Protein AF-G4Z9P3-F1 (afdb_monomer)

Mean predicted aligned error: 5.59 Å

Organism: Phytophthora sojae (strain P6497) (NCBI:txid1094619)

pLDDT: mean 92.79, std 7.64, range [42.41, 98.44]

Radius of gyration: 25.39 Å; Cα contacts (8 Å, |Δi|>4): 780; chains: 1; bounding box: 68×48×70 Å

Sequence (406 aa):
MGRLKKDNLIIDAATIGDGEAFWSKEVQIQADAITNEAVFDAFITPFFSTILHSCGLVFVNSERYQWLSQSTLVAKNTDLKPDGFATHRGMFRGKPVPNDGVLRPSGFRFGVAEEELFDCLILFESKLTITDAAFGQVARYLETLSPEASASAILFDRRSFWLITSHKAVIVKVQIGMWANNGSKSLFQNFITDNVSPWAARLTLACSCLGVDVVEGDAFLGRGAHGRVFKVTRQDGEVVALKIVEKCSVGRLHQEEKALTSAQHTGLTTRPVENLIETPESAALLLSPVGKPLSRPSTRQEVRSLFGLLWQLHANGLVHGDPRVPNVILHGENLLWIDLVEVMEASSTLKRFDAEILTRSILSVSRTGVLDQTLVQLIDEYSERATGENLDRVAEAVCQKLGAST

Foldseek 3Di:
DVVCVVVVQEAEDDFDPQFDFLDAPVLLVVLLPDDDFVLSCLSCQVSVQVLLVVLQKGKAAQQPPFAQDPDPPDDSPPGDTFRIKIFHLQFWAFDDDDPPPHDHDPPHTYTYGDLQCLLGIETEHEDQDDDPVSVVSVLSSQCRSCQAAKYWYWYDHSFKIWTWIDGNSHTRHIYIYTRNGGNNNVVVSVSSNVSHRPVSVQVVVQCVVQQKAFPGNQFWQDDDPFWTKTWIAHPVRAIWIKTKGWPVCVVLVVLQQVQQCVCVVLVQAWHFPDDWDDDPTIIMTITDDDFHQADQDQALVVLLLLLVSQLSCVVVQKHQQQSASRQWGDDPNHIHGHDSSVMDGDALVRQLVRLVNHLCRNLVNDPPGDDDPVLNVLSNVCSVPVDSVSSSVSSVVSCVSSVHDD

Nearest PDB structures (foldseek):
  1zar-assembly1_A  TM=5.712E-01  e=3.867E-08  Archaeoglobus fulgidus
  7lvi-assembly2_B  TM=6.132E-01  e=6.717E-07  Mus musculus
  1nd4-assembly1_B  TM=5.799E-01  e=2.104E-06  Klebsiella pneumoniae
  4feu-assembly6_F  TM=6.123E-01  e=1.466E-05  Acinetobacter baumannii AYE
  4h05-assembly1_A  TM=5.863E-01  e=3.261E-05  Streptomyces rimosus

InterPro domains:
  IPR000719 Protein kinase domain [PS50011] (215-406)
  IPR011009 Protein kinase-like domain superfamily [SSF56112] (220-340)
  IPR017441 Protein kinase, ATP binding site [PS00107] (221-243)

Secondary structure (DSSP, 8-state):
-HHHHHTT-EEEPPP-TTPPPSS-HHHHHHHHH---HHHHHHHHHHHHHHHHHHTT-EEEE-TT---B-S-SSS-GGG-B--SEEEE-TTSEEE-PPP-S-----TT--BEEE-GGGGGG-EEEEE-SS--HHHHHHHHHHHHHH-TTSEEEEEEE-SSEEEEEEEETTEEEEEEEEETTSTTHHHHHHHHHHHT--HHHHHHHHHHHHHT-EE-TTS-EEEE-SSEEEEEEE-TTS-EEEEEEEEGGGHHHHHHHHHHHHHHGGGSSB-EESS--EE-SSEEEEEEE---EEPPPP-BHHHHHHHHHHHHHHHHTTEE-SS--GGGEEEETTEEEE--GGG-EE--HHHHHHHHHHHHHHHHT--TTSPPPHHHHHHHHHHHHS--HHHHHHHHHHHHHHHT-B-

Solvent-accessible surface area (backbone atoms only — not comparable to full-atom values): 21746 Å² total; per-residue (Å²): 110,72,66,41,61,77,70,66,29,60,41,77,62,75,73,34,95,88,36,54,38,59,41,52,69,71,56,43,56,57,42,66,71,55,89,47,58,72,57,42,49,52,63,50,47,65,63,55,40,58,54,32,48,78,70,65,27,37,60,32,43,14,69,90,40,70,58,49,62,78,52,99,85,56,75,79,88,66,32,37,61,57,35,24,32,37,27,32,60,40,58,34,39,55,47,75,82,80,94,74,88,70,83,65,73,91,86,75,42,31,28,43,69,44,81,96,47,45,81,41,43,33,40,33,39,77,35,78,64,83,45,74,66,58,51,53,50,53,48,53,49,42,35,59,58,29,48,85,38,63,39,40,36,36,44,30,32,56,59,36,38,33,46,35,35,30,46,50,43,37,78,67,38,35,40,38,39,38,40,62,36,30,30,30,33,58,54,53,47,48,54,51,59,78,59,58,30,69,65,47,56,50,50,54,50,48,28,65,75,69,60,36,42,60,39,66,31,65,3,61,72,49,73,60,101,58,34,40,32,30,33,27,29,40,86,87,66,51,66,30,27,37,39,37,27,41,52,94,36,38,70,54,51,55,45,23,53,54,37,25,57,70,44,41,87,72,69,48,42,40,28,65,75,56,81,71,46,78,53,97,68,26,27,34,38,40,32,36,73,62,54,44,75,46,71,83,66,60,37,42,66,52,40,40,50,55,45,50,54,51,48,54,41,47,72,72,45,31,32,48,67,67,45,32,57,83,35,28,28,37,43,90,94,43,71,28,43,51,83,38,57,55,48,44,79,51,43,47,71,52,48,31,52,30,54,50,44,30,52,27,48,71,69,71,46,56,94,87,50,88,72,58,68,68,59,54,50,37,40,49,54,18,24,79,45,83,43,69,69,39,44,49,54,40,30,51,55,50,28,65,74,69,66,37,48,128

Structure (mmCIF, N/CA/C/O backbone):
data_AF-G4Z9P3-F1
#
_entry.id   AF-G4Z9P3-F1
#
loop_
_atom_site.group_PDB
_atom_site.id
_atom_site.type_symbol
_atom_site.label_atom_id
_atom_site.label_alt_id
_atom_site.label_comp_id
_atom_site.label_asym_id
_atom_site.label_entity_id
_atom_site.label_seq_id
_atom_site.pdbx_PDB_ins_code
_atom_site.Cartn_x
_atom_site.Cartn_y
_atom_site.Cartn_z
_atom_site.occupancy
_atom_site.B_iso_or_equiv
_atom_site.auth_seq_id
_atom_site.auth_comp_id
_atom_site.auth_asym_id
_atom_site.auth_atom_id
_atom_site.pdbx_PDB_model_num
ATOM 1 N N . MET A 1 1 ? 16.933 18.912 -17.914 1.00 78.31 1 MET A N 1
ATOM 2 C CA . MET A 1 1 ? 18.140 18.558 -18.701 1.00 78.31 1 MET A CA 1
ATOM 3 C C . MET A 1 1 ? 19.328 19.496 -18.466 1.00 78.31 1 MET A C 1
ATOM 5 O O . MET A 1 1 ? 20.357 19.012 -18.018 1.00 78.31 1 MET A O 1
ATOM 9 N N . GLY A 1 2 ? 19.219 20.814 -18.700 1.00 81.25 2 GLY A N 1
ATOM 10 C CA . GLY A 1 2 ? 20.369 21.741 -18.610 1.00 81.25 2 GLY A CA 1
ATOM 11 C C . GLY A 1 2 ? 21.164 21.697 -17.294 1.00 81.25 2 GLY A C 1
ATOM 12 O O . GLY A 1 2 ? 22.387 21.605 -17.332 1.00 81.25 2 GLY A O 1
ATOM 13 N N . ARG A 1 3 ? 20.480 21.669 -16.139 1.00 91.06 3 ARG A N 1
ATOM 14 C CA . ARG A 1 3 ? 21.127 21.525 -14.820 1.00 91.06 3 ARG A CA 1
ATOM 15 C C . ARG A 1 3 ? 21.932 20.224 -14.697 1.00 91.06 3 ARG A C 1
ATOM 17 O O . ARG A 1 3 ? 23.090 20.265 -14.322 1.00 91.06 3 ARG A O 1
ATOM 24 N N . LEU A 1 4 ? 21.339 19.087 -15.066 1.00 87.81 4 LEU A N 1
ATOM 25 C CA . LEU A 1 4 ? 21.991 17.775 -14.968 1.00 87.81 4 LEU A CA 1
ATOM 26 C C . LEU A 1 4 ? 23.272 17.704 -15.808 1.00 87.81 4 LEU A C 1
ATOM 28 O O . LEU A 1 4 ? 24.259 17.136 -15.360 1.00 87.81 4 LEU A O 1
ATOM 32 N N . LYS A 1 5 ? 23.260 18.313 -17.003 1.00 86.56 5 LYS A N 1
ATOM 33 C CA . LYS A 1 5 ? 24.449 18.425 -17.860 1.00 86.56 5 LYS A CA 1
ATOM 34 C C . LYS A 1 5 ? 25.527 19.293 -17.213 1.00 86.56 5 LYS A C 1
ATOM 36 O O . LYS A 1 5 ? 26.680 18.893 -17.179 1.00 86.56 5 LYS A O 1
ATOM 41 N N . LYS A 1 6 ? 25.147 20.462 -16.683 1.00 88.44 6 LYS A N 1
ATOM 42 C CA . LYS A 1 6 ? 26.071 21.381 -16.001 1.00 88.44 6 LYS A CA 1
ATOM 43 C C . LYS A 1 6 ? 26.750 20.725 -14.793 1.00 88.44 6 LYS A C 1
ATOM 45 O O . LYS A 1 6 ? 27.934 20.948 -14.571 1.00 88.44 6 LYS A O 1
ATOM 50 N N . ASP A 1 7 ? 25.998 19.920 -14.052 1.00 90.25 7 ASP A N 1
ATOM 51 C CA . ASP A 1 7 ? 26.445 19.295 -12.807 1.00 90.25 7 ASP A CA 1
ATOM 52 C C . ASP A 1 7 ? 27.071 17.898 -13.029 1.00 90.25 7 ASP A C 1
ATOM 54 O O . ASP A 1 7 ? 27.380 17.210 -12.060 1.00 90.25 7 ASP A O 1
ATOM 58 N N . ASN A 1 8 ? 27.256 17.457 -14.284 1.00 89.06 8 ASN A N 1
ATOM 59 C CA . ASN A 1 8 ? 27.765 16.123 -14.652 1.00 89.06 8 ASN A CA 1
ATOM 60 C C . ASN A 1 8 ? 26.984 14.952 -14.016 1.00 89.06 8 ASN A C 1
ATOM 62 O O . ASN A 1 8 ? 27.555 13.935 -13.628 1.00 89.06 8 ASN A O 1
ATOM 66 N N . LEU A 1 9 ? 25.659 15.089 -13.921 1.00 92.38 9 LEU A N 1
ATOM 67 C CA . LEU A 1 9 ? 24.752 14.090 -13.334 1.00 92.38 9 LEU A CA 1
ATOM 68 C C . LEU A 1 9 ? 24.139 13.138 -14.376 1.00 92.38 9 LEU A C 1
ATOM 70 O O . LEU A 1 9 ? 23.302 12.304 -14.027 1.00 92.38 9 LEU A O 1
ATOM 74 N N . ILE A 1 10 ? 24.529 13.282 -15.646 1.00 93.19 10 ILE A N 1
ATOM 75 C CA . ILE A 1 10 ? 24.214 12.347 -16.731 1.00 93.19 10 ILE A CA 1
ATOM 76 C C . ILE A 1 10 ? 25.479 11.553 -17.019 1.00 93.19 10 ILE A C 1
ATOM 78 O O . ILE A 1 10 ? 26.505 12.135 -17.365 1.00 93.19 10 ILE A O 1
ATOM 82 N N . ILE A 1 11 ? 25.396 10.239 -16.844 1.00 93.31 11 ILE A N 1
ATOM 83 C CA . ILE A 1 11 ? 26.532 9.329 -16.937 1.00 93.31 11 ILE A CA 1
ATOM 84 C C . ILE A 1 11 ? 26.232 8.306 -18.025 1.00 93.31 11 ILE A C 1
ATOM 86 O O . ILE A 1 11 ? 25.321 7.492 -17.875 1.00 93.31 11 ILE A O 1
ATOM 90 N N . ASP A 1 12 ? 27.018 8.319 -19.095 1.00 92.94 12 ASP A N 1
ATOM 91 C CA . ASP A 1 12 ? 26.993 7.252 -20.090 1.00 92.94 12 ASP A CA 1
ATOM 92 C C . ASP A 1 12 ? 27.719 6.025 -19.532 1.00 92.94 12 ASP A C 1
ATOM 94 O O . ASP A 1 12 ? 28.863 6.100 -19.073 1.00 92.94 12 ASP A O 1
ATOM 98 N N . ALA A 1 13 ? 27.044 4.880 -19.532 1.00 89.06 13 ALA A N 1
ATOM 99 C CA . ALA A 1 13 ? 27.624 3.637 -19.061 1.00 89.06 13 ALA A CA 1
ATOM 100 C C . ALA A 1 13 ? 28.708 3.152 -20.029 1.00 89.06 13 ALA A C 1
ATOM 102 O O . ALA A 1 13 ? 28.463 2.949 -21.221 1.00 89.06 13 ALA A O 1
ATOM 103 N N . ALA A 1 14 ? 29.906 2.924 -19.497 1.00 84.38 14 ALA A N 1
ATOM 104 C CA . ALA A 1 14 ? 30.991 2.325 -20.254 1.00 84.38 14 ALA A CA 1
ATOM 105 C C . ALA A 1 14 ? 30.694 0.850 -20.562 1.00 84.38 14 ALA A C 1
ATOM 107 O O . ALA A 1 14 ? 30.179 0.115 -19.719 1.00 84.38 14 ALA A O 1
ATOM 108 N N . THR A 1 15 ? 31.067 0.409 -21.762 1.00 85.19 15 THR A N 1
ATOM 109 C CA . THR A 1 15 ? 31.033 -1.008 -22.132 1.00 85.19 15 THR A CA 1
ATOM 110 C C . THR A 1 15 ? 32.075 -1.777 -21.322 1.00 85.19 15 THR A C 1
ATOM 112 O O . THR A 1 15 ? 33.244 -1.391 -21.286 1.00 85.19 15 THR A O 1
ATOM 115 N N . ILE A 1 16 ? 31.668 -2.886 -20.709 1.00 84.25 16 ILE A N 1
ATOM 116 C CA . ILE A 1 16 ? 32.551 -3.764 -19.932 1.00 84.25 16 ILE A CA 1
ATOM 117 C C . ILE A 1 16 ? 32.911 -4.956 -20.821 1.00 84.25 16 ILE A C 1
ATOM 119 O O . ILE A 1 16 ? 32.018 -5.689 -21.224 1.00 84.25 16 ILE A O 1
ATOM 123 N N . GLY A 1 17 ? 34.186 -5.131 -21.184 1.00 76.69 17 GLY A N 1
ATOM 124 C CA . GLY A 1 17 ? 34.609 -6.049 -22.258 1.00 76.69 17 GLY A CA 1
ATOM 125 C C . GLY A 1 17 ? 34.119 -7.498 -22.120 1.00 76.69 17 GLY A C 1
ATOM 126 O O . GLY A 1 17 ? 33.746 -8.109 -23.120 1.00 76.69 17 GLY A O 1
ATOM 127 N N . ASP A 1 18 ? 34.053 -8.009 -20.894 1.00 84.94 18 ASP A N 1
ATOM 128 C CA . ASP A 1 18 ? 33.596 -9.351 -20.512 1.00 84.94 18 ASP A CA 1
ATOM 129 C C . ASP A 1 18 ? 32.174 -9.383 -19.912 1.00 84.94 18 ASP A C 1
ATOM 131 O O . ASP A 1 18 ? 31.686 -10.444 -19.528 1.00 84.94 18 ASP A O 1
ATOM 135 N N . GLY A 1 19 ? 31.485 -8.240 -19.839 1.00 87.25 19 GLY A N 1
ATOM 136 C CA . GLY A 1 19 ? 30.147 -8.142 -19.260 1.00 87.25 19 GLY A CA 1
ATOM 137 C C . GLY A 1 19 ? 29.043 -8.706 -20.162 1.00 87.25 19 GLY A C 1
ATOM 138 O O . GLY A 1 19 ? 29.103 -8.625 -21.386 1.00 87.25 19 GLY A O 1
ATOM 139 N N . GLU A 1 20 ? 27.963 -9.210 -19.565 1.00 94.12 20 GLU A N 1
ATOM 140 C CA . GLU A 1 20 ? 26.795 -9.680 -20.320 1.00 94.12 20 GLU A CA 1
ATOM 141 C C . GLU A 1 20 ? 25.947 -8.494 -20.816 1.00 94.12 20 GLU A C 1
ATOM 143 O O . GLU A 1 20 ? 25.669 -7.549 -20.067 1.00 94.12 20 GLU A O 1
ATOM 148 N N . ALA A 1 21 ? 25.542 -8.523 -22.087 1.00 95.31 21 ALA A N 1
ATOM 149 C CA . ALA A 1 21 ? 24.551 -7.590 -22.617 1.00 95.31 21 ALA A CA 1
ATOM 150 C C . ALA A 1 21 ? 23.139 -7.962 -22.134 1.00 95.31 21 ALA A C 1
ATOM 152 O O . ALA A 1 21 ? 22.858 -9.127 -21.860 1.00 95.31 21 ALA A O 1
ATOM 153 N N . PHE A 1 22 ? 22.240 -6.983 -22.035 1.00 94.75 22 PHE A N 1
ATOM 154 C CA . PHE A 1 22 ? 20.853 -7.211 -21.628 1.00 94.75 22 PHE A CA 1
ATOM 155 C C . PHE A 1 22 ? 20.123 -8.120 -22.623 1.00 94.75 22 PHE A C 1
ATOM 157 O O . PHE A 1 22 ? 19.398 -9.030 -22.222 1.00 94.75 22 PHE A O 1
ATOM 164 N N . TRP A 1 23 ? 20.374 -7.914 -23.918 1.00 95.12 23 TRP A N 1
ATOM 165 C CA . TRP A 1 23 ? 20.009 -8.860 -24.967 1.00 95.12 23 TRP A CA 1
ATOM 166 C C . TRP A 1 23 ? 21.036 -8.892 -26.102 1.00 95.12 23 TRP A C 1
ATOM 168 O O . TRP A 1 23 ? 21.919 -8.037 -26.195 1.00 95.12 23 TRP A O 1
ATOM 178 N N . SER A 1 24 ? 20.927 -9.892 -26.978 1.00 94.88 24 SER A N 1
ATOM 179 C CA . SER A 1 24 ? 21.864 -10.091 -28.085 1.00 94.88 24 SER A CA 1
ATOM 180 C C . SER A 1 24 ? 21.645 -9.111 -29.247 1.00 94.88 24 SER A C 1
ATOM 182 O O . SER A 1 24 ? 20.638 -8.404 -29.326 1.00 94.88 24 SER A O 1
ATOM 184 N N . LYS A 1 25 ? 22.580 -9.098 -30.206 1.00 94.06 25 LYS A N 1
ATOM 185 C CA . LYS A 1 25 ? 22.451 -8.295 -31.435 1.00 94.06 25 LYS A CA 1
ATOM 186 C C . LYS A 1 25 ? 21.285 -8.759 -32.310 1.00 94.06 25 LYS A C 1
ATOM 188 O O . LYS A 1 25 ? 20.647 -7.940 -32.962 1.00 94.06 25 LYS A O 1
ATOM 193 N N . GLU A 1 26 ? 20.976 -10.049 -32.305 1.00 96.19 26 GLU A N 1
ATOM 194 C CA . GLU A 1 26 ? 19.845 -10.624 -33.039 1.00 96.19 26 GLU A CA 1
ATOM 195 C C . GLU A 1 26 ? 18.515 -10.144 -32.449 1.00 96.19 26 GLU A C 1
ATOM 197 O O . GLU A 1 26 ? 17.610 -9.770 -33.195 1.00 96.19 26 GLU A O 1
ATOM 202 N N . VAL A 1 27 ? 18.415 -10.085 -31.116 1.00 96.62 27 VAL A N 1
ATOM 203 C CA . VAL A 1 27 ? 17.258 -9.497 -30.422 1.00 96.62 27 VAL A CA 1
ATOM 204 C C . VAL A 1 27 ? 17.160 -7.999 -30.720 1.00 96.62 27 VAL A C 1
ATOM 206 O O . VAL A 1 27 ? 16.067 -7.502 -30.983 1.00 96.62 27 VAL A O 1
ATOM 209 N N . GLN A 1 28 ? 18.290 -7.286 -30.779 1.00 97.31 28 GLN A N 1
ATOM 210 C CA . GLN A 1 28 ? 18.312 -5.868 -31.149 1.00 97.31 28 GLN A CA 1
ATOM 211 C C . GLN A 1 28 ? 17.749 -5.612 -32.558 1.00 97.31 28 GLN A C 1
ATOM 213 O O . GLN A 1 28 ? 17.022 -4.640 -32.753 1.00 97.31 28 GLN A O 1
ATOM 218 N N . ILE A 1 29 ? 18.035 -6.481 -33.537 1.00 96.50 29 ILE A N 1
ATOM 219 C CA . ILE A 1 29 ? 17.465 -6.378 -34.895 1.00 96.50 29 ILE A CA 1
ATOM 220 C C . ILE A 1 29 ? 15.936 -6.523 -34.856 1.00 96.50 29 ILE A C 1
ATOM 222 O O . ILE A 1 29 ? 15.232 -5.793 -35.553 1.00 96.50 29 ILE A O 1
ATOM 226 N N . GLN A 1 30 ? 15.416 -7.433 -34.026 1.00 96.88 30 GLN A N 1
ATOM 227 C CA . GLN A 1 30 ? 13.971 -7.600 -33.845 1.00 96.88 30 GLN A CA 1
ATOM 228 C C . GLN A 1 30 ? 13.348 -6.364 -33.190 1.00 96.88 30 GLN A C 1
ATOM 230 O O . GLN A 1 30 ? 12.336 -5.869 -33.681 1.00 96.88 30 GLN A O 1
ATOM 235 N N . ALA A 1 31 ? 13.977 -5.827 -32.139 1.00 96.31 31 ALA A N 1
ATOM 236 C CA . ALA A 1 31 ? 13.525 -4.616 -31.459 1.00 96.31 31 ALA A CA 1
ATOM 237 C C . ALA A 1 31 ? 13.457 -3.414 -32.416 1.00 96.31 31 ALA A C 1
ATOM 239 O O . ALA A 1 31 ? 12.449 -2.709 -32.458 1.00 96.31 31 ALA A O 1
ATOM 240 N N . ASP A 1 32 ? 14.496 -3.214 -33.234 1.00 96.25 32 ASP A N 1
ATOM 241 C CA . ASP A 1 32 ? 14.579 -2.125 -34.215 1.00 96.25 32 ASP A CA 1
ATOM 242 C C . ASP A 1 32 ? 13.452 -2.186 -35.268 1.00 96.25 32 ASP A C 1
ATOM 244 O O . ASP A 1 32 ? 13.025 -1.141 -35.766 1.00 96.25 32 ASP A O 1
ATOM 248 N N . ALA A 1 33 ? 12.931 -3.378 -35.577 1.00 96.69 33 ALA A N 1
ATOM 249 C CA . ALA A 1 33 ? 11.840 -3.567 -36.536 1.00 96.69 33 ALA A CA 1
ATOM 250 C C . ALA A 1 33 ? 10.447 -3.216 -35.977 1.00 96.69 33 ALA A C 1
ATOM 252 O O . ALA A 1 33 ? 9.497 -3.077 -36.749 1.00 96.69 33 ALA A O 1
ATOM 253 N N . ILE A 1 34 ? 10.300 -3.060 -34.657 1.00 96.69 34 ILE A N 1
ATOM 254 C CA . ILE A 1 34 ? 9.008 -2.767 -34.029 1.00 96.69 34 ILE A CA 1
ATOM 255 C C . ILE A 1 34 ? 8.665 -1.281 -34.194 1.00 96.69 34 ILE A C 1
ATOM 257 O O . ILE A 1 34 ? 9.465 -0.396 -33.886 1.00 96.69 34 ILE A O 1
ATOM 261 N N . THR A 1 35 ? 7.445 -1.004 -34.662 1.00 95.50 35 THR A N 1
ATOM 262 C CA . THR A 1 35 ? 6.939 0.355 -34.939 1.00 95.50 35 THR A CA 1
ATOM 263 C C . THR A 1 35 ? 5.726 0.744 -34.093 1.00 95.50 35 THR A C 1
ATOM 265 O O . THR A 1 35 ? 5.135 1.797 -34.319 1.00 95.50 35 THR A O 1
ATOM 268 N N . ASN A 1 36 ? 5.318 -0.100 -33.145 1.00 93.12 36 ASN A N 1
ATOM 269 C CA . ASN A 1 36 ? 4.195 0.141 -32.242 1.00 93.12 36 ASN A CA 1
ATOM 270 C C . ASN A 1 36 ? 4.673 0.001 -30.791 1.00 93.12 36 ASN A C 1
ATOM 272 O O . ASN A 1 36 ? 5.297 -1.000 -30.454 1.00 93.12 36 ASN A O 1
ATOM 276 N N . GLU A 1 37 ? 4.384 1.000 -29.956 1.00 91.69 37 GLU A N 1
ATOM 277 C CA . GLU A 1 37 ? 4.847 1.070 -28.561 1.00 91.69 37 GLU A CA 1
ATOM 278 C C . GLU A 1 37 ? 4.313 -0.093 -27.713 1.00 91.69 37 GLU A C 1
ATOM 280 O O . GLU A 1 37 ? 5.098 -0.801 -27.100 1.00 91.69 37 GLU A O 1
ATOM 285 N N . ALA A 1 38 ? 3.017 -0.405 -27.796 1.00 90.44 38 ALA A N 1
ATOM 286 C CA . ALA A 1 38 ? 2.422 -1.510 -27.040 1.00 90.44 38 ALA A CA 1
ATOM 287 C C . ALA A 1 38 ? 2.972 -2.889 -27.466 1.00 90.44 38 ALA A C 1
ATOM 289 O O . ALA A 1 38 ? 3.136 -3.795 -26.647 1.00 90.44 38 ALA A O 1
ATOM 290 N N . VAL A 1 39 ? 3.296 -3.059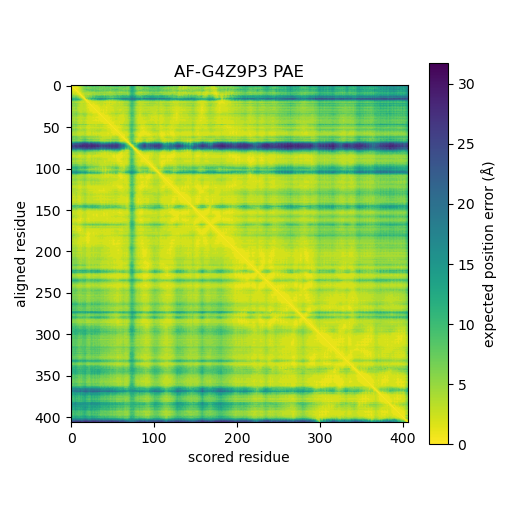 -28.756 1.00 93.12 39 VAL A N 1
ATOM 291 C CA . VAL A 1 39 ? 3.993 -4.261 -29.251 1.00 93.12 39 VAL A CA 1
ATOM 292 C C . VAL A 1 39 ? 5.429 -4.309 -28.730 1.00 93.12 39 VAL A C 1
ATOM 294 O O . VAL A 1 39 ? 5.909 -5.385 -28.374 1.00 93.12 39 VAL A O 1
ATOM 297 N N . PHE A 1 40 ? 6.112 -3.165 -28.666 1.00 94.69 40 PHE A N 1
ATOM 298 C CA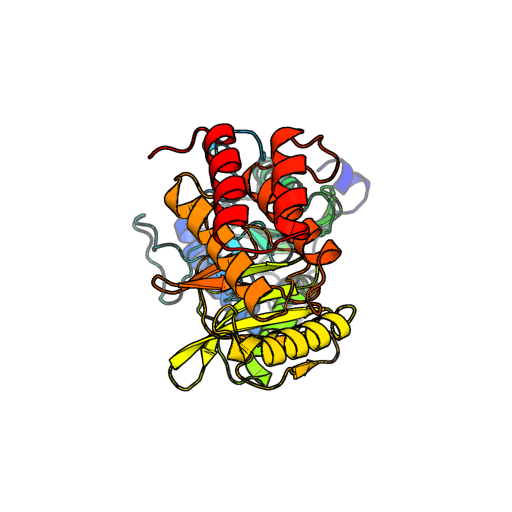 . PHE A 1 40 ? 7.462 -3.079 -28.116 1.00 94.69 40 PHE A CA 1
ATOM 299 C C . PHE A 1 40 ? 7.474 -3.418 -26.622 1.00 94.69 40 PHE A C 1
ATOM 301 O O . PHE A 1 40 ? 8.294 -4.230 -26.201 1.00 94.69 40 PHE A O 1
ATOM 308 N N . ASP A 1 41 ? 6.506 -2.922 -25.855 1.00 92.62 41 ASP A N 1
ATOM 309 C CA . ASP A 1 41 ? 6.328 -3.242 -24.436 1.00 92.62 41 ASP A CA 1
ATOM 310 C C . ASP A 1 41 ? 6.108 -4.728 -24.208 1.00 92.62 41 ASP A C 1
ATOM 312 O O . ASP A 1 41 ? 6.777 -5.345 -23.372 1.00 92.62 41 ASP A O 1
ATOM 316 N N . ALA A 1 42 ? 5.214 -5.334 -24.991 1.00 92.62 42 ALA A N 1
ATOM 317 C CA . ALA A 1 42 ? 4.992 -6.773 -24.957 1.00 92.62 42 ALA A CA 1
ATOM 318 C C . ALA A 1 42 ? 6.264 -7.566 -25.302 1.00 92.62 42 ALA A C 1
ATOM 320 O O . ALA A 1 42 ? 6.518 -8.612 -24.704 1.00 92.62 42 ALA A O 1
ATOM 321 N N . PHE A 1 43 ? 7.080 -7.064 -26.229 1.00 94.44 43 PHE A N 1
ATOM 322 C CA . PHE A 1 43 ? 8.338 -7.690 -26.627 1.00 94.44 43 PHE A CA 1
ATOM 323 C C . PHE A 1 43 ? 9.418 -7.608 -25.539 1.00 94.44 43 PHE A C 1
ATOM 325 O O . PHE A 1 43 ? 10.067 -8.615 -25.257 1.00 94.44 43 PHE A O 1
ATOM 332 N N . ILE A 1 44 ? 9.619 -6.444 -24.910 1.00 94.44 44 ILE A N 1
ATOM 333 C CA . ILE A 1 44 ? 10.690 -6.257 -23.917 1.00 94.44 44 ILE A CA 1
ATOM 334 C C . ILE A 1 44 ? 10.340 -6.843 -22.544 1.00 94.44 44 ILE A C 1
ATOM 336 O O . ILE A 1 44 ? 11.233 -7.253 -21.800 1.00 94.44 44 ILE A O 1
ATOM 340 N N . THR A 1 45 ? 9.051 -6.928 -22.204 1.00 93.75 45 THR A N 1
ATOM 341 C CA . THR A 1 45 ? 8.600 -7.313 -20.858 1.00 93.75 45 THR A CA 1
ATOM 342 C C . THR A 1 45 ? 9.187 -8.625 -20.327 1.00 93.75 45 THR A C 1
ATOM 344 O O . THR A 1 45 ? 9.626 -8.652 -19.170 1.00 93.75 45 THR A O 1
ATOM 347 N N . PRO A 1 46 ? 9.271 -9.713 -21.113 1.00 93.06 46 PRO A N 1
ATOM 348 C CA . PRO A 1 46 ? 9.898 -10.954 -20.659 1.00 93.06 46 PRO A CA 1
ATOM 349 C C . PRO A 1 46 ? 11.367 -10.798 -20.225 1.00 93.06 46 PRO A C 1
ATOM 351 O O . PRO A 1 46 ? 11.805 -11.479 -19.292 1.00 93.06 46 PRO A O 1
ATOM 354 N N . PHE A 1 47 ? 12.120 -9.883 -20.848 1.00 92.69 47 PHE A N 1
ATOM 355 C CA . PHE A 1 47 ? 13.544 -9.689 -20.562 1.00 92.69 47 PHE A CA 1
ATOM 356 C C . PHE A 1 47 ? 13.766 -9.102 -19.168 1.00 92.69 47 PHE A C 1
ATOM 358 O O . PHE A 1 47 ? 14.466 -9.705 -18.352 1.00 92.69 47 PHE A O 1
ATOM 365 N N . PHE A 1 48 ? 13.121 -7.977 -18.838 1.00 92.25 48 PHE A N 1
ATOM 366 C CA . PHE A 1 48 ? 13.245 -7.436 -17.482 1.00 92.25 48 PHE A CA 1
ATOM 367 C C . PHE A 1 48 ? 12.489 -8.281 -16.450 1.00 92.25 48 PHE A C 1
ATOM 369 O O . PHE A 1 48 ? 12.927 -8.334 -15.306 1.00 92.25 48 PHE A O 1
ATOM 376 N N . SER A 1 49 ? 11.416 -9.000 -16.816 1.00 92.25 49 SER A N 1
ATOM 377 C CA . SER A 1 49 ? 10.662 -9.839 -15.862 1.00 92.25 49 SER A CA 1
ATOM 378 C C . SER A 1 49 ? 11.541 -10.907 -15.212 1.00 92.25 49 SER A C 1
ATOM 380 O O . SER A 1 49 ? 11.399 -11.180 -14.023 1.00 92.25 49 SER A O 1
ATOM 382 N N . THR A 1 50 ? 12.493 -11.458 -15.968 1.00 91.19 50 THR A N 1
ATOM 383 C CA . THR A 1 50 ? 13.475 -12.422 -15.451 1.00 91.19 50 THR A CA 1
ATOM 384 C C . THR A 1 50 ? 14.368 -11.794 -14.377 1.00 91.19 50 THR A C 1
ATOM 386 O O . THR A 1 50 ? 14.594 -12.392 -13.325 1.00 91.19 50 THR A O 1
ATOM 389 N N . ILE A 1 51 ? 14.836 -10.563 -14.607 1.00 94.31 51 ILE A N 1
ATOM 390 C CA . ILE A 1 51 ? 15.674 -9.826 -13.652 1.00 94.31 51 ILE A CA 1
ATOM 391 C C . ILE A 1 51 ? 14.857 -9.439 -12.417 1.00 94.31 51 ILE A C 1
ATOM 393 O O . ILE A 1 51 ? 15.284 -9.702 -11.295 1.00 94.31 51 ILE A O 1
ATOM 397 N N . LEU A 1 52 ? 13.659 -8.882 -12.610 1.00 96.44 52 LEU A N 1
ATOM 398 C CA . LEU A 1 52 ? 12.766 -8.493 -11.518 1.00 96.44 52 LEU A CA 1
ATOM 399 C C . LEU A 1 52 ? 12.441 -9.679 -10.607 1.00 96.44 52 LEU A C 1
ATOM 401 O O . LEU A 1 52 ? 12.508 -9.536 -9.388 1.00 96.44 52 LEU A O 1
ATOM 405 N N . HIS A 1 53 ? 12.181 -10.857 -11.185 1.00 94.19 53 HIS A N 1
ATOM 406 C CA . HIS A 1 53 ? 11.904 -12.069 -10.419 1.00 94.19 53 HIS A CA 1
ATOM 407 C C . HIS A 1 53 ? 13.062 -12.441 -9.483 1.00 94.19 53 HIS A C 1
ATOM 409 O O . HIS A 1 53 ? 12.825 -12.773 -8.323 1.00 94.19 53 HIS A O 1
ATOM 415 N N . SER A 1 54 ? 14.313 -12.308 -9.942 1.00 92.25 54 SER A N 1
ATOM 416 C CA . SER A 1 54 ? 15.498 -12.553 -9.103 1.00 92.25 54 SER A CA 1
ATOM 417 C C . SER A 1 54 ? 15.635 -11.571 -7.929 1.00 92.25 54 SER A C 1
ATOM 419 O O . SER A 1 54 ? 16.253 -11.901 -6.921 1.00 92.25 54 SER A O 1
ATOM 421 N N . CYS A 1 55 ? 15.006 -10.397 -8.032 1.00 93.38 55 CYS A N 1
ATOM 422 C CA . CYS A 1 55 ? 14.939 -9.379 -6.983 1.00 93.38 55 CYS A CA 1
ATOM 423 C C . CYS A 1 55 ? 13.647 -9.466 -6.142 1.00 93.38 55 CYS A C 1
ATOM 425 O O . CYS A 1 55 ? 13.381 -8.571 -5.341 1.00 93.38 55 CYS A O 1
ATOM 427 N N . GLY A 1 56 ? 12.815 -10.500 -6.328 1.00 93.88 56 GLY A N 1
ATOM 428 C CA . GLY A 1 56 ? 11.527 -10.636 -5.634 1.00 93.88 56 GLY A CA 1
ATOM 429 C C . GLY A 1 56 ? 10.455 -9.639 -6.094 1.00 93.88 56 GLY A C 1
ATOM 430 O O . GLY A 1 56 ? 9.481 -9.398 -5.378 1.00 93.88 56 GLY A O 1
ATOM 431 N N . LEU A 1 57 ? 10.628 -9.048 -7.277 1.00 97.50 57 LEU A N 1
ATOM 432 C CA . LEU A 1 57 ? 9.705 -8.091 -7.877 1.00 97.50 57 LEU A CA 1
ATOM 433 C C . LEU A 1 57 ? 9.000 -8.685 -9.099 1.00 97.50 57 LEU A C 1
ATOM 435 O O . LEU A 1 57 ? 9.418 -9.676 -9.699 1.00 97.50 57 LEU A O 1
ATOM 439 N N . VAL A 1 58 ? 7.920 -8.028 -9.494 1.00 97.12 58 VAL A N 1
ATOM 440 C CA . VAL A 1 58 ? 7.175 -8.279 -10.722 1.00 97.12 58 VAL A CA 1
ATOM 441 C C . VAL A 1 58 ? 6.978 -6.967 -11.463 1.00 97.12 58 VAL A C 1
ATOM 443 O O . VAL A 1 58 ? 6.870 -5.908 -10.847 1.00 97.12 58 VAL A O 1
ATOM 446 N N . PHE A 1 59 ? 6.912 -7.039 -12.789 1.00 97.19 59 PHE A N 1
ATOM 447 C CA . PHE A 1 59 ? 6.459 -5.916 -13.597 1.00 97.19 59 PHE A CA 1
ATOM 448 C C . PHE A 1 59 ? 4.938 -5.910 -13.687 1.00 97.19 59 PHE A C 1
ATOM 450 O O . PHE A 1 59 ? 4.327 -6.955 -13.924 1.00 97.19 59 PHE A O 1
ATOM 457 N N . VAL A 1 60 ? 4.348 -4.729 -13.543 1.00 96.81 60 VAL A N 1
ATOM 458 C CA . VAL A 1 60 ? 2.915 -4.484 -13.681 1.00 96.81 60 VAL A CA 1
ATOM 459 C C . VAL A 1 60 ? 2.711 -3.469 -14.800 1.00 96.81 60 VAL A C 1
ATOM 461 O O . VAL A 1 60 ? 3.056 -2.293 -14.662 1.00 96.81 60 VAL A O 1
ATOM 464 N N . ASN A 1 61 ? 2.138 -3.924 -15.913 1.00 95.25 61 ASN A N 1
ATOM 465 C CA . ASN A 1 61 ? 1.773 -3.048 -17.017 1.00 95.25 61 ASN A CA 1
ATOM 466 C C . ASN A 1 61 ? 0.552 -2.209 -16.610 1.00 95.25 61 ASN A C 1
ATOM 468 O O . ASN A 1 61 ? -0.480 -2.732 -16.176 1.00 95.25 61 ASN A O 1
ATOM 472 N N . SER A 1 62 ? 0.697 -0.897 -16.750 1.00 94.38 62 SER A N 1
ATOM 473 C CA . SER A 1 62 ? -0.320 0.098 -16.416 1.00 94.38 62 SER A CA 1
ATOM 474 C C . SER A 1 62 ? -0.620 1.032 -17.588 1.00 94.38 62 SER A C 1
ATOM 476 O O . SER A 1 62 ? -1.353 2.005 -17.421 1.00 94.38 62 SER A O 1
ATOM 478 N N . GLU A 1 63 ? -0.145 0.703 -18.794 1.00 89.19 63 GLU A N 1
ATOM 479 C CA . GLU A 1 63 ? -0.168 1.543 -19.999 1.00 89.19 63 GLU A CA 1
ATOM 480 C C . GLU A 1 63 ? -1.580 1.962 -20.417 1.00 89.19 63 GLU A C 1
ATOM 482 O O . GLU A 1 63 ? -1.742 2.795 -21.301 1.00 89.19 63 GLU A O 1
ATOM 487 N N . ARG A 1 64 ? -2.636 1.352 -19.865 1.00 89.31 64 ARG A N 1
ATOM 488 C CA . ARG A 1 64 ? -4.051 1.648 -20.155 1.00 89.31 64 ARG A CA 1
ATOM 489 C C . ARG A 1 64 ? -4.817 2.207 -18.960 1.00 89.31 64 ARG A C 1
ATOM 491 O O . ARG A 1 64 ? -5.997 2.514 -19.106 1.00 89.31 64 ARG A O 1
ATOM 498 N N . TYR A 1 65 ? -4.162 2.390 -17.821 1.00 89.69 65 TYR A N 1
ATOM 499 C CA . TYR A 1 65 ? -4.799 2.780 -16.572 1.00 89.69 65 TYR A CA 1
ATOM 500 C C . TYR A 1 65 ? -4.200 4.085 -16.057 1.00 89.69 65 TYR A C 1
ATOM 502 O O . TYR A 1 65 ? -2.996 4.203 -15.884 1.00 89.69 65 TYR A O 1
ATOM 510 N N . GLN A 1 66 ? -5.050 5.076 -15.812 1.00 88.56 66 GLN A N 1
ATOM 511 C CA . GLN A 1 66 ? -4.657 6.272 -15.075 1.00 88.56 66 GLN A CA 1
ATOM 512 C C . GLN A 1 66 ? -4.646 5.942 -13.582 1.00 88.56 66 GLN A C 1
ATOM 514 O O . GLN A 1 66 ? -5.615 5.368 -13.078 1.00 88.56 66 GLN A O 1
ATOM 519 N N . TRP A 1 67 ? -3.543 6.247 -12.900 1.00 90.69 67 TRP A N 1
ATOM 520 C CA . TRP A 1 67 ? -3.389 5.891 -11.484 1.00 90.69 67 TRP A CA 1
ATOM 521 C C . TRP A 1 67 ? -2.494 6.830 -10.676 1.00 90.69 67 TRP A C 1
ATOM 523 O O . TRP A 1 67 ? -2.554 6.804 -9.450 1.00 90.69 67 TRP A O 1
ATOM 533 N N . LEU A 1 68 ? -1.679 7.664 -11.326 1.00 89.31 68 LEU A N 1
ATOM 534 C CA . LEU A 1 68 ? -0.790 8.588 -10.631 1.00 89.31 68 LEU A CA 1
ATOM 535 C C . LEU A 1 68 ? -1.442 9.976 -10.553 1.00 89.31 68 LEU A C 1
ATOM 537 O O . LEU A 1 68 ? -1.362 10.763 -11.497 1.00 89.31 68 LEU A O 1
ATOM 541 N N . SER A 1 69 ? -2.121 10.264 -9.444 1.00 81.94 69 SER A N 1
ATOM 542 C CA . SER A 1 69 ? -2.883 11.509 -9.279 1.00 81.94 69 SER A CA 1
ATOM 543 C C . SER A 1 69 ? -1.992 12.751 -9.225 1.00 81.94 69 SER A C 1
ATOM 545 O O . SER A 1 69 ? -1.047 12.805 -8.448 1.00 81.94 69 SER A O 1
ATOM 547 N N . GLN A 1 70 ? -2.321 13.779 -10.016 1.00 68.75 70 GLN A N 1
ATOM 548 C CA . GLN A 1 70 ? -1.609 15.070 -10.019 1.00 68.75 70 GLN A CA 1
ATOM 549 C C . GLN A 1 70 ? -2.068 16.039 -8.919 1.00 68.75 70 GLN A C 1
ATOM 551 O O . GLN A 1 70 ? -1.431 17.069 -8.700 1.00 68.75 70 GLN A O 1
ATOM 556 N N . SER A 1 71 ? -3.206 15.776 -8.273 1.00 58.38 71 SER A N 1
ATOM 557 C CA . SER A 1 71 ? -3.764 16.649 -7.241 1.00 58.38 71 SER A CA 1
ATOM 558 C C . SER A 1 71 ? -4.764 15.893 -6.377 1.00 58.38 71 SER A C 1
ATOM 560 O O . SER A 1 71 ? -5.641 15.200 -6.883 1.00 58.38 71 SER A O 1
ATOM 562 N N . THR A 1 72 ? -4.710 16.114 -5.066 1.00 53.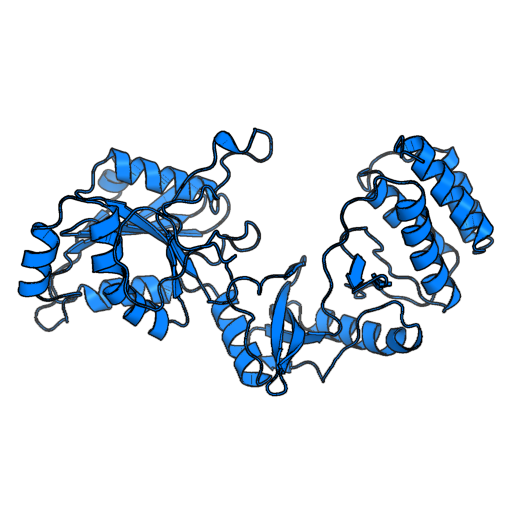31 72 THR A N 1
ATOM 563 C CA . THR A 1 72 ? -5.713 15.613 -4.116 1.00 53.31 72 THR A CA 1
ATOM 564 C C . THR A 1 72 ? -7.063 16.341 -4.212 1.00 53.31 72 THR A C 1
ATOM 566 O O . THR A 1 72 ? -8.037 15.886 -3.616 1.00 53.31 72 THR A O 1
ATOM 569 N N . LEU A 1 73 ? -7.150 17.461 -4.950 1.00 46.03 73 LEU A N 1
ATOM 570 C CA . LEU A 1 73 ? -8.301 18.380 -4.942 1.00 46.03 73 LEU A CA 1
ATOM 571 C C . LEU A 1 73 ? -9.024 18.532 -6.294 1.00 46.03 73 LEU A C 1
ATOM 573 O O . LEU A 1 73 ? -10.043 19.219 -6.355 1.00 46.03 73 LEU A O 1
ATOM 577 N N . VAL A 1 74 ? -8.538 17.916 -7.377 1.00 42.41 74 VAL A N 1
ATOM 578 C CA . VAL A 1 74 ? -9.109 18.064 -8.732 1.00 42.41 74 VAL A CA 1
ATOM 579 C C . VAL A 1 74 ? -9.598 16.712 -9.258 1.00 42.41 74 VAL A C 1
ATOM 581 O O . VAL A 1 74 ? -9.083 15.664 -8.887 1.00 42.41 74 VAL A O 1
ATOM 584 N N . ALA A 1 75 ? -10.639 16.732 -10.097 1.00 46.72 75 ALA A N 1
ATOM 585 C CA . ALA A 1 75 ? -11.230 15.547 -10.715 1.00 46.72 75 ALA A CA 1
ATOM 586 C C . ALA A 1 75 ? -10.168 14.610 -11.331 1.00 46.72 75 ALA A C 1
ATOM 588 O O . ALA A 1 75 ? -9.299 15.073 -12.066 1.00 46.72 75 ALA A O 1
ATOM 589 N N . LYS A 1 76 ? -10.319 13.291 -11.114 1.00 54.31 76 LYS A N 1
ATOM 590 C CA . LYS A 1 76 ? -9.427 12.184 -11.548 1.00 54.31 76 LYS A CA 1
ATOM 591 C C . LYS A 1 76 ? -9.086 12.126 -13.051 1.00 54.31 76 LYS A C 1
ATOM 593 O O . LYS A 1 76 ? -8.329 11.274 -13.494 1.00 54.31 76 LYS A O 1
ATOM 598 N N . ASN A 1 77 ? -9.631 13.028 -13.864 1.00 53.38 77 ASN A N 1
ATOM 599 C CA . ASN A 1 77 ? -9.399 13.084 -15.307 1.00 53.38 77 ASN A CA 1
ATOM 600 C C . ASN A 1 77 ? -8.017 13.671 -15.669 1.00 53.38 77 ASN A C 1
ATOM 602 O O . ASN A 1 77 ? -7.651 13.676 -16.843 1.00 53.38 77 ASN A O 1
ATOM 606 N N . THR A 1 78 ? -7.263 14.182 -14.688 1.00 63.88 78 THR A N 1
ATOM 607 C CA . THR A 1 78 ? -5.890 14.699 -14.852 1.00 63.88 78 THR A CA 1
ATOM 608 C C . THR A 1 78 ? -4.807 13.705 -14.431 1.00 63.88 78 THR A C 1
ATOM 610 O O . THR A 1 78 ? -3.623 14.042 -14.470 1.00 63.88 78 THR A O 1
ATOM 613 N N . ASP A 1 79 ? -5.195 12.503 -14.007 1.00 78.81 79 ASP A N 1
ATOM 614 C CA . ASP A 1 79 ? -4.267 11.495 -13.511 1.00 78.81 79 ASP A CA 1
ATOM 615 C C . ASP A 1 79 ? -3.264 11.091 -14.600 1.00 78.81 79 ASP A C 1
ATOM 617 O O . ASP A 1 79 ? -3.596 10.878 -15.775 1.00 78.81 79 ASP A O 1
ATOM 621 N N . LEU A 1 80 ? -2.003 11.007 -14.186 1.00 85.62 80 LEU A N 1
ATOM 622 C CA . LEU A 1 80 ? -0.898 10.560 -15.012 1.00 85.62 80 LEU A CA 1
ATOM 623 C C . LEU A 1 80 ? -0.964 9.053 -15.230 1.00 85.62 80 LEU A C 1
ATOM 625 O O . LEU A 1 80 ? -1.543 8.284 -14.455 1.00 85.62 80 LEU A O 1
ATOM 629 N N . LYS A 1 81 ? -0.340 8.653 -16.333 1.00 90.31 81 LYS A N 1
ATOM 630 C CA . LYS A 1 81 ? -0.430 7.312 -16.888 1.00 90.31 81 LYS A CA 1
ATOM 631 C C . LYS A 1 81 ? 0.967 6.796 -17.251 1.00 90.31 81 LYS A C 1
ATOM 633 O O . LYS A 1 81 ? 1.285 6.759 -18.436 1.00 90.31 81 LYS A O 1
ATOM 638 N N . PRO A 1 82 ? 1.817 6.483 -16.256 1.00 93.25 82 PRO A N 1
ATOM 639 C CA . PRO A 1 82 ? 3.055 5.754 -16.514 1.00 93.25 82 PRO A CA 1
ATOM 640 C C . PRO A 1 82 ? 2.761 4.398 -17.168 1.00 93.25 82 PRO A C 1
ATOM 642 O O . PRO A 1 82 ? 1.777 3.745 -16.795 1.00 93.25 82 PRO A O 1
ATOM 645 N N . ASP A 1 83 ? 3.619 3.961 -18.090 1.00 94.31 83 ASP A N 1
ATOM 646 C CA . ASP A 1 83 ? 3.411 2.709 -18.839 1.00 94.31 83 ASP A CA 1
ATOM 647 C C . ASP A 1 83 ? 3.450 1.463 -17.942 1.00 94.31 83 ASP A C 1
ATOM 649 O O . ASP A 1 83 ? 2.714 0.492 -18.146 1.00 94.31 83 ASP A O 1
ATOM 653 N N . GLY A 1 84 ? 4.257 1.491 -16.885 1.00 95.94 84 GLY A N 1
ATOM 654 C CA . GLY A 1 84 ? 4.268 0.432 -15.889 1.00 95.94 84 GLY A CA 1
ATOM 655 C C . GLY A 1 84 ? 5.137 0.741 -14.685 1.00 95.94 84 GLY A C 1
ATOM 656 O O . GLY A 1 84 ? 5.692 1.830 -14.525 1.00 95.94 84 GLY A O 1
ATOM 657 N N . PHE A 1 85 ? 5.248 -0.248 -13.810 1.00 97.50 85 PHE A N 1
ATOM 658 C CA . PHE A 1 85 ? 6.119 -0.182 -12.648 1.00 97.50 85 PHE A CA 1
ATOM 659 C C . PHE A 1 85 ? 6.554 -1.580 -12.209 1.00 97.50 85 PHE A C 1
ATOM 661 O O . PHE A 1 85 ? 5.866 -2.573 -12.455 1.00 97.50 85 PHE A O 1
ATOM 668 N N . ALA A 1 86 ? 7.698 -1.655 -11.535 1.00 98.06 86 ALA A N 1
ATOM 669 C CA . ALA A 1 86 ? 8.130 -2.840 -10.814 1.00 98.06 86 ALA A CA 1
ATOM 670 C C . ALA A 1 86 ? 7.811 -2.703 -9.322 1.00 98.06 86 ALA A C 1
ATOM 672 O O . ALA A 1 86 ? 8.066 -1.657 -8.723 1.00 98.06 86 ALA A O 1
ATOM 673 N N . THR A 1 87 ? 7.260 -3.761 -8.728 1.00 98.06 87 THR A N 1
ATOM 674 C CA . THR A 1 87 ? 6.952 -3.834 -7.291 1.00 98.06 87 THR A CA 1
ATOM 675 C C . THR A 1 87 ? 6.840 -5.289 -6.819 1.00 98.06 87 THR A C 1
ATOM 677 O O . THR A 1 87 ? 6.976 -6.213 -7.618 1.00 98.06 87 THR A O 1
ATOM 680 N N . HIS A 1 88 ? 6.604 -5.529 -5.529 1.00 97.75 88 HIS A N 1
ATOM 681 C CA . HIS A 1 88 ? 6.327 -6.873 -5.016 1.00 97.75 88 HIS A CA 1
ATOM 682 C C . HIS A 1 88 ? 4.945 -7.365 -5.486 1.00 97.75 88 HIS A C 1
ATOM 684 O O . HIS A 1 88 ? 3.991 -6.591 -5.550 1.00 97.75 88 HIS A O 1
ATOM 690 N N . ARG A 1 89 ? 4.770 -8.671 -5.733 1.00 96.44 89 ARG A N 1
ATOM 691 C CA . ARG A 1 89 ? 3.492 -9.228 -6.238 1.00 96.44 89 ARG A CA 1
ATOM 692 C C . ARG A 1 89 ? 2.268 -9.000 -5.330 1.00 96.44 89 ARG A C 1
ATOM 694 O O . ARG A 1 89 ? 1.130 -9.110 -5.768 1.00 96.44 89 ARG A O 1
ATOM 701 N N . GLY A 1 90 ? 2.503 -8.657 -4.066 1.00 97.31 90 GLY A N 1
ATOM 702 C CA . GLY A 1 90 ? 1.472 -8.276 -3.094 1.00 97.31 90 GLY A CA 1
ATOM 703 C C . GLY A 1 90 ? 1.204 -6.766 -2.977 1.00 97.31 90 GLY A C 1
ATOM 704 O O . GLY A 1 90 ? 0.481 -6.357 -2.075 1.00 97.31 90 GLY A O 1
ATOM 705 N N . MET A 1 91 ? 1.816 -5.928 -3.818 1.00 97.75 91 MET A N 1
ATOM 706 C CA . MET A 1 91 ? 1.841 -4.461 -3.664 1.00 97.75 91 MET A CA 1
ATOM 707 C C . MET A 1 91 ? 1.202 -3.699 -4.833 1.00 97.75 91 MET A C 1
ATOM 709 O O . MET A 1 91 ? 1.505 -2.533 -5.067 1.00 97.75 91 MET A O 1
ATOM 713 N N . PHE A 1 92 ? 0.297 -4.340 -5.570 1.00 97.38 92 PHE A N 1
ATOM 714 C CA . PHE A 1 92 ? -0.464 -3.700 -6.640 1.00 97.38 92 PHE A CA 1
ATOM 715 C C . PHE A 1 92 ? -1.912 -4.191 -6.651 1.00 97.38 92 PHE A C 1
ATOM 717 O O . PHE A 1 92 ? -2.223 -5.255 -6.106 1.00 97.38 92 PHE A O 1
ATOM 724 N N . ARG A 1 93 ? -2.787 -3.432 -7.316 1.00 97.06 93 ARG A N 1
ATOM 725 C CA . ARG A 1 93 ? -4.159 -3.857 -7.611 1.00 97.06 93 ARG A CA 1
ATOM 726 C C . ARG A 1 93 ? -4.260 -4.383 -9.025 1.00 97.06 93 ARG A C 1
ATOM 728 O O . ARG A 1 93 ? -3.972 -3.657 -9.975 1.00 97.06 93 ARG A O 1
ATOM 735 N N . GLY A 1 94 ? -4.709 -5.624 -9.155 1.00 96.69 94 GLY A N 1
ATOM 736 C CA . GLY A 1 94 ? -4.930 -6.284 -10.429 1.00 96.69 94 GLY A CA 1
ATOM 737 C C . GLY A 1 94 ? -6.002 -5.580 -11.257 1.00 96.69 94 GLY A C 1
ATOM 738 O O . GLY A 1 94 ? -7.018 -5.102 -10.745 1.00 96.69 94 GLY A O 1
ATOM 739 N N . LYS A 1 95 ? -5.771 -5.526 -12.565 1.00 95.94 95 LYS A N 1
ATOM 740 C CA . LYS A 1 95 ? -6.714 -5.045 -13.573 1.00 95.94 95 LYS A CA 1
ATOM 741 C C . LYS A 1 95 ? -6.866 -6.098 -14.672 1.00 95.94 95 LYS A C 1
ATOM 743 O O . LYS A 1 95 ? -5.970 -6.924 -14.851 1.00 95.94 95 LYS A O 1
ATOM 748 N N . PRO A 1 96 ? -7.994 -6.105 -15.402 1.00 92.69 96 PRO A N 1
ATOM 749 C CA . PRO A 1 96 ? -8.156 -7.005 -16.535 1.00 92.69 96 PRO A CA 1
ATOM 750 C C . PRO A 1 96 ? -7.102 -6.731 -17.616 1.00 92.69 96 PRO A C 1
ATOM 752 O O . PRO A 1 96 ? -6.532 -5.642 -17.703 1.00 92.69 96 PRO A O 1
ATOM 755 N N . VAL A 1 97 ? -6.859 -7.721 -18.469 1.00 91.19 97 VAL A N 1
ATOM 756 C CA . VAL A 1 97 ? -6.043 -7.523 -19.671 1.00 91.19 97 VAL A CA 1
ATOM 757 C C . VAL A 1 97 ? -6.755 -6.512 -20.581 1.00 91.19 97 VAL A C 1
ATOM 759 O O . VAL A 1 97 ? -7.953 -6.678 -20.834 1.00 91.19 97 VAL A O 1
ATOM 762 N N . PRO A 1 98 ? -6.072 -5.469 -21.080 1.00 89.25 98 PRO A N 1
ATOM 763 C CA . PRO A 1 98 ? -6.680 -4.537 -22.013 1.00 89.25 98 PRO A CA 1
ATOM 764 C C . PRO A 1 98 ? -7.074 -5.200 -23.334 1.00 89.25 98 PRO A C 1
ATOM 766 O O . PRO A 1 98 ? -6.336 -6.015 -23.884 1.00 89.25 98 PRO A O 1
ATOM 769 N N . ASN A 1 99 ? -8.221 -4.800 -23.881 1.00 88.38 99 ASN A N 1
ATOM 770 C CA . ASN A 1 99 ? -8.658 -5.225 -25.207 1.00 88.38 99 ASN A CA 1
ATOM 771 C C . ASN A 1 99 ? -8.081 -4.294 -26.287 1.00 88.38 99 ASN A C 1
ATOM 773 O O . ASN A 1 99 ? -8.775 -3.406 -26.781 1.00 88.38 99 ASN A O 1
ATOM 777 N N . ASP A 1 100 ? -6.797 -4.455 -26.604 1.00 86.62 100 ASP A N 1
ATOM 778 C CA . ASP A 1 100 ? -6.076 -3.607 -27.566 1.00 86.62 100 ASP A CA 1
ATOM 779 C C . ASP A 1 100 ? -5.437 -4.371 -28.736 1.00 86.62 100 ASP A C 1
ATOM 781 O O . ASP A 1 100 ? -4.681 -3.797 -29.518 1.00 86.62 100 ASP A O 1
ATOM 785 N N . GLY A 1 101 ? -5.759 -5.659 -28.880 1.00 85.31 101 GLY A N 1
ATOM 786 C CA . GLY A 1 101 ? -5.305 -6.488 -29.999 1.00 85.31 101 GLY A CA 1
ATOM 787 C C . GLY A 1 101 ? -3.821 -6.868 -29.965 1.00 85.31 101 GLY A C 1
ATOM 788 O O . GLY A 1 101 ? -3.340 -7.478 -30.920 1.00 85.31 101 GLY A O 1
ATOM 789 N N . VAL A 1 102 ? -3.089 -6.549 -28.892 1.00 87.81 102 VAL A N 1
ATOM 790 C CA . VAL A 1 102 ? -1.674 -6.918 -28.748 1.00 87.81 102 VAL A CA 1
ATOM 791 C C . VAL A 1 102 ? -1.556 -8.315 -28.140 1.00 87.81 102 VAL A C 1
ATOM 793 O O . VAL A 1 102 ? -2.024 -8.571 -27.027 1.00 87.81 102 VAL A O 1
ATOM 796 N N . LEU A 1 103 ? -0.901 -9.221 -28.872 1.00 86.19 103 LEU A N 1
ATOM 797 C CA . LEU A 1 103 ? -0.585 -10.564 -28.391 1.00 86.19 103 LEU A CA 1
ATOM 798 C C . LEU A 1 103 ? 0.462 -10.477 -27.278 1.00 86.19 103 LEU A C 1
ATOM 800 O O . LEU A 1 103 ? 1.533 -9.904 -27.468 1.00 86.19 103 LEU A O 1
ATOM 804 N N . ARG A 1 104 ? 0.162 -11.079 -26.128 1.00 85.56 104 ARG A N 1
ATOM 805 C CA . ARG A 1 104 ? 1.057 -11.092 -24.970 1.00 85.56 104 ARG A CA 1
ATOM 806 C C . ARG A 1 104 ? 1.225 -12.525 -24.458 1.00 85.56 104 ARG A C 1
ATOM 808 O O . ARG A 1 104 ? 0.225 -13.240 -24.364 1.00 85.56 104 ARG A O 1
ATOM 815 N N . PRO A 1 105 ? 2.458 -12.961 -24.145 1.00 78.00 105 PRO A N 1
ATOM 816 C CA . PRO A 1 105 ? 2.701 -14.239 -23.483 1.00 78.00 105 PRO A CA 1
ATOM 817 C C . PRO A 1 105 ? 1.909 -14.403 -22.176 1.00 78.00 105 PRO A C 1
ATOM 819 O O . PRO A 1 105 ? 1.518 -13.428 -21.531 1.00 78.00 105 PRO A O 1
ATOM 822 N N . SER A 1 106 ? 1.713 -15.650 -21.746 1.00 76.19 106 SER A N 1
ATOM 823 C CA . SER A 1 106 ? 1.132 -15.952 -20.433 1.00 76.19 106 SER A CA 1
ATOM 824 C C . SER A 1 106 ? 1.976 -15.358 -19.300 1.00 76.19 106 SER A C 1
ATOM 826 O O . SER A 1 106 ? 3.203 -15.409 -19.356 1.00 76.19 106 SER A O 1
ATOM 828 N N . GLY A 1 107 ? 1.327 -14.853 -18.246 1.00 81.38 107 GLY A N 1
ATOM 829 C CA . GLY A 1 107 ? 2.007 -14.322 -17.054 1.00 81.38 107 GLY A CA 1
ATOM 830 C C . GLY A 1 107 ? 2.217 -12.804 -17.042 1.00 81.38 107 GLY A C 1
ATOM 831 O O . GLY A 1 107 ? 2.803 -12.283 -16.093 1.00 81.38 107 GLY A O 1
ATOM 832 N N . PHE A 1 108 ? 1.717 -12.086 -18.052 1.00 90.75 108 PHE A N 1
ATOM 833 C CA . PHE A 1 108 ? 1.629 -10.627 -18.009 1.00 90.75 108 PHE A CA 1
ATOM 834 C C . PHE A 1 108 ? 0.678 -10.173 -16.904 1.00 90.75 108 PHE A C 1
ATOM 836 O O . PHE A 1 108 ? -0.412 -10.721 -16.735 1.00 90.75 108 PHE A O 1
ATOM 843 N N . ARG A 1 109 ? 1.097 -9.139 -16.175 1.00 94.50 109 ARG A N 1
ATOM 844 C CA . ARG A 1 109 ? 0.316 -8.530 -15.101 1.00 94.50 109 ARG A CA 1
ATOM 845 C C . ARG A 1 109 ? -0.149 -7.163 -15.535 1.00 94.50 109 ARG A C 1
ATOM 847 O O . ARG A 1 109 ? 0.632 -6.384 -16.078 1.00 94.50 109 ARG A O 1
ATOM 854 N N . PHE A 1 110 ? -1.400 -6.878 -15.223 1.00 95.38 110 PHE A N 1
ATOM 855 C CA . PHE A 1 110 ? -2.006 -5.579 -15.435 1.00 95.38 110 PHE A CA 1
ATOM 856 C C . PHE A 1 110 ? -2.503 -5.058 -14.111 1.00 95.38 110 PHE A C 1
ATOM 858 O O . PHE A 1 110 ? -3.061 -5.816 -13.312 1.00 95.38 110 PHE A O 1
ATOM 865 N N . GLY A 1 111 ? -2.302 -3.773 -13.874 1.00 95.94 111 GLY A N 1
ATOM 866 C CA . GLY A 1 111 ? -2.652 -3.224 -12.587 1.00 95.94 111 GLY A CA 1
ATOM 867 C C . GLY A 1 111 ? -2.510 -1.726 -12.483 1.00 95.94 111 GLY A C 1
ATOM 868 O O . GLY A 1 111 ? -2.277 -1.028 -13.463 1.00 95.94 111 GLY A O 1
ATOM 869 N N . VAL A 1 112 ? -2.699 -1.263 -11.257 1.00 96.38 112 VAL A N 1
ATOM 870 C CA . VAL A 1 112 ? -2.420 0.100 -10.811 1.00 96.38 112 VAL A CA 1
ATOM 871 C C . VAL A 1 112 ? -1.728 0.025 -9.457 1.00 96.38 112 VAL A C 1
ATOM 873 O O . VAL A 1 112 ? -1.924 -0.946 -8.712 1.00 96.38 112 VAL A O 1
ATOM 876 N N . ALA A 1 113 ? -0.905 1.019 -9.144 1.00 94.81 113 ALA A N 1
ATOM 877 C CA . ALA A 1 113 ? -0.300 1.106 -7.826 1.00 94.81 113 ALA A CA 1
ATOM 878 C C . ALA A 1 113 ? -1.289 1.681 -6.807 1.00 94.81 113 ALA A C 1
ATOM 880 O O . ALA A 1 113 ? -2.201 2.429 -7.159 1.00 94.81 113 ALA A O 1
ATOM 881 N N . GLU A 1 114 ? -1.078 1.334 -5.543 1.00 92.44 114 GLU A N 1
ATOM 882 C CA . GLU A 1 114 ? -1.787 1.933 -4.415 1.00 92.44 114 GLU A CA 1
ATOM 883 C C . GLU A 1 114 ? -0.999 3.138 -3.907 1.00 92.44 114 GLU A C 1
ATOM 885 O O . GLU A 1 114 ? 0.211 3.033 -3.704 1.00 92.44 114 GLU A O 1
ATOM 890 N N . GLU A 1 115 ? -1.672 4.265 -3.674 1.00 91.00 115 GLU A N 1
ATOM 891 C CA . GLU A 1 115 ? -1.040 5.526 -3.244 1.00 91.00 115 GLU A CA 1
ATOM 892 C C . GLU A 1 115 ? -0.205 5.351 -1.967 1.00 91.00 115 GLU A C 1
ATOM 894 O O . GLU A 1 115 ? 0.923 5.831 -1.860 1.00 91.00 115 GLU A O 1
ATOM 899 N N . GLU A 1 116 ? -0.704 4.549 -1.025 1.00 91.88 116 GLU A N 1
ATOM 900 C CA . GLU A 1 116 ? -0.013 4.242 0.230 1.00 91.88 116 GLU A CA 1
ATOM 901 C C . GLU A 1 116 ? 1.273 3.408 0.054 1.00 91.88 116 GLU A C 1
ATOM 903 O O . GLU A 1 116 ? 2.030 3.253 1.021 1.00 91.88 116 GLU A O 1
ATOM 908 N N . LEU A 1 117 ? 1.518 2.889 -1.156 1.00 94.25 117 LEU A N 1
ATOM 909 C CA . LEU A 1 117 ? 2.649 2.045 -1.551 1.00 94.25 117 LEU A CA 1
ATOM 910 C C . LEU A 1 117 ? 3.549 2.692 -2.620 1.00 94.25 117 LEU A C 1
ATOM 912 O O . LEU A 1 117 ? 4.390 2.005 -3.201 1.00 94.25 117 LEU A O 1
ATOM 916 N N . PHE A 1 118 ? 3.416 3.993 -2.896 1.00 93.56 118 PHE A N 1
ATOM 917 C CA . PHE A 1 118 ? 4.251 4.684 -3.893 1.00 93.56 118 PHE A CA 1
ATOM 918 C C . PHE A 1 118 ? 5.758 4.634 -3.592 1.00 93.56 118 PHE A C 1
ATOM 920 O O . PHE A 1 118 ? 6.575 4.662 -4.510 1.00 93.56 118 PHE A O 1
ATOM 927 N N . ASP A 1 119 ? 6.139 4.453 -2.328 1.00 92.81 119 ASP A N 1
ATOM 928 C CA . ASP A 1 119 ? 7.523 4.226 -1.891 1.00 92.81 119 ASP A CA 1
ATOM 929 C C . ASP A 1 119 ? 8.049 2.803 -2.185 1.00 92.81 119 ASP A C 1
ATOM 931 O O . ASP A 1 119 ? 9.143 2.432 -1.756 1.00 92.81 119 ASP A O 1
ATOM 935 N N . CYS A 1 120 ? 7.264 1.974 -2.878 1.00 95.31 120 CYS A N 1
ATOM 936 C CA . CYS A 1 120 ? 7.593 0.588 -3.227 1.00 95.31 120 CYS A CA 1
ATOM 937 C C . CYS A 1 120 ? 7.656 0.331 -4.727 1.00 95.31 120 CYS A C 1
ATOM 939 O O . CYS A 1 120 ? 7.545 -0.823 -5.155 1.00 95.31 120 CYS A O 1
ATOM 941 N N . LEU A 1 121 ? 7.794 1.395 -5.516 1.00 96.00 121 LEU A N 1
ATOM 942 C CA . LEU A 1 121 ? 7.734 1.330 -6.966 1.00 96.00 121 LEU A CA 1
ATOM 943 C C . LEU A 1 121 ? 9.051 1.771 -7.600 1.00 96.00 121 LEU A C 1
ATOM 945 O O . LEU A 1 121 ? 9.681 2.739 -7.174 1.00 96.00 121 LEU A O 1
ATOM 949 N N . ILE A 1 122 ? 9.389 1.109 -8.700 1.00 97.81 122 ILE A N 1
ATOM 950 C CA . ILE A 1 122 ? 10.309 1.627 -9.711 1.00 97.81 122 ILE A CA 1
ATOM 951 C C . ILE A 1 122 ? 9.470 1.855 -10.964 1.00 97.81 122 ILE A C 1
ATOM 953 O O . ILE A 1 122 ? 8.877 0.905 -11.473 1.00 97.81 122 ILE A O 1
ATOM 957 N N . LEU A 1 123 ? 9.376 3.093 -11.446 1.00 97.62 123 LEU A N 1
ATOM 958 C CA . LEU A 1 123 ? 8.579 3.410 -12.635 1.00 97.62 123 LEU A CA 1
ATOM 959 C C . LEU A 1 123 ? 9.257 2.907 -13.908 1.00 97.62 123 LEU A C 1
ATOM 961 O O . LEU A 1 123 ? 10.481 2.896 -14.009 1.00 97.62 123 LEU A O 1
ATOM 965 N N . PHE A 1 124 ? 8.452 2.537 -14.893 1.00 97.75 124 PHE A N 1
ATOM 966 C CA . PHE A 1 124 ? 8.892 2.161 -16.228 1.00 97.75 124 PHE A CA 1
ATOM 967 C C . PHE A 1 124 ? 8.101 2.986 -17.236 1.00 97.75 124 PHE A C 1
ATOM 969 O O . PHE A 1 124 ? 6.873 3.032 -17.173 1.00 97.75 124 PHE A O 1
ATOM 976 N N . GLU A 1 125 ? 8.815 3.620 -18.156 1.00 97.38 125 GLU A N 1
ATOM 977 C CA . GLU A 1 125 ? 8.235 4.372 -19.261 1.00 97.38 125 GLU A CA 1
ATOM 978 C C . GLU A 1 125 ? 8.922 3.949 -20.555 1.00 97.38 125 GLU A C 1
ATOM 980 O O . GLU A 1 125 ? 10.153 3.978 -20.660 1.00 97.38 125 GLU A O 1
ATOM 985 N N . SER A 1 126 ? 8.117 3.571 -21.535 1.00 96.12 126 SER A N 1
ATOM 986 C CA . SER A 1 126 ? 8.568 3.051 -22.813 1.00 96.12 126 SER A CA 1
ATOM 987 C C . SER A 1 126 ? 8.332 4.053 -23.917 1.00 96.12 126 SER A C 1
ATOM 989 O O . SER A 1 126 ? 7.309 4.725 -23.952 1.00 96.12 126 SER A O 1
ATOM 991 N N . LYS A 1 127 ? 9.258 4.157 -24.862 1.00 96.56 127 LYS A N 1
ATOM 992 C CA . LYS A 1 127 ? 9.059 4.914 -26.098 1.00 96.56 127 LYS A CA 1
ATOM 993 C C . LYS A 1 127 ? 9.681 4.161 -27.262 1.00 96.56 127 LYS A C 1
ATOM 995 O O . LYS A 1 127 ? 10.639 3.420 -27.108 1.00 96.56 127 LYS A O 1
ATOM 1000 N N . LEU A 1 128 ? 9.224 4.403 -28.487 1.00 96.88 128 LEU A N 1
ATOM 1001 C CA . LEU A 1 128 ? 9.954 3.892 -29.663 1.00 96.88 128 LEU A CA 1
ATOM 1002 C C . LEU A 1 128 ? 11.294 4.613 -29.883 1.00 96.88 128 LEU A C 1
ATOM 1004 O O . LEU A 1 128 ? 12.200 4.073 -30.530 1.00 96.88 128 LEU A O 1
ATOM 1008 N N . THR A 1 129 ? 11.406 5.849 -29.395 1.00 96.88 129 THR A N 1
ATOM 1009 C CA . THR A 1 129 ? 12.621 6.675 -29.382 1.00 96.88 129 THR A CA 1
ATOM 1010 C C . THR A 1 129 ? 12.514 7.683 -28.243 1.00 96.88 129 THR A C 1
ATOM 1012 O O . THR A 1 129 ? 11.514 8.400 -28.146 1.00 96.88 129 THR A O 1
ATOM 1015 N N . ILE A 1 130 ? 13.531 7.753 -27.386 1.00 96.75 130 ILE A N 1
ATOM 1016 C CA . ILE A 1 130 ? 13.560 8.704 -26.272 1.00 96.75 130 ILE A CA 1
ATOM 1017 C C . ILE A 1 130 ? 13.700 10.136 -26.803 1.00 96.75 130 ILE A C 1
ATOM 1019 O O . ILE A 1 130 ? 14.518 10.432 -27.673 1.00 96.75 130 ILE A O 1
ATOM 1023 N N . THR A 1 131 ? 12.906 11.045 -26.240 1.00 95.06 131 THR A N 1
ATOM 1024 C CA . THR A 1 131 ? 12.948 12.485 -26.526 1.00 95.06 131 THR A CA 1
ATOM 1025 C C . THR A 1 131 ? 13.053 13.285 -25.230 1.00 95.06 131 THR A C 1
ATOM 1027 O O . THR A 1 131 ? 12.710 12.791 -24.154 1.00 95.06 131 THR A O 1
ATOM 1030 N N . ASP A 1 132 ? 13.450 14.558 -25.325 1.00 92.88 132 ASP A N 1
ATOM 1031 C CA . ASP A 1 132 ? 13.441 15.473 -24.174 1.00 92.88 132 ASP A CA 1
ATOM 1032 C C . ASP A 1 132 ? 12.037 15.619 -23.556 1.00 92.88 132 ASP A C 1
ATOM 1034 O O . ASP A 1 132 ? 11.908 15.795 -22.344 1.00 92.88 132 ASP A O 1
ATOM 1038 N N . ALA A 1 133 ? 10.981 15.503 -24.371 1.00 93.75 133 ALA A N 1
ATOM 1039 C CA . ALA A 1 133 ? 9.599 15.525 -23.902 1.00 93.75 133 ALA A CA 1
ATOM 1040 C C . ALA A 1 133 ? 9.262 14.285 -23.058 1.00 93.75 133 ALA A C 1
ATOM 1042 O O . ALA A 1 133 ? 8.688 14.429 -21.979 1.00 93.75 133 ALA A O 1
ATOM 1043 N N . ALA A 1 134 ? 9.678 13.093 -23.499 1.00 94.94 134 ALA A N 1
ATOM 1044 C CA . ALA A 1 134 ? 9.511 11.858 -22.730 1.00 94.94 134 ALA A CA 1
ATOM 1045 C C . ALA A 1 134 ? 10.285 11.913 -21.402 1.00 94.94 134 ALA A C 1
ATOM 1047 O O . ALA A 1 134 ? 9.762 11.553 -20.350 1.00 94.94 134 ALA A O 1
ATOM 1048 N N . PHE A 1 135 ? 11.502 12.461 -21.413 1.00 95.69 135 PHE A N 1
ATOM 1049 C CA . PHE A 1 135 ? 12.251 12.691 -20.177 1.00 95.69 135 PHE A CA 1
ATOM 1050 C C . PHE A 1 135 ? 11.537 13.678 -19.237 1.00 95.69 135 PHE A C 1
ATOM 1052 O O . PHE A 1 135 ? 11.455 13.441 -18.031 1.00 95.69 135 PHE A O 1
ATOM 1059 N N . GLY A 1 136 ? 10.985 14.772 -19.774 1.00 94.06 136 GLY A N 1
ATOM 1060 C CA . GLY A 1 136 ? 10.184 15.728 -19.004 1.00 94.06 136 GLY A CA 1
ATOM 1061 C C . GLY A 1 136 ? 8.917 15.108 -18.405 1.00 94.06 136 GLY A C 1
ATOM 1062 O O . GLY A 1 136 ? 8.535 15.452 -17.289 1.00 94.06 136 GLY A O 1
ATOM 1063 N N . GLN A 1 137 ? 8.294 14.161 -19.105 1.00 93.88 137 GLN A N 1
ATOM 1064 C CA . GLN A 1 137 ? 7.152 13.395 -18.605 1.00 93.88 137 GLN A CA 1
ATOM 1065 C C . GLN A 1 137 ? 7.539 12.510 -17.412 1.00 93.88 137 GLN A C 1
ATOM 1067 O O . GLN A 1 137 ? 6.873 12.566 -16.380 1.00 93.88 137 GLN A O 1
ATOM 1072 N N . VAL A 1 138 ? 8.653 11.778 -17.499 1.00 95.06 138 VAL A N 1
ATOM 1073 C CA . VAL A 1 138 ? 9.153 10.960 -16.378 1.00 95.06 138 VAL A CA 1
ATOM 1074 C C . VAL A 1 138 ? 9.545 11.819 -15.176 1.00 95.06 138 VAL A C 1
ATOM 1076 O O . VAL A 1 138 ? 9.259 11.445 -14.040 1.00 95.06 138 VAL A O 1
ATOM 1079 N N . ALA A 1 139 ? 10.132 12.998 -15.404 1.00 93.25 139 ALA A N 1
ATOM 1080 C CA . ALA A 1 139 ? 10.404 13.950 -14.329 1.00 93.25 139 ALA A CA 1
ATOM 1081 C C . ALA A 1 139 ? 9.118 14.324 -13.572 1.00 93.25 139 ALA A C 1
ATOM 1083 O O . ALA A 1 139 ? 9.085 14.221 -12.348 1.00 93.25 139 ALA A O 1
ATOM 1084 N N . ARG A 1 140 ? 8.031 14.635 -14.293 1.00 92.00 140 ARG A N 1
ATOM 1085 C CA . ARG A 1 140 ? 6.719 14.919 -13.686 1.00 92.00 140 ARG A CA 1
ATOM 1086 C C . ARG A 1 140 ? 6.150 13.732 -12.912 1.00 92.00 140 ARG A C 1
ATOM 1088 O O . ARG A 1 140 ? 5.531 13.933 -11.868 1.00 92.00 140 ARG A O 1
ATOM 1095 N N . TYR A 1 141 ? 6.344 12.504 -13.399 1.00 94.06 141 TYR A N 1
ATOM 1096 C CA . TYR A 1 141 ? 5.927 11.314 -12.654 1.00 94.06 141 TYR A CA 1
ATOM 1097 C C . TYR A 1 141 ? 6.658 11.211 -11.320 1.00 94.06 141 TYR A C 1
ATOM 1099 O O . TYR A 1 141 ? 6.018 11.035 -10.290 1.00 94.06 141 TYR A O 1
ATOM 1107 N N . LEU A 1 142 ? 7.982 11.370 -11.326 1.00 92.88 142 LEU A N 1
ATOM 1108 C CA . LEU A 1 142 ? 8.806 11.288 -10.120 1.00 92.88 142 LEU A CA 1
ATOM 1109 C C . LEU A 1 142 ? 8.507 12.411 -9.118 1.00 92.88 142 LEU A C 1
ATOM 1111 O O . LEU A 1 142 ? 8.518 12.157 -7.916 1.00 92.88 142 LEU A O 1
ATOM 1115 N N . GLU A 1 143 ? 8.214 13.622 -9.599 1.00 89.00 143 GLU A N 1
ATOM 1116 C CA . GLU A 1 143 ? 7.757 14.748 -8.767 1.00 89.00 143 GLU A CA 1
ATOM 1117 C C . GLU A 1 143 ? 6.449 14.420 -8.035 1.00 89.00 143 GLU A C 1
ATOM 1119 O O . GLU A 1 143 ? 6.275 14.786 -6.875 1.00 89.00 143 GLU A O 1
ATOM 1124 N N . THR A 1 144 ? 5.548 13.702 -8.708 1.00 87.50 144 THR A N 1
ATOM 1125 C CA . THR A 1 144 ? 4.227 13.345 -8.179 1.00 87.50 144 THR A CA 1
ATOM 1126 C C . THR A 1 144 ? 4.282 12.118 -7.266 1.00 87.50 144 THR A C 1
ATOM 1128 O O . THR A 1 144 ? 3.596 12.070 -6.251 1.00 87.50 144 THR A O 1
ATOM 1131 N N . LEU A 1 145 ? 5.101 11.121 -7.615 1.00 88.19 145 LEU A N 1
ATOM 1132 C CA . LEU A 1 145 ? 5.135 9.824 -6.940 1.00 88.19 145 LEU A CA 1
ATOM 1133 C C . LEU A 1 145 ? 5.640 9.924 -5.497 1.00 88.19 145 LEU A C 1
ATOM 1135 O O . LEU A 1 145 ? 5.101 9.277 -4.604 1.00 88.19 145 LEU A O 1
ATOM 1139 N N . SER A 1 146 ? 6.702 10.697 -5.272 1.00 81.88 146 SER A N 1
ATOM 1140 C CA . SER A 1 146 ? 7.340 10.790 -3.959 1.00 81.88 146 SER A CA 1
ATOM 1141 C C . SER A 1 146 ? 7.990 12.165 -3.775 1.00 81.88 146 SER A C 1
ATOM 1143 O O . SER A 1 146 ? 9.211 12.307 -3.905 1.00 81.88 146 SER A O 1
ATOM 1145 N N . PRO A 1 147 ? 7.191 13.214 -3.498 1.00 79.75 147 PRO A N 1
ATOM 1146 C CA . PRO A 1 147 ? 7.695 14.586 -3.436 1.00 79.75 147 PRO A CA 1
ATOM 1147 C C . PRO A 1 147 ? 8.688 14.814 -2.289 1.00 79.75 147 PRO A C 1
ATOM 1149 O O . PRO A 1 147 ? 9.554 15.676 -2.393 1.00 79.75 147 PRO A O 1
ATOM 1152 N N . GLU A 1 148 ? 8.609 14.014 -1.222 1.00 85.38 148 GLU A N 1
ATOM 1153 C CA . GLU A 1 148 ? 9.398 14.196 0.005 1.00 85.38 148 GLU A CA 1
ATOM 1154 C C . GLU A 1 148 ? 10.515 13.157 0.196 1.00 85.38 148 GLU A C 1
ATOM 1156 O O . GLU A 1 148 ? 11.304 13.256 1.141 1.00 85.38 148 GLU A O 1
ATOM 1161 N N . ALA A 1 149 ? 10.618 12.164 -0.689 1.00 88.75 149 ALA A N 1
ATOM 1162 C CA . ALA A 1 149 ? 11.599 11.089 -0.576 1.00 88.75 149 ALA A CA 1
ATOM 1163 C C . ALA A 1 149 ? 12.266 10.779 -1.923 1.00 88.75 149 ALA A C 1
ATOM 1165 O O . ALA A 1 149 ? 12.176 11.545 -2.885 1.00 88.75 149 ALA A O 1
ATOM 1166 N N . SER A 1 150 ? 13.048 9.703 -1.956 1.00 92.00 150 SER A N 1
ATOM 1167 C CA . SER A 1 150 ? 13.671 9.232 -3.187 1.00 92.00 150 SER A CA 1
ATOM 1168 C C . SER A 1 150 ? 12.681 8.412 -4.010 1.00 92.00 150 SER A C 1
ATOM 1170 O O . SER A 1 150 ? 11.841 7.706 -3.454 1.00 92.00 150 SER A O 1
ATOM 1172 N N . ALA A 1 151 ? 12.803 8.496 -5.331 1.00 95.00 151 ALA A N 1
ATOM 1173 C CA . ALA A 1 151 ? 12.065 7.667 -6.272 1.00 95.00 151 ALA A CA 1
ATOM 1174 C C . ALA A 1 151 ? 12.943 7.333 -7.479 1.00 95.00 151 ALA A C 1
ATOM 1176 O O . ALA A 1 151 ? 13.921 8.026 -7.772 1.00 95.00 151 ALA A O 1
ATOM 1177 N N . SER A 1 152 ? 12.578 6.265 -8.181 1.00 97.06 152 SER A N 1
ATOM 1178 C CA . SER A 1 152 ? 13.371 5.738 -9.285 1.00 97.06 152 SER A CA 1
ATOM 1179 C C . SER A 1 152 ? 12.498 5.386 -10.477 1.00 97.06 152 SER A C 1
ATOM 1181 O O . SER A 1 152 ? 11.370 4.913 -10.329 1.00 97.06 152 SER A O 1
ATOM 1183 N N . ALA A 1 153 ? 13.024 5.642 -11.671 1.00 98.06 153 ALA A N 1
ATOM 1184 C CA . ALA A 1 153 ? 12.362 5.360 -12.933 1.00 98.06 153 ALA A CA 1
ATOM 1185 C C . ALA A 1 153 ? 13.348 4.813 -13.963 1.00 98.06 153 ALA A C 1
ATOM 1187 O O . ALA A 1 153 ? 14.540 5.120 -13.936 1.00 98.06 153 ALA A O 1
ATOM 1188 N N . ILE A 1 154 ? 12.820 4.047 -14.908 1.00 98.44 154 ILE A N 1
ATOM 1189 C CA . ILE A 1 154 ? 13.520 3.563 -16.086 1.00 98.44 154 ILE A CA 1
ATOM 1190 C C . ILE A 1 154 ? 12.768 4.088 -17.302 1.00 98.44 154 ILE A C 1
ATOM 1192 O O . ILE A 1 154 ? 11.643 3.672 -17.567 1.00 98.44 154 ILE A O 1
ATOM 1196 N N . LEU A 1 155 ? 13.391 5.014 -18.026 1.00 98.44 155 LEU A N 1
ATOM 1197 C CA . LEU A 1 155 ? 12.911 5.466 -19.330 1.00 98.44 155 LEU A CA 1
ATOM 1198 C C . LEU A 1 155 ? 13.672 4.701 -20.401 1.00 98.44 155 LEU A C 1
ATOM 1200 O O . LEU A 1 155 ? 14.900 4.726 -20.398 1.00 98.44 155 LEU A O 1
ATOM 1204 N N . PHE A 1 156 ? 12.985 4.035 -21.316 1.00 98.12 156 PHE A N 1
ATOM 1205 C CA . PHE A 1 156 ? 13.662 3.216 -22.310 1.00 98.12 156 PHE A CA 1
ATOM 1206 C C . PHE A 1 156 ? 13.048 3.313 -23.699 1.00 98.12 156 PHE A C 1
ATOM 1208 O O . PHE A 1 156 ? 11.885 3.664 -23.872 1.00 98.12 156 PHE A O 1
ATOM 1215 N N . ASP A 1 157 ? 13.864 2.989 -24.697 1.00 97.56 157 ASP A N 1
ATOM 1216 C CA . ASP A 1 157 ? 13.422 2.763 -26.063 1.00 97.56 157 ASP A CA 1
ATOM 1217 C C . ASP A 1 157 ? 14.030 1.504 -26.666 1.00 97.56 157 ASP A C 1
ATOM 1219 O O . ASP A 1 157 ? 14.614 0.677 -25.971 1.00 97.56 157 ASP A O 1
ATOM 1223 N N . ARG A 1 158 ? 13.892 1.339 -27.982 1.00 97.38 158 ARG A N 1
ATOM 1224 C CA . ARG A 1 158 ? 14.401 0.178 -28.716 1.00 97.38 158 ARG A CA 1
ATOM 1225 C C . ARG A 1 158 ? 15.903 -0.038 -28.559 1.00 97.38 158 ARG A C 1
ATOM 1227 O O . ARG A 1 158 ? 16.351 -1.161 -28.752 1.00 97.38 158 ARG A O 1
ATOM 1234 N N . ARG A 1 159 ? 16.695 0.990 -28.236 1.00 96.44 159 ARG A N 1
ATOM 1235 C CA . ARG A 1 159 ? 18.170 0.921 -28.259 1.00 96.44 159 ARG A CA 1
ATOM 1236 C C . ARG A 1 159 ? 18.815 1.177 -26.908 1.00 96.44 159 ARG A C 1
ATOM 1238 O O . ARG A 1 159 ? 19.897 0.646 -26.648 1.00 96.44 159 ARG A O 1
ATOM 1245 N N . SER A 1 160 ? 18.174 1.980 -26.071 1.00 97.25 160 SER A N 1
ATOM 1246 C CA . SER A 1 160 ? 18.752 2.491 -24.838 1.00 97.25 160 SER A CA 1
ATOM 1247 C C . SER A 1 160 ? 17.777 2.450 -23.670 1.00 97.25 160 SER A C 1
ATOM 1249 O O . SER A 1 160 ? 16.561 2.394 -23.842 1.00 97.25 160 SER A O 1
ATOM 1251 N N . PHE A 1 161 ? 18.337 2.519 -22.468 1.00 98.06 161 PHE A N 1
ATOM 1252 C CA . PHE A 1 161 ? 17.604 2.705 -21.225 1.00 98.06 161 PHE A CA 1
ATOM 1253 C C . PHE A 1 161 ? 18.309 3.734 -20.353 1.00 98.06 161 PHE A C 1
ATOM 1255 O O . PHE A 1 161 ? 19.536 3.843 -20.334 1.00 98.06 161 PHE A O 1
ATOM 1262 N N . TRP A 1 162 ? 17.513 4.530 -19.660 1.00 98.31 162 TRP A N 1
ATOM 1263 C CA . TRP A 1 162 ? 17.938 5.619 -18.804 1.00 98.31 162 TRP A CA 1
ATOM 1264 C C . TRP A 1 162 ? 17.453 5.297 -17.398 1.00 98.31 162 TRP A C 1
ATOM 1266 O O . TRP A 1 162 ? 16.253 5.293 -17.124 1.00 98.31 162 TRP A O 1
ATOM 1276 N N . LEU A 1 163 ? 18.400 5.019 -16.514 1.00 98.44 163 LEU A N 1
ATOM 1277 C CA . LEU A 1 163 ? 18.174 4.749 -15.103 1.00 98.44 163 LEU A CA 1
ATOM 1278 C C . LEU A 1 163 ? 18.167 6.082 -14.359 1.00 98.44 163 LEU A C 1
ATOM 1280 O O . LEU A 1 163 ? 19.194 6.762 -14.282 1.00 98.44 163 LEU A O 1
ATOM 1284 N N . ILE A 1 164 ? 17.005 6.486 -13.864 1.00 98.25 164 ILE A N 1
ATOM 1285 C CA . ILE A 1 164 ? 16.759 7.820 -13.321 1.00 98.25 164 ILE A CA 1
ATOM 1286 C C . ILE A 1 164 ? 16.487 7.692 -11.827 1.00 98.25 164 ILE A C 1
ATOM 1288 O O . ILE A 1 164 ? 15.579 6.974 -11.418 1.00 98.25 164 ILE A O 1
ATOM 1292 N N . THR A 1 165 ? 17.235 8.440 -11.022 1.00 96.69 165 THR A N 1
ATOM 1293 C CA . THR A 1 165 ? 16.999 8.569 -9.580 1.00 96.69 165 THR A CA 1
ATOM 1294 C C . THR A 1 165 ? 16.630 10.009 -9.266 1.00 96.69 165 THR A C 1
ATOM 1296 O O . THR A 1 165 ? 17.325 10.943 -9.687 1.00 96.69 165 THR A O 1
ATOM 1299 N N . SER A 1 166 ? 15.563 10.199 -8.499 1.00 95.25 166 SER A N 1
ATOM 1300 C CA . SER A 1 166 ? 15.184 11.477 -7.909 1.00 95.25 166 SER A CA 1
ATOM 1301 C C . SER A 1 166 ? 15.274 11.434 -6.388 1.00 95.25 166 SER A C 1
ATOM 1303 O O . SER A 1 166 ? 15.201 10.379 -5.761 1.00 95.25 166 SER A O 1
ATOM 1305 N N . HIS A 1 167 ? 15.446 12.610 -5.799 1.00 93.31 167 HIS A N 1
ATOM 1306 C CA . HIS A 1 167 ? 15.322 12.843 -4.372 1.00 93.31 167 HIS A CA 1
ATOM 1307 C C . HIS A 1 167 ? 14.565 14.149 -4.161 1.00 93.31 167 HIS A C 1
ATOM 1309 O O . HIS A 1 167 ? 14.954 15.174 -4.726 1.00 93.31 167 HIS A O 1
ATOM 1315 N N . LYS A 1 168 ? 13.494 14.105 -3.363 1.00 89.06 168 LYS A N 1
ATOM 1316 C CA . LYS A 1 168 ? 12.632 15.259 -3.069 1.00 89.06 168 LYS A CA 1
ATOM 1317 C C . LYS A 1 168 ? 12.184 15.985 -4.336 1.00 89.06 168 LYS A C 1
ATOM 1319 O O . LYS A 1 168 ? 12.500 17.157 -4.537 1.00 89.06 168 LYS A O 1
ATOM 1324 N N . ALA A 1 169 ? 11.560 15.234 -5.244 1.00 85.88 169 ALA A N 1
ATOM 1325 C CA . ALA A 1 169 ? 11.093 15.710 -6.549 1.00 85.88 169 ALA A CA 1
ATOM 1326 C C . ALA A 1 169 ? 12.189 16.216 -7.523 1.00 85.88 169 ALA A C 1
ATOM 1328 O O . ALA A 1 169 ? 11.885 16.633 -8.636 1.00 85.88 169 ALA A O 1
ATOM 1329 N N . VAL A 1 170 ? 13.479 16.140 -7.174 1.00 90.62 170 VAL A N 1
ATOM 1330 C CA . VAL A 1 170 ? 14.581 16.582 -8.043 1.00 90.62 170 VAL A CA 1
ATOM 1331 C C . VAL A 1 170 ? 15.345 15.378 -8.573 1.00 90.62 170 VAL A C 1
ATOM 1333 O O . VAL A 1 170 ? 15.856 14.574 -7.803 1.00 90.62 170 VAL A O 1
ATOM 1336 N N . ILE A 1 171 ? 15.494 15.263 -9.896 1.00 94.75 171 ILE A N 1
ATOM 1337 C CA . ILE A 1 171 ? 16.358 14.234 -10.498 1.00 94.75 171 ILE A CA 1
ATOM 1338 C C . ILE A 1 171 ? 17.808 14.473 -10.062 1.00 94.75 171 ILE A C 1
ATOM 1340 O O . ILE A 1 171 ? 18.374 15.526 -10.345 1.00 94.75 171 ILE A O 1
ATOM 1344 N N . VAL A 1 172 ? 18.429 13.508 -9.396 1.00 95.12 172 VAL A N 1
ATOM 1345 C CA . VAL A 1 172 ? 19.806 13.622 -8.887 1.00 95.12 172 VAL A CA 1
ATOM 1346 C C . VAL A 1 172 ? 20.809 12.833 -9.716 1.00 95.12 172 VAL A C 1
ATOM 1348 O O . VAL A 1 172 ? 21.989 13.164 -9.696 1.00 95.12 172 VAL A O 1
ATOM 1351 N N . LYS A 1 173 ? 20.363 11.825 -10.471 1.00 95.94 173 LYS A N 1
ATOM 1352 C CA . LYS A 1 173 ? 21.240 10.993 -11.299 1.00 95.94 173 LYS A CA 1
ATOM 1353 C C . LYS A 1 173 ? 20.475 10.435 -12.494 1.00 95.94 173 LYS A C 1
ATOM 1355 O O . LYS A 1 173 ? 19.332 10.005 -12.346 1.00 95.94 173 LYS A O 1
ATOM 1360 N N . VAL A 1 174 ? 21.121 10.426 -13.657 1.00 97.69 174 VAL A N 1
ATOM 1361 C CA . VAL A 1 174 ? 20.672 9.700 -14.849 1.00 97.69 174 VAL A CA 1
ATOM 1362 C C . VAL A 1 174 ? 21.842 8.881 -15.370 1.00 97.69 174 VAL A C 1
ATOM 1364 O O . VAL A 1 174 ? 22.896 9.436 -15.671 1.00 97.69 174 VAL A O 1
ATOM 1367 N N . GLN A 1 175 ? 21.666 7.570 -15.476 1.00 97.38 175 GLN A N 1
ATOM 1368 C CA . GLN A 1 175 ? 22.665 6.678 -16.049 1.00 97.38 175 GLN A CA 1
ATOM 1369 C C . GLN A 1 175 ? 22.118 6.036 -17.322 1.00 97.38 175 GLN A C 1
ATOM 1371 O O . GLN A 1 175 ? 21.071 5.395 -17.288 1.00 97.38 175 GLN A O 1
ATOM 1376 N N . ILE A 1 176 ? 22.809 6.239 -18.441 1.00 97.38 176 ILE A N 1
ATOM 1377 C CA . ILE A 1 176 ? 22.355 5.831 -19.773 1.00 97.38 176 ILE A CA 1
ATOM 1378 C C . ILE A 1 176 ? 23.108 4.572 -20.191 1.00 97.38 176 ILE A C 1
ATOM 1380 O O . ILE A 1 176 ? 24.337 4.549 -20.190 1.00 97.38 176 ILE A O 1
ATOM 1384 N N . GLY A 1 177 ? 22.374 3.526 -20.555 1.00 96.69 177 GLY A N 1
ATOM 1385 C CA . GLY A 1 177 ? 22.912 2.282 -21.092 1.00 96.69 177 GLY A CA 1
ATOM 1386 C C . GLY A 1 177 ? 22.296 1.934 -22.443 1.00 96.69 177 GLY A C 1
ATOM 1387 O O . GLY A 1 177 ? 21.201 2.380 -22.780 1.00 96.69 177 GLY A O 1
ATOM 1388 N N . MET A 1 178 ? 23.002 1.109 -23.212 1.00 96.75 178 MET A N 1
ATOM 1389 C CA . MET A 1 178 ? 22.502 0.524 -24.459 1.00 96.75 178 MET A CA 1
ATOM 1390 C C . MET A 1 178 ? 22.225 -0.959 -24.234 1.00 96.75 178 MET A C 1
ATOM 1392 O O . MET A 1 178 ? 23.075 -1.652 -23.671 1.00 96.75 178 MET A O 1
ATOM 1396 N N . TRP A 1 179 ? 21.084 -1.464 -24.701 1.00 96.56 179 TRP A N 1
ATOM 1397 C CA . TRP A 1 179 ? 20.653 -2.841 -24.416 1.00 96.56 179 TRP A CA 1
ATOM 1398 C C . TRP A 1 179 ? 21.634 -3.911 -24.905 1.00 96.56 179 TRP A C 1
ATOM 1400 O O . TRP A 1 179 ? 21.886 -4.897 -24.218 1.00 96.56 179 TRP A O 1
ATOM 1410 N N . ALA A 1 180 ? 22.216 -3.699 -26.086 1.00 95.94 180 ALA A N 1
ATOM 1411 C CA . ALA A 1 180 ? 23.133 -4.646 -26.715 1.00 95.94 180 ALA A CA 1
ATOM 1412 C C . ALA A 1 180 ? 24.609 -4.455 -26.308 1.00 95.94 180 ALA A C 1
ATOM 1414 O O . ALA A 1 180 ? 25.475 -5.170 -26.815 1.00 95.94 180 ALA A O 1
ATOM 1415 N N . ASN A 1 181 ? 24.925 -3.495 -25.426 1.00 96.06 181 ASN A N 1
ATOM 1416 C CA . ASN A 1 181 ? 26.298 -3.300 -24.952 1.00 96.06 181 ASN A CA 1
ATOM 1417 C C . ASN A 1 181 ? 26.624 -4.274 -23.818 1.00 96.06 181 ASN A C 1
ATOM 1419 O O . ASN A 1 181 ? 25.827 -4.461 -22.898 1.00 96.06 181 ASN A O 1
ATOM 1423 N N . ASN A 1 182 ? 27.834 -4.830 -23.844 1.00 95.69 182 ASN A N 1
ATOM 1424 C CA . ASN A 1 182 ? 28.352 -5.676 -22.773 1.00 95.69 182 ASN A CA 1
ATOM 1425 C C . ASN A 1 182 ? 28.369 -4.926 -21.425 1.00 95.69 182 ASN A C 1
ATOM 1427 O O . ASN A 1 182 ? 28.834 -3.785 -21.346 1.00 95.69 182 ASN A O 1
ATOM 1431 N N . GLY A 1 183 ? 27.856 -5.569 -20.371 1.00 95.56 183 GLY A N 1
ATOM 1432 C CA . GLY A 1 183 ? 27.714 -5.002 -19.023 1.00 95.56 183 GLY A CA 1
ATOM 1433 C C . GLY A 1 183 ? 26.371 -4.310 -18.757 1.00 95.56 183 GLY A C 1
ATOM 1434 O O . GLY A 1 183 ? 26.087 -3.934 -17.622 1.00 95.56 183 GLY A O 1
ATOM 1435 N N . SER A 1 184 ? 25.508 -4.158 -19.765 1.00 96.44 184 SER A N 1
ATOM 1436 C CA . SER A 1 184 ? 24.193 -3.524 -19.584 1.00 96.44 184 SER A CA 1
ATOM 1437 C C . SER A 1 184 ? 23.238 -4.336 -18.707 1.00 96.44 184 SER A C 1
ATOM 1439 O O . SER A 1 184 ? 22.437 -3.744 -17.982 1.00 96.44 184 SER A O 1
ATOM 1441 N N . LYS A 1 185 ? 23.341 -5.672 -18.708 1.00 95.56 185 LYS A N 1
ATOM 1442 C CA . LYS A 1 185 ? 22.493 -6.534 -17.872 1.00 95.56 185 LYS A CA 1
ATOM 1443 C C . LYS A 1 185 ? 22.763 -6.327 -16.384 1.00 95.56 185 LYS A C 1
ATOM 1445 O O . LYS A 1 185 ? 21.828 -6.109 -15.619 1.00 95.56 185 LYS A O 1
ATOM 1450 N N . SER A 1 186 ? 24.036 -6.353 -15.984 1.00 95.19 186 SER A N 1
ATOM 1451 C CA . SER A 1 186 ? 24.434 -6.120 -14.592 1.00 95.19 186 SER A CA 1
ATOM 1452 C C . SER A 1 186 ? 24.136 -4.688 -14.164 1.00 95.19 186 SER A C 1
ATOM 1454 O O . SER A 1 186 ? 23.652 -4.477 -13.057 1.00 95.19 186 SER A O 1
ATOM 1456 N N . LEU A 1 187 ? 24.330 -3.708 -15.052 1.00 96.38 187 LEU A N 1
ATOM 1457 C CA . LEU A 1 187 ? 23.937 -2.325 -14.793 1.00 96.38 187 LEU A CA 1
ATOM 1458 C C . LEU A 1 187 ? 22.441 -2.203 -14.461 1.00 96.38 187 LEU A C 1
ATOM 1460 O O . LEU A 1 187 ? 22.081 -1.583 -13.460 1.00 96.38 187 LEU A O 1
ATOM 1464 N N . PHE A 1 188 ? 21.579 -2.808 -15.281 1.00 97.06 188 PHE A N 1
ATOM 1465 C CA . PHE A 1 188 ? 20.135 -2.806 -15.058 1.00 97.06 188 PHE A CA 1
ATOM 1466 C C . PHE A 1 188 ? 19.769 -3.529 -13.753 1.00 97.06 188 PHE A C 1
ATOM 1468 O O . PHE A 1 188 ? 19.030 -2.992 -12.931 1.00 97.06 188 PHE A O 1
ATOM 1475 N N . GLN A 1 189 ? 20.315 -4.727 -13.531 1.00 96.75 189 GLN A N 1
ATOM 1476 C CA . GLN A 1 189 ? 20.039 -5.529 -12.337 1.00 96.75 189 GLN A CA 1
ATOM 1477 C C . GLN A 1 189 ? 20.481 -4.837 -11.041 1.00 96.75 189 GLN A C 1
ATOM 1479 O O . GLN A 1 189 ? 19.743 -4.869 -10.054 1.00 96.75 189 GLN A O 1
ATOM 1484 N N . ASN A 1 190 ? 21.643 -4.183 -11.044 1.00 96.81 190 ASN A N 1
ATOM 1485 C CA . ASN A 1 190 ? 22.128 -3.425 -9.893 1.00 96.81 190 ASN A CA 1
ATOM 1486 C C . ASN A 1 190 ? 21.183 -2.267 -9.577 1.00 96.81 190 ASN A C 1
ATOM 1488 O O . ASN A 1 190 ? 20.791 -2.106 -8.429 1.00 96.81 190 ASN A O 1
ATOM 1492 N N . PHE A 1 191 ? 20.722 -1.532 -10.594 1.00 97.88 191 PHE A N 1
ATOM 1493 C CA . PHE A 1 191 ? 19.746 -0.467 -10.378 1.00 97.88 191 PHE A CA 1
ATOM 1494 C C . PHE A 1 191 ? 18.439 -0.977 -9.774 1.00 97.88 191 PHE A C 1
ATOM 1496 O O . PHE A 1 191 ? 17.916 -0.346 -8.861 1.00 97.88 191 PHE A O 1
ATOM 1503 N N . ILE A 1 192 ? 17.914 -2.116 -10.237 1.00 97.75 192 ILE A N 1
ATOM 1504 C CA . ILE A 1 192 ? 16.733 -2.722 -9.609 1.00 97.75 192 ILE A CA 1
ATOM 1505 C C . ILE A 1 192 ? 17.028 -3.059 -8.147 1.00 97.75 192 ILE A C 1
ATOM 1507 O O . ILE A 1 192 ? 16.266 -2.655 -7.276 1.00 97.75 192 ILE A O 1
ATOM 1511 N N . THR A 1 193 ? 18.137 -3.753 -7.885 1.00 96.50 193 THR A N 1
ATOM 1512 C CA . THR A 1 193 ? 18.531 -4.216 -6.545 1.00 96.50 193 THR A CA 1
ATOM 1513 C C . THR A 1 193 ? 18.687 -3.054 -5.563 1.00 96.50 193 THR A C 1
ATOM 1515 O O . THR A 1 193 ? 18.131 -3.102 -4.468 1.00 96.50 193 THR A O 1
ATOM 1518 N N . ASP A 1 194 ? 19.357 -1.980 -5.983 1.00 96.00 194 ASP A N 1
ATOM 1519 C CA . ASP A 1 194 ? 19.596 -0.773 -5.183 1.00 96.00 194 ASP A CA 1
ATOM 1520 C C . ASP A 1 194 ? 18.305 -0.003 -4.858 1.00 96.00 194 ASP A C 1
ATOM 1522 O O . ASP A 1 194 ? 18.286 0.829 -3.952 1.00 96.00 194 ASP A O 1
ATOM 1526 N N . ASN A 1 195 ? 17.227 -0.263 -5.604 1.00 95.88 195 ASN A N 1
ATOM 1527 C CA . ASN A 1 195 ? 15.943 0.420 -5.472 1.00 95.88 195 ASN A CA 1
ATOM 1528 C C . ASN A 1 195 ? 14.804 -0.517 -5.038 1.00 95.88 195 ASN A C 1
ATOM 1530 O O . ASN A 1 195 ? 13.638 -0.117 -5.066 1.00 95.88 195 ASN A O 1
ATOM 1534 N N . VAL A 1 196 ? 15.110 -1.748 -4.607 1.00 95.31 196 VAL A N 1
ATOM 1535 C CA . VAL A 1 196 ? 14.113 -2.614 -3.964 1.00 95.31 196 VAL A CA 1
ATOM 1536 C C . VAL A 1 196 ? 13.704 -1.978 -2.640 1.00 95.31 196 VAL A C 1
ATOM 1538 O O . VAL A 1 196 ? 14.529 -1.747 -1.757 1.00 95.31 196 VAL A O 1
ATOM 1541 N N . SER A 1 197 ? 12.407 -1.729 -2.472 1.00 94.38 197 SER A N 1
ATOM 1542 C CA . SER A 1 197 ? 11.904 -1.194 -1.211 1.00 94.38 197 SER A CA 1
ATOM 1543 C C . SER A 1 197 ? 12.125 -2.180 -0.060 1.00 94.38 197 SER A C 1
ATOM 1545 O O . SER A 1 197 ? 11.792 -3.364 -0.199 1.00 94.38 197 SER A O 1
ATOM 1547 N N . PRO A 1 198 ? 12.578 -1.713 1.120 1.00 94.44 198 PRO A N 1
ATOM 1548 C CA . PRO A 1 198 ? 12.668 -2.546 2.317 1.00 94.44 198 PRO A CA 1
ATOM 1549 C C . PRO A 1 198 ? 11.349 -3.251 2.658 1.00 94.44 198 PRO A C 1
ATOM 1551 O O . PRO A 1 198 ? 11.354 -4.362 3.186 1.00 94.44 198 PRO A O 1
ATOM 1554 N N . TRP A 1 199 ? 10.204 -2.651 2.318 1.00 95.81 199 TRP A N 1
ATOM 1555 C CA . TRP A 1 199 ? 8.895 -3.270 2.526 1.00 95.81 199 TRP A CA 1
ATOM 1556 C C . TRP A 1 199 ? 8.675 -4.523 1.679 1.00 95.81 199 TRP A C 1
ATOM 1558 O O . TRP A 1 199 ? 8.031 -5.455 2.161 1.00 95.81 199 TRP A O 1
ATOM 1568 N N . ALA A 1 200 ? 9.207 -4.574 0.454 1.00 96.12 200 ALA A N 1
ATOM 1569 C CA . ALA A 1 200 ? 9.122 -5.765 -0.388 1.00 96.12 200 ALA A CA 1
ATOM 1570 C C . ALA A 1 200 ? 9.884 -6.930 0.260 1.00 96.12 200 ALA A C 1
ATOM 1572 O O . ALA A 1 200 ? 9.334 -8.017 0.411 1.00 96.12 200 ALA A O 1
ATOM 1573 N N . ALA A 1 201 ? 11.105 -6.673 0.741 1.00 94.56 201 ALA A N 1
ATOM 1574 C CA . ALA A 1 201 ? 11.911 -7.672 1.440 1.00 94.56 201 ALA A CA 1
ATOM 1575 C C . ALA A 1 201 ? 11.242 -8.163 2.737 1.00 94.56 201 ALA A C 1
ATOM 1577 O O . ALA A 1 201 ? 11.202 -9.368 2.993 1.00 94.56 201 ALA A O 1
ATOM 1578 N N . ARG A 1 202 ? 10.667 -7.248 3.533 1.00 96.56 202 ARG A N 1
ATOM 1579 C CA . ARG A 1 202 ? 9.935 -7.593 4.766 1.00 96.56 202 ARG A CA 1
ATOM 1580 C C . ARG A 1 202 ? 8.724 -8.480 4.483 1.00 96.56 202 ARG A C 1
ATOM 1582 O O . ARG A 1 202 ? 8.518 -9.454 5.201 1.00 96.56 202 ARG A O 1
ATOM 1589 N N . LEU A 1 203 ? 7.953 -8.173 3.437 1.00 97.31 203 LEU A N 1
ATOM 1590 C CA . LEU A 1 203 ? 6.797 -8.976 3.037 1.00 97.31 203 LEU A CA 1
ATOM 1591 C C . LEU A 1 203 ? 7.210 -10.377 2.577 1.00 97.31 203 LEU A C 1
ATOM 1593 O O . LEU A 1 203 ? 6.669 -11.354 3.089 1.00 97.31 203 LEU A O 1
ATOM 1597 N N . THR A 1 204 ? 8.209 -10.484 1.697 1.00 96.00 204 THR A N 1
ATOM 1598 C CA . THR A 1 204 ? 8.742 -11.781 1.248 1.00 96.00 204 THR A CA 1
ATOM 1599 C C . THR A 1 204 ? 9.209 -12.636 2.423 1.00 96.00 204 THR A C 1
ATOM 1601 O O . THR A 1 204 ? 8.856 -13.813 2.513 1.00 96.00 204 THR A O 1
ATOM 1604 N N . LEU A 1 205 ? 9.973 -12.048 3.350 1.00 96.00 205 LEU A N 1
ATOM 1605 C CA . LEU A 1 205 ? 10.498 -12.767 4.507 1.00 96.00 205 LEU A CA 1
ATOM 1606 C C . LEU A 1 205 ? 9.379 -13.207 5.459 1.00 96.00 205 LEU A C 1
ATOM 1608 O O . LEU A 1 205 ? 9.361 -14.364 5.868 1.00 96.00 205 LEU A O 1
ATOM 1612 N N . ALA A 1 206 ? 8.426 -12.323 5.771 1.00 96.62 206 ALA A N 1
ATOM 1613 C CA . ALA A 1 206 ? 7.291 -12.656 6.630 1.00 96.62 206 ALA A CA 1
ATOM 1614 C C . ALA A 1 206 ? 6.446 -13.796 6.037 1.00 96.62 206 ALA A C 1
ATOM 1616 O O . ALA A 1 206 ? 6.139 -14.756 6.741 1.00 96.62 206 ALA A O 1
ATOM 1617 N N . CYS A 1 207 ? 6.142 -13.734 4.736 1.00 96.94 207 CYS A N 1
ATOM 1618 C CA . CYS A 1 207 ? 5.446 -14.802 4.019 1.00 96.94 207 CYS A CA 1
ATOM 1619 C C . CYS A 1 207 ? 6.203 -16.134 4.097 1.00 96.94 207 CYS A C 1
ATOM 1621 O O . CYS A 1 207 ? 5.612 -17.159 4.438 1.00 96.94 207 CYS A O 1
ATOM 1623 N N . SER A 1 208 ? 7.518 -16.115 3.854 1.00 95.50 208 SER A N 1
ATOM 1624 C CA . SER A 1 208 ? 8.357 -17.314 3.933 1.00 95.50 208 SER A CA 1
ATOM 1625 C C . SER A 1 208 ? 8.398 -17.915 5.339 1.00 95.50 208 SER A C 1
ATOM 1627 O O . SER A 1 208 ? 8.346 -19.135 5.469 1.00 95.50 208 SER A O 1
ATOM 1629 N N . CYS A 1 209 ? 8.512 -17.090 6.383 1.00 95.75 209 CYS A N 1
ATOM 1630 C CA . CYS A 1 209 ? 8.586 -17.558 7.768 1.00 95.75 209 CYS A CA 1
ATOM 1631 C C . CYS A 1 209 ? 7.253 -18.128 8.270 1.00 95.75 209 CYS A C 1
ATOM 1633 O O . CYS A 1 209 ? 7.260 -19.089 9.032 1.00 95.75 209 CYS A O 1
ATOM 1635 N N . LEU A 1 210 ? 6.129 -17.551 7.839 1.00 95.62 210 LEU A N 1
ATOM 1636 C CA . LEU A 1 210 ? 4.781 -17.963 8.251 1.00 95.62 210 LEU A CA 1
ATOM 1637 C C . LEU A 1 210 ? 4.166 -19.029 7.332 1.00 95.62 210 LEU A C 1
ATOM 1639 O O . LEU A 1 210 ? 3.062 -19.497 7.588 1.00 95.62 210 LEU A O 1
ATOM 1643 N N . GLY A 1 211 ? 4.845 -19.404 6.243 1.00 95.75 211 GLY A N 1
ATOM 1644 C CA . GLY A 1 211 ? 4.329 -20.383 5.284 1.00 95.75 211 GLY A CA 1
ATOM 1645 C C . GLY A 1 211 ? 3.045 -19.929 4.581 1.00 95.75 211 GLY A C 1
ATOM 1646 O O . GLY A 1 211 ? 2.190 -20.759 4.271 1.00 95.75 211 GLY A O 1
ATOM 1647 N N . VAL A 1 212 ? 2.903 -18.622 4.342 1.00 97.31 212 VAL A N 1
ATOM 1648 C CA . VAL A 1 212 ? 1.737 -18.007 3.688 1.00 97.31 212 VAL A CA 1
ATOM 1649 C C . VAL A 1 212 ? 2.129 -17.363 2.365 1.00 97.31 212 VAL A C 1
ATOM 1651 O O . VAL A 1 212 ? 3.279 -16.967 2.176 1.00 97.31 212 VAL A O 1
ATOM 1654 N N . ASP A 1 213 ? 1.161 -17.198 1.469 1.00 97.94 213 ASP A N 1
ATOM 1655 C CA . ASP A 1 213 ? 1.354 -16.482 0.211 1.00 97.94 213 ASP A CA 1
ATOM 1656 C C . ASP A 1 213 ? 0.410 -15.285 0.068 1.00 97.94 213 ASP A C 1
ATOM 1658 O O . ASP A 1 213 ? -0.739 -15.336 0.484 1.00 97.94 213 ASP A O 1
ATOM 1662 N N . VAL A 1 214 ? 0.860 -14.194 -0.538 1.00 98.00 214 VAL A N 1
ATOM 1663 C CA . VAL A 1 214 ? 0.014 -13.032 -0.822 1.00 98.00 214 VAL A CA 1
ATOM 1664 C C . VAL A 1 214 ? -1.070 -13.363 -1.845 1.00 98.00 214 VAL A C 1
ATOM 1666 O O . VAL A 1 214 ? -0.835 -14.065 -2.828 1.00 98.00 214 VAL A O 1
ATOM 1669 N N . VAL A 1 215 ? -2.259 -12.790 -1.656 1.00 97.62 215 VAL A N 1
ATOM 1670 C CA . VAL A 1 215 ? -3.321 -12.831 -2.672 1.00 97.62 215 VAL A CA 1
ATOM 1671 C C . VAL A 1 215 ? -2.976 -11.838 -3.783 1.00 97.62 215 VAL A C 1
ATOM 1673 O O . VAL A 1 215 ? -3.328 -10.663 -3.721 1.00 97.62 215 VAL A O 1
ATOM 1676 N N . GLU A 1 216 ? -2.215 -12.288 -4.777 1.00 96.25 216 GLU A N 1
ATOM 1677 C CA . GLU A 1 216 ? -1.691 -11.441 -5.855 1.00 96.25 216 GLU A CA 1
ATOM 1678 C C . GLU A 1 216 ? -2.785 -10.601 -6.544 1.00 96.25 216 GLU A C 1
ATOM 1680 O O . GLU A 1 216 ? -3.862 -11.091 -6.880 1.00 96.25 216 GLU A O 1
ATOM 1685 N N . GLY A 1 217 ? -2.511 -9.306 -6.730 1.00 95.00 217 GLY A N 1
ATOM 1686 C CA . GLY A 1 217 ? -3.454 -8.340 -7.307 1.00 95.00 217 GLY A CA 1
ATOM 1687 C C . GLY A 1 217 ? -4.578 -7.858 -6.373 1.00 95.00 217 GLY A C 1
ATOM 1688 O O . GLY A 1 217 ? -5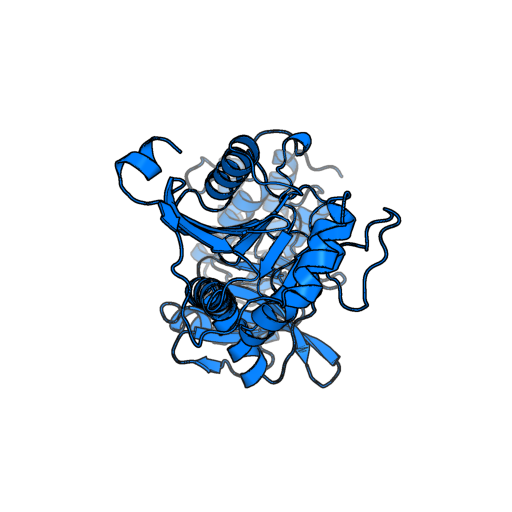.293 -6.928 -6.741 1.00 95.00 217 GLY A O 1
ATOM 1689 N N . ASP A 1 218 ? -4.735 -8.428 -5.176 1.00 96.19 218 ASP A N 1
ATOM 1690 C CA . ASP A 1 218 ? -5.707 -7.981 -4.158 1.00 96.19 218 ASP A CA 1
ATOM 1691 C C . ASP A 1 218 ? -5.139 -8.064 -2.726 1.00 96.19 218 ASP A C 1
ATOM 1693 O O . ASP A 1 218 ? -5.864 -8.180 -1.739 1.00 96.19 218 ASP A O 1
ATOM 1697 N N . ALA A 1 219 ? -3.812 -8.045 -2.596 1.00 97.75 219 ALA A N 1
ATOM 1698 C CA . ALA A 1 219 ? -3.155 -8.316 -1.327 1.00 97.75 219 ALA A CA 1
ATOM 1699 C C . ALA A 1 219 ? -3.200 -7.116 -0.382 1.00 97.75 219 ALA A C 1
ATOM 1701 O O . ALA A 1 219 ? -3.502 -7.280 0.788 1.00 97.75 219 ALA A O 1
ATOM 1702 N N . PHE A 1 220 ? -2.889 -5.903 -0.824 1.00 97.50 220 PHE A N 1
ATOM 1703 C CA . PHE A 1 220 ? -2.790 -4.779 0.106 1.00 97.50 220 PHE A CA 1
ATOM 1704 C C . PHE A 1 220 ? -4.141 -4.474 0.782 1.00 97.50 220 PHE A C 1
ATOM 1706 O O . PHE A 1 220 ? -5.165 -4.370 0.110 1.00 97.50 220 PHE A O 1
ATOM 1713 N N . LEU A 1 221 ? -4.166 -4.354 2.109 1.00 96.00 221 LEU A N 1
ATOM 1714 C CA . LEU A 1 221 ? -5.378 -4.058 2.888 1.00 96.00 221 LEU A CA 1
ATOM 1715 C C . LEU A 1 221 ? -5.353 -2.658 3.508 1.00 96.00 221 LEU A C 1
ATOM 1717 O O . LEU A 1 221 ? -6.415 -2.110 3.787 1.00 96.00 221 LEU A O 1
ATOM 1721 N N . GLY A 1 222 ? -4.167 -2.081 3.700 1.00 94.44 222 GLY A N 1
ATOM 1722 C CA . GLY A 1 222 ? -4.012 -0.709 4.170 1.00 94.44 222 GLY A CA 1
ATOM 1723 C C . GLY A 1 222 ? -2.680 -0.459 4.867 1.00 94.44 222 GLY A C 1
ATOM 1724 O O . GLY A 1 222 ? -1.926 -1.389 5.198 1.00 94.44 222 GLY A O 1
ATOM 1725 N N . ARG A 1 223 ? -2.393 0.821 5.103 1.00 91.94 223 ARG A N 1
ATOM 1726 C CA . ARG A 1 223 ? -1.211 1.290 5.827 1.00 91.94 223 ARG A CA 1
ATOM 1727 C C . ARG A 1 223 ? -1.617 1.988 7.126 1.00 91.94 223 ARG A C 1
ATOM 1729 O O . ARG A 1 223 ? -2.392 2.934 7.139 1.00 91.94 223 ARG A O 1
ATOM 1736 N N . GLY A 1 224 ? -1.038 1.528 8.231 1.00 85.94 224 GLY A N 1
ATOM 1737 C CA . GLY A 1 224 ? -1.092 2.227 9.512 1.00 85.94 224 GLY A CA 1
ATOM 1738 C C . GLY A 1 224 ? 0.098 3.172 9.685 1.00 85.94 224 GLY A C 1
ATOM 1739 O O . GLY A 1 224 ? 1.008 3.224 8.857 1.00 85.94 224 GLY A O 1
ATOM 1740 N N . ALA A 1 225 ? 0.149 3.869 10.821 1.00 84.50 225 ALA A N 1
ATOM 1741 C CA . ALA A 1 225 ? 1.271 4.753 11.153 1.00 84.50 225 ALA A CA 1
ATOM 1742 C C . ALA A 1 225 ? 2.625 4.017 11.228 1.00 84.50 225 ALA A C 1
ATOM 1744 O O . ALA A 1 225 ? 3.671 4.604 10.963 1.00 84.50 225 ALA A O 1
ATOM 1745 N N . HIS A 1 226 ? 2.597 2.731 11.587 1.00 86.25 226 HIS A N 1
ATOM 1746 C CA . HIS A 1 226 ? 3.782 1.946 11.950 1.00 86.25 226 HIS A CA 1
ATOM 1747 C C . HIS A 1 226 ? 3.948 0.650 11.146 1.00 86.25 226 HIS A C 1
ATOM 1749 O O . HIS A 1 226 ? 4.877 -0.121 11.387 1.00 86.25 226 HIS A O 1
ATOM 1755 N N . GLY A 1 227 ? 3.032 0.373 10.217 1.00 93.88 227 GLY A N 1
ATOM 1756 C CA . GLY A 1 227 ? 2.959 -0.926 9.568 1.00 93.88 227 GLY A CA 1
ATOM 1757 C C . GLY A 1 227 ? 2.064 -0.961 8.343 1.00 93.88 227 GLY A C 1
ATOM 1758 O O . GLY A 1 227 ? 1.389 0.013 8.006 1.00 93.88 227 GLY A O 1
ATOM 1759 N N . ARG A 1 228 ? 2.059 -2.115 7.685 1.00 97.00 228 ARG A N 1
ATOM 1760 C CA . ARG A 1 228 ? 1.243 -2.408 6.503 1.00 97.00 228 ARG A CA 1
ATOM 1761 C C . ARG A 1 228 ? 0.537 -3.731 6.681 1.00 97.00 228 ARG A C 1
ATOM 1763 O O . ARG A 1 228 ? 1.083 -4.639 7.307 1.00 97.00 228 ARG A O 1
ATOM 1770 N N . VAL A 1 229 ? -0.658 -3.827 6.120 1.00 97.44 229 VAL A N 1
ATOM 1771 C CA . VAL A 1 229 ? -1.494 -5.017 6.221 1.00 97.44 229 VAL A CA 1
ATOM 1772 C C . VAL A 1 229 ? -1.708 -5.597 4.829 1.00 97.44 229 VAL A C 1
ATOM 1774 O O . VAL A 1 229 ? -2.040 -4.871 3.891 1.00 97.44 229 VAL A O 1
ATOM 1777 N N . PHE A 1 230 ? -1.517 -6.906 4.701 1.00 98.31 230 PHE A N 1
ATOM 1778 C CA . PHE A 1 230 ? -1.684 -7.651 3.458 1.00 98.31 230 PHE A CA 1
ATOM 1779 C C . PHE A 1 230 ? -2.608 -8.846 3.663 1.00 98.31 230 PHE A C 1
ATOM 1781 O O . PHE A 1 230 ? -2.565 -9.511 4.683 1.00 98.31 230 PHE A O 1
ATOM 1788 N N . LYS A 1 231 ? -3.428 -9.156 2.677 1.00 98.31 231 LYS A N 1
ATOM 1789 C CA . LYS A 1 231 ? -4.226 -10.362 2.562 1.00 98.31 231 LYS A CA 1
ATOM 1790 C C . LYS A 1 231 ? -3.329 -11.478 2.047 1.00 98.31 231 LYS A C 1
ATOM 1792 O O . LYS A 1 231 ? -2.707 -11.353 0.986 1.00 98.31 231 LYS A O 1
ATOM 1797 N N . VAL A 1 232 ? -3.276 -12.563 2.803 1.00 98.44 232 VAL A N 1
ATOM 1798 C CA . VAL A 1 232 ? -2.470 -13.743 2.502 1.00 98.44 232 VAL A CA 1
ATOM 1799 C C . VAL A 1 232 ? -3.325 -15.004 2.597 1.00 98.44 232 VAL A C 1
ATOM 1801 O O . VAL A 1 232 ? -4.377 -15.009 3.232 1.00 98.44 232 VAL A O 1
ATOM 1804 N N . THR A 1 233 ? -2.876 -16.064 1.941 1.00 98.00 233 THR A N 1
ATOM 1805 C CA . THR A 1 233 ? -3.492 -17.387 1.907 1.00 98.00 233 THR A CA 1
ATOM 1806 C C . THR A 1 233 ? -2.542 -18.372 2.570 1.00 98.00 233 THR A C 1
ATOM 1808 O O . THR A 1 233 ? -1.349 -18.403 2.254 1.00 98.00 233 THR A O 1
ATOM 1811 N N . ARG A 1 234 ? -3.062 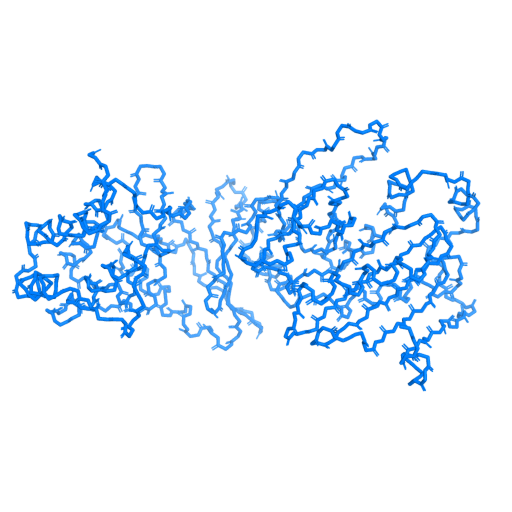-19.160 3.505 1.00 95.88 234 ARG A N 1
ATOM 1812 C CA . ARG A 1 234 ? -2.345 -20.259 4.157 1.00 95.88 234 ARG A CA 1
ATOM 1813 C C . ARG A 1 234 ? -2.341 -21.498 3.253 1.00 95.88 234 ARG A C 1
ATOM 1815 O O . ARG A 1 234 ? -3.053 -21.557 2.253 1.00 95.88 234 ARG A O 1
ATOM 1822 N N . GLN A 1 235 ? -1.544 -22.507 3.599 1.00 92.19 235 GLN A N 1
ATOM 1823 C CA . GLN A 1 235 ? -1.448 -23.749 2.813 1.00 92.19 235 GLN A CA 1
ATOM 1824 C C . GLN A 1 235 ? -2.773 -24.525 2.725 1.00 92.19 235 GLN A C 1
ATOM 1826 O O . GLN A 1 235 ? -3.000 -25.244 1.755 1.00 92.19 235 GLN A O 1
ATOM 1831 N N . ASP A 1 236 ? -3.648 -24.367 3.717 1.00 92.56 236 ASP A N 1
ATOM 1832 C CA . ASP A 1 236 ? -4.992 -24.953 3.759 1.00 92.56 236 ASP A CA 1
ATOM 1833 C C . ASP A 1 236 ? -6.035 -24.160 2.942 1.00 92.56 236 ASP A C 1
ATOM 1835 O O . ASP A 1 236 ? -7.193 -24.568 2.856 1.00 92.56 236 ASP A O 1
ATOM 1839 N N . GLY A 1 237 ? -5.631 -23.050 2.316 1.00 93.69 237 GLY A N 1
ATOM 1840 C CA . GLY A 1 237 ? -6.503 -22.166 1.545 1.00 93.69 237 GLY A CA 1
ATOM 1841 C C . GLY A 1 237 ? -7.221 -21.100 2.378 1.00 93.69 237 GLY A C 1
ATOM 1842 O O . GLY A 1 237 ? -7.954 -20.290 1.805 1.00 93.69 237 GLY A O 1
ATOM 1843 N N . GLU A 1 238 ? -7.023 -21.057 3.700 1.00 95.56 238 GLU A N 1
ATOM 1844 C CA . GLU A 1 238 ? -7.607 -20.020 4.551 1.00 95.56 238 GLU A CA 1
ATOM 1845 C C . GLU A 1 238 ? -6.992 -18.651 4.234 1.00 95.56 238 GLU A C 1
ATOM 1847 O O . GLU A 1 238 ? -5.772 -18.494 4.134 1.00 95.56 238 GLU A O 1
ATOM 1852 N N . VAL A 1 239 ? -7.849 -17.637 4.103 1.00 97.12 239 VAL A N 1
ATOM 1853 C CA . VAL A 1 239 ? -7.435 -16.253 3.866 1.00 97.12 239 VAL A CA 1
ATOM 1854 C C . VAL A 1 239 ? -7.374 -15.493 5.187 1.00 97.12 239 VAL A C 1
ATOM 1856 O O . VAL A 1 239 ? -8.381 -15.356 5.882 1.00 97.12 239 VAL A O 1
ATOM 1859 N N . VAL A 1 240 ? -6.204 -14.939 5.491 1.00 98.00 240 VAL A N 1
ATOM 1860 C CA . VAL A 1 240 ? -5.916 -14.183 6.718 1.00 98.00 240 VAL A CA 1
ATOM 1861 C C . VAL A 1 240 ? -5.238 -12.850 6.385 1.00 98.00 240 VAL A C 1
ATOM 1863 O O . VAL A 1 240 ? -4.761 -12.632 5.268 1.00 98.00 240 VAL A O 1
ATOM 1866 N N . ALA A 1 241 ? -5.226 -11.920 7.336 1.00 98.06 241 ALA A N 1
ATOM 1867 C CA . ALA A 1 241 ? -4.487 -10.668 7.227 1.00 98.06 241 ALA A CA 1
ATOM 1868 C C . ALA A 1 241 ? -3.099 -10.836 7.854 1.00 98.06 241 ALA A C 1
ATOM 1870 O O . ALA A 1 241 ? -2.956 -11.426 8.914 1.00 98.06 241 ALA A O 1
ATOM 1871 N N . LEU A 1 242 ? -2.078 -10.284 7.216 1.00 98.06 242 LEU A N 1
ATOM 1872 C CA . LEU A 1 242 ? -0.692 -10.239 7.652 1.00 98.06 242 LEU A CA 1
ATOM 1873 C C . LEU A 1 242 ? -0.336 -8.780 7.924 1.00 98.06 242 LEU A C 1
ATOM 1875 O O . LEU A 1 242 ? -0.190 -7.993 6.986 1.00 98.06 242 LEU A O 1
ATOM 1879 N N . LYS A 1 243 ? -0.197 -8.414 9.199 1.00 97.56 243 LYS A N 1
ATOM 1880 C CA . LYS A 1 243 ? 0.307 -7.100 9.613 1.00 97.56 243 LYS A CA 1
ATOM 1881 C C . LYS A 1 243 ? 1.821 -7.182 9.761 1.00 97.56 243 LYS A C 1
ATOM 1883 O O . LYS A 1 243 ? 2.311 -8.056 10.465 1.00 97.56 243 LYS A O 1
ATOM 1888 N N . ILE A 1 244 ? 2.548 -6.275 9.115 1.00 97.81 244 ILE A N 1
ATOM 1889 C CA . ILE A 1 244 ? 4.011 -6.169 9.183 1.00 97.81 244 ILE A CA 1
ATOM 1890 C C . ILE A 1 244 ? 4.374 -4.781 9.697 1.00 97.81 244 ILE A C 1
ATOM 1892 O O . ILE A 1 244 ? 3.858 -3.783 9.189 1.00 97.81 244 ILE A O 1
ATOM 1896 N N . VAL A 1 245 ? 5.282 -4.710 10.667 1.00 97.19 245 VAL A N 1
ATOM 1897 C CA . VAL A 1 245 ? 5.799 -3.452 11.230 1.00 97.19 245 VAL A CA 1
ATOM 1898 C C . VAL A 1 245 ? 7.314 -3.371 11.102 1.00 97.19 245 VAL A C 1
ATOM 1900 O O . VAL A 1 245 ? 8.002 -4.388 11.029 1.00 97.19 245 VAL A O 1
ATOM 1903 N N . GLU A 1 246 ? 7.852 -2.156 11.102 1.00 95.56 246 GLU A N 1
ATOM 1904 C CA . GLU A 1 246 ? 9.302 -1.936 11.117 1.00 95.56 246 GLU A CA 1
ATOM 1905 C C . GLU A 1 246 ? 9.917 -2.255 12.485 1.00 95.56 246 GLU A C 1
ATOM 1907 O O . GLU A 1 246 ? 9.226 -2.255 13.508 1.00 95.56 246 GLU A O 1
ATOM 1912 N N . LYS A 1 247 ? 11.241 -2.466 12.527 1.00 94.25 247 LYS A N 1
ATOM 1913 C CA . LYS A 1 247 ? 11.961 -2.838 13.755 1.00 94.25 247 LYS A CA 1
ATOM 1914 C C . LYS A 1 247 ? 11.700 -1.903 14.943 1.00 94.25 247 LYS A C 1
ATOM 1916 O O . LYS A 1 247 ? 11.548 -2.368 16.069 1.00 94.25 247 LYS A O 1
ATOM 1921 N N . CYS A 1 248 ? 11.592 -0.596 14.704 1.00 94.12 248 CYS A N 1
ATOM 1922 C CA . CYS A 1 248 ? 11.315 0.399 15.747 1.00 94.12 248 CYS A CA 1
ATOM 1923 C C . CYS A 1 248 ? 9.908 0.283 16.366 1.00 94.12 248 CYS A C 1
ATOM 1925 O O . CYS A 1 248 ? 9.657 0.862 17.420 1.00 94.12 248 CYS A O 1
ATOM 1927 N N . SER A 1 249 ? 8.998 -0.459 15.728 1.00 95.19 249 SER A N 1
ATOM 1928 C CA . SER A 1 249 ? 7.590 -0.589 16.119 1.00 95.19 249 SER A CA 1
ATOM 1929 C C . SER A 1 249 ? 7.220 -1.991 16.615 1.00 95.19 249 SER A C 1
ATOM 1931 O O . SER A 1 249 ? 6.054 -2.249 16.902 1.00 95.19 249 SER A O 1
ATOM 1933 N N . VAL A 1 250 ? 8.197 -2.888 16.778 1.00 95.69 250 VAL A N 1
ATOM 1934 C CA . VAL A 1 250 ? 7.970 -4.268 17.248 1.00 95.69 250 VAL A CA 1
ATOM 1935 C C . VAL A 1 250 ? 7.272 -4.308 18.610 1.00 95.69 250 VAL A C 1
ATOM 1937 O O . VAL A 1 250 ? 6.313 -5.053 18.782 1.00 95.69 250 VAL A O 1
ATOM 1940 N N . GLY A 1 251 ? 7.671 -3.448 19.555 1.00 95.06 251 GLY A N 1
ATOM 1941 C CA . GLY A 1 251 ? 7.019 -3.370 20.868 1.00 95.06 251 GLY A CA 1
ATOM 1942 C C . GLY A 1 251 ? 5.528 -3.014 20.792 1.00 95.06 251 GLY A C 1
ATOM 1943 O O . GLY A 1 251 ? 4.735 -3.542 21.566 1.00 95.06 251 GLY A O 1
ATOM 1944 N N . ARG A 1 252 ? 5.127 -2.184 19.815 1.00 94.12 252 ARG A N 1
ATOM 1945 C CA . ARG A 1 252 ? 3.712 -1.856 19.576 1.00 94.12 252 ARG A CA 1
ATOM 1946 C C . ARG A 1 252 ? 2.939 -3.048 19.017 1.00 94.12 252 ARG A C 1
ATOM 1948 O O . ARG A 1 252 ? 1.791 -3.237 19.395 1.00 94.12 252 ARG A O 1
ATOM 1955 N N . LEU A 1 253 ? 3.560 -3.864 18.162 1.00 95.81 253 LEU A N 1
ATOM 1956 C CA . LEU A 1 253 ? 2.903 -5.056 17.622 1.00 95.81 253 LEU A CA 1
ATOM 1957 C C . LEU A 1 253 ? 2.691 -6.129 18.705 1.00 95.81 253 LEU A C 1
ATOM 1959 O O . LEU A 1 253 ? 1.625 -6.730 18.743 1.00 95.81 253 LEU A O 1
ATOM 1963 N N . HIS A 1 254 ? 3.638 -6.300 19.637 1.00 95.69 254 HIS A N 1
ATOM 1964 C CA . HIS A 1 254 ? 3.444 -7.141 20.834 1.00 95.69 254 HIS A CA 1
ATOM 1965 C C . HIS A 1 254 ? 2.305 -6.635 21.726 1.00 95.69 254 HIS A C 1
ATOM 1967 O O . HIS A 1 254 ? 1.498 -7.415 22.232 1.00 95.69 254 HIS A O 1
ATOM 1973 N N . GLN A 1 255 ? 2.221 -5.316 21.922 1.00 94.56 255 GLN A N 1
ATOM 1974 C CA . GLN A 1 255 ? 1.122 -4.706 22.671 1.00 94.56 255 GLN A CA 1
ATOM 1975 C C . GLN A 1 255 ? -0.230 -4.982 21.999 1.00 94.56 255 GLN A C 1
ATOM 1977 O O . GLN A 1 255 ? -1.184 -5.359 22.680 1.00 94.56 255 GLN A O 1
ATOM 1982 N N . GLU A 1 256 ? -0.296 -4.858 20.675 1.00 95.19 256 GLU A N 1
ATOM 1983 C CA . GLU A 1 256 ? -1.498 -5.145 19.893 1.00 95.19 256 GLU A CA 1
ATOM 1984 C C . GLU A 1 256 ? -1.882 -6.630 19.906 1.00 95.19 256 GLU A C 1
ATOM 1986 O O . GLU A 1 256 ? -3.053 -6.952 20.082 1.00 95.19 256 GLU A O 1
ATOM 1991 N N . GLU A 1 257 ? -0.921 -7.550 19.777 1.00 95.94 257 GLU A N 1
ATOM 1992 C CA . GLU A 1 257 ? -1.172 -8.994 19.885 1.00 95.94 257 GLU A CA 1
ATOM 1993 C C . GLU A 1 257 ? -1.805 -9.333 21.242 1.00 95.94 257 GLU A C 1
ATOM 1995 O O . GLU A 1 257 ? -2.834 -10.017 21.306 1.00 95.94 257 GLU A O 1
ATOM 2000 N N . LYS A 1 258 ? -1.240 -8.800 22.332 1.00 94.81 258 LYS A N 1
ATOM 2001 C CA . LYS A 1 258 ? -1.770 -8.993 23.687 1.00 94.81 258 LYS A CA 1
ATOM 2002 C C . LYS A 1 258 ? -3.180 -8.415 23.834 1.00 94.81 258 LYS A C 1
ATOM 2004 O O . LYS A 1 258 ? -4.037 -9.061 24.437 1.00 94.81 258 LYS A O 1
ATOM 2009 N N . ALA A 1 259 ? -3.412 -7.227 23.281 1.00 94.31 259 ALA A N 1
ATOM 2010 C CA . ALA A 1 259 ? -4.703 -6.546 23.275 1.00 94.31 259 ALA A CA 1
ATOM 2011 C C . ALA A 1 259 ? -5.785 -7.336 22.523 1.00 94.31 259 ALA A C 1
ATOM 2013 O O . ALA A 1 259 ? -6.881 -7.552 23.036 1.00 94.31 259 ALA A O 1
ATOM 2014 N N . LEU A 1 260 ? -5.474 -7.812 21.318 1.00 95.62 260 LEU A N 1
ATOM 2015 C CA . LEU A 1 260 ? -6.406 -8.603 20.515 1.00 95.62 260 LEU A CA 1
ATOM 2016 C C . LEU A 1 260 ? -6.683 -9.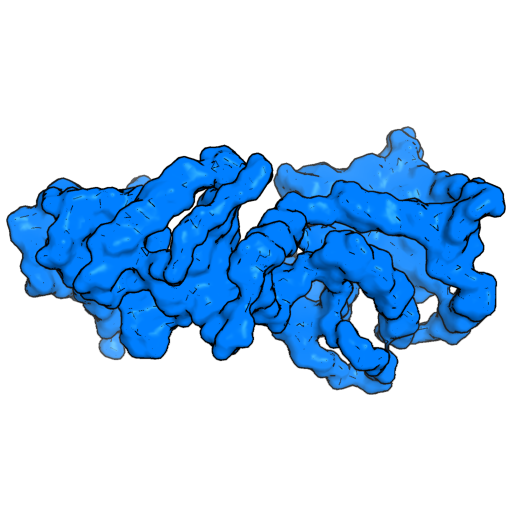964 21.164 1.00 95.62 260 LEU A C 1
ATOM 2018 O O . LEU A 1 260 ? -7.821 -10.429 21.160 1.00 95.62 260 LEU A O 1
ATOM 2022 N N . THR A 1 261 ? -5.668 -10.579 21.775 1.00 94.94 261 THR A N 1
ATOM 2023 C CA . THR A 1 261 ? -5.829 -11.841 22.512 1.00 94.94 261 THR A CA 1
ATOM 2024 C C . THR A 1 261 ? -6.754 -11.668 23.716 1.00 94.94 261 THR A C 1
ATOM 2026 O O . THR A 1 261 ? -7.643 -12.492 23.931 1.00 94.94 261 THR A O 1
ATOM 2029 N N . SER A 1 262 ? -6.597 -10.590 24.495 1.00 91.94 262 SER A N 1
ATOM 2030 C CA . SER A 1 262 ? -7.471 -10.338 25.647 1.00 91.94 262 SER A CA 1
ATOM 2031 C C . SER A 1 262 ? -8.896 -9.977 25.227 1.00 91.94 262 SER A C 1
ATOM 2033 O O . SER A 1 262 ? -9.839 -10.393 25.896 1.00 91.94 262 SER A O 1
ATOM 2035 N N . ALA A 1 263 ? -9.072 -9.272 24.106 1.00 94.12 263 ALA A N 1
ATOM 2036 C CA . ALA A 1 263 ? -10.379 -8.867 23.592 1.00 94.12 263 ALA A CA 1
ATOM 2037 C C . ALA A 1 263 ? -11.115 -9.964 22.798 1.00 94.12 263 ALA A C 1
ATOM 2039 O O . ALA A 1 263 ? -12.315 -9.831 22.553 1.00 94.12 263 ALA A O 1
ATOM 2040 N N . GLN A 1 264 ? -10.453 -11.071 22.441 1.00 93.38 264 GLN A N 1
ATOM 2041 C CA . GLN A 1 264 ? -11.022 -12.125 21.589 1.00 93.38 264 GLN A CA 1
ATOM 2042 C C . GLN A 1 264 ? -12.356 -12.684 22.111 1.00 93.38 264 GLN A C 1
ATOM 2044 O O . GLN A 1 264 ? -13.250 -12.987 21.323 1.00 93.38 264 GLN A O 1
ATOM 2049 N N . HIS A 1 265 ? -12.512 -12.801 23.433 1.00 92.25 265 HIS A N 1
ATOM 2050 C CA . HIS A 1 265 ? -13.730 -13.327 24.060 1.00 92.25 265 HIS A CA 1
ATOM 2051 C C . HIS A 1 265 ? -14.977 -12.463 23.807 1.00 92.25 265 HIS A C 1
ATOM 2053 O O . HIS A 1 265 ? -16.093 -12.953 23.959 1.00 92.25 265 HIS A O 1
ATOM 2059 N N . THR A 1 266 ? -14.798 -11.196 23.420 1.00 94.25 266 THR A N 1
ATOM 2060 C CA . THR A 1 266 ? -15.907 -10.273 23.140 1.00 94.25 266 THR A CA 1
ATOM 2061 C C . THR A 1 266 ? -16.586 -10.564 21.802 1.00 94.25 266 THR A C 1
ATOM 2063 O O . THR A 1 266 ? -17.748 -10.215 21.621 1.00 94.25 266 THR A O 1
ATOM 2066 N N . GLY A 1 267 ? -15.870 -11.179 20.851 1.00 95.06 267 GLY A N 1
ATOM 2067 C CA . GLY A 1 267 ? -16.337 -11.348 19.472 1.00 95.06 267 GLY A CA 1
ATOM 2068 C C . GLY A 1 267 ? -16.427 -10.045 18.663 1.00 95.06 267 GLY A C 1
ATOM 2069 O O . GLY A 1 267 ? -16.958 -10.067 17.558 1.00 95.06 267 GLY A O 1
ATOM 2070 N N . LEU A 1 268 ? -15.916 -8.923 19.188 1.00 96.69 268 LEU A N 1
ATOM 2071 C CA . LEU A 1 268 ? -16.024 -7.587 18.577 1.00 96.69 268 LEU A CA 1
ATOM 2072 C C . LEU A 1 268 ? -14.771 -7.165 17.801 1.00 96.69 268 LEU A C 1
ATOM 2074 O O . LEU A 1 268 ? -14.709 -6.049 17.289 1.00 96.69 268 LEU A O 1
ATOM 2078 N N . THR A 1 269 ? -13.746 -8.012 17.762 1.00 96.81 269 THR A N 1
ATOM 2079 C CA . THR A 1 269 ? -12.413 -7.669 17.260 1.00 96.81 269 THR A CA 1
ATOM 2080 C C . THR A 1 269 ? -11.897 -8.764 16.338 1.00 96.81 269 THR A C 1
ATOM 2082 O O . THR A 1 269 ? -12.322 -9.919 16.416 1.00 96.81 269 THR A O 1
ATOM 2085 N N . THR A 1 270 ? -10.921 -8.435 15.492 1.00 95.75 270 THR A N 1
ATOM 2086 C CA . THR A 1 270 ? -10.071 -9.483 14.906 1.00 95.75 270 THR A CA 1
ATOM 2087 C C . THR A 1 270 ? -9.277 -10.197 16.001 1.00 95.75 270 THR A C 1
ATOM 2089 O O . THR A 1 270 ? -9.093 -9.660 17.097 1.00 95.75 270 THR A O 1
ATOM 2092 N N . ARG A 1 271 ? -8.768 -11.392 15.704 1.00 95.62 271 ARG A N 1
ATOM 2093 C CA . ARG A 1 271 ? -7.936 -12.180 16.619 1.00 95.62 271 ARG A CA 1
ATOM 2094 C C . ARG A 1 271 ? -6.621 -12.605 15.966 1.00 95.62 271 ARG A C 1
ATOM 2096 O O . ARG A 1 271 ? -6.617 -12.847 14.753 1.00 95.62 271 ARG A O 1
ATOM 2103 N N . PRO A 1 272 ? -5.540 -12.767 16.746 1.00 96.56 272 PRO A N 1
ATOM 2104 C CA . PRO A 1 272 ? -4.345 -13.458 16.291 1.00 96.56 272 PRO A CA 1
ATOM 2105 C C . PRO A 1 272 ? -4.677 -14.897 15.888 1.00 96.56 272 PRO A C 1
ATOM 2107 O O . PRO A 1 272 ? -5.492 -15.567 16.531 1.00 96.56 272 PRO A O 1
ATOM 2110 N N . VAL A 1 273 ? -4.071 -15.365 14.799 1.00 93.69 273 VAL A N 1
ATOM 2111 C CA . VAL A 1 273 ? -4.210 -16.761 14.341 1.00 93.69 273 VAL A CA 1
ATOM 2112 C C . VAL A 1 273 ? -3.094 -17.629 14.916 1.00 93.69 273 VAL A C 1
ATOM 2114 O O . VAL A 1 273 ? -3.329 -18.777 15.283 1.00 93.69 273 VAL A O 1
ATOM 2117 N N . GLU A 1 274 ? -1.896 -17.063 15.020 1.00 88.75 274 GLU A N 1
ATOM 2118 C CA . GLU A 1 274 ? -0.672 -17.702 15.497 1.00 88.75 274 GLU A CA 1
ATOM 2119 C C . GLU A 1 274 ? 0.160 -16.675 16.273 1.00 88.75 274 GLU A C 1
ATOM 2121 O O . GLU A 1 274 ? -0.184 -15.490 16.307 1.00 88.75 274 GLU A O 1
ATOM 2126 N N . ASN A 1 275 ? 1.259 -17.133 16.873 1.00 88.88 275 ASN A N 1
ATOM 2127 C CA . ASN A 1 275 ? 2.203 -16.247 17.541 1.00 88.88 275 ASN A CA 1
ATOM 2128 C C . ASN A 1 275 ? 2.855 -15.292 16.535 1.00 88.88 275 ASN A C 1
ATOM 2130 O O . ASN A 1 275 ? 3.211 -15.680 15.417 1.00 88.88 275 ASN A O 1
ATOM 2134 N N . LEU A 1 276 ? 3.078 -14.063 16.980 1.00 95.00 276 LEU A N 1
ATOM 2135 C CA . LEU A 1 276 ? 3.899 -13.082 16.288 1.00 95.00 276 LEU A CA 1
ATOM 2136 C C . LEU A 1 276 ? 5.299 -13.633 15.975 1.00 95.00 276 LEU A C 1
ATOM 2138 O O . LEU A 1 276 ? 5.935 -14.292 16.802 1.00 95.00 276 LEU A O 1
ATOM 2142 N N . ILE A 1 277 ? 5.810 -13.297 14.789 1.00 96.69 277 ILE A N 1
ATOM 2143 C CA . ILE A 1 277 ? 7.200 -13.562 14.407 1.00 96.69 277 ILE A CA 1
ATOM 2144 C C . ILE A 1 277 ? 8.019 -12.275 14.376 1.00 96.69 277 ILE A C 1
ATOM 2146 O O . ILE A 1 277 ? 7.553 -11.223 13.934 1.00 96.69 277 ILE A O 1
ATOM 2150 N N . GLU A 1 278 ? 9.275 -12.368 14.798 1.00 96.62 278 GLU A N 1
ATOM 2151 C CA . GLU A 1 278 ? 10.255 -11.298 14.647 1.00 96.62 278 GLU A CA 1
ATOM 2152 C C . GLU A 1 278 ? 11.310 -11.682 13.615 1.00 96.62 278 GLU A C 1
ATOM 2154 O O . GLU A 1 278 ? 11.792 -12.814 13.566 1.00 96.62 278 GLU A O 1
ATOM 2159 N N . THR A 1 279 ? 11.710 -10.707 12.810 1.00 91.88 279 THR A N 1
ATOM 2160 C CA . THR A 1 279 ? 12.871 -10.792 11.926 1.00 91.88 279 THR A CA 1
ATOM 2161 C C . THR A 1 279 ? 13.895 -9.728 12.348 1.00 91.88 279 THR A C 1
ATOM 2163 O O . THR A 1 279 ? 13.600 -8.880 13.204 1.00 91.88 279 THR A O 1
ATOM 2166 N N . PRO A 1 280 ? 15.121 -9.733 11.789 1.00 88.69 280 PRO A N 1
ATOM 2167 C CA . PRO A 1 280 ? 16.114 -8.710 12.117 1.00 88.69 280 PRO A CA 1
ATOM 2168 C C . PRO A 1 280 ? 15.593 -7.272 11.928 1.00 88.69 280 PRO A C 1
ATOM 2170 O O . PRO A 1 280 ? 15.832 -6.421 12.780 1.00 88.69 280 PRO A O 1
ATOM 2173 N N . GLU A 1 281 ? 14.794 -7.037 10.879 1.00 89.94 281 GLU A N 1
ATOM 2174 C CA . GLU A 1 281 ? 14.364 -5.698 10.437 1.00 89.94 281 GLU A CA 1
ATOM 2175 C C . GLU A 1 281 ? 12.862 -5.400 10.635 1.00 89.94 281 GLU A C 1
ATOM 2177 O O . GLU A 1 281 ? 12.397 -4.297 10.321 1.00 89.94 281 GLU A O 1
ATOM 2182 N N . SER A 1 282 ? 12.069 -6.364 11.114 1.00 96.06 282 SER A N 1
ATOM 2183 C CA . SER A 1 282 ? 10.608 -6.223 11.240 1.00 96.06 282 SER A CA 1
ATOM 2184 C C . SER A 1 282 ? 9.989 -7.218 12.225 1.00 96.06 282 SER A C 1
ATOM 2186 O O . SER A 1 282 ? 10.668 -8.103 12.736 1.00 96.06 282 SER A O 1
ATOM 2188 N N . ALA A 1 283 ? 8.686 -7.097 12.455 1.00 97.50 283 ALA A N 1
ATOM 2189 C CA . ALA A 1 283 ? 7.862 -8.158 13.027 1.00 97.50 283 ALA A CA 1
ATOM 2190 C C . ALA A 1 283 ? 6.570 -8.313 12.226 1.00 97.50 283 ALA A C 1
ATOM 2192 O O . ALA A 1 283 ? 6.154 -7.372 11.537 1.00 97.50 283 ALA A O 1
ATOM 2193 N N . ALA A 1 284 ? 5.952 -9.489 12.308 1.00 97.94 284 ALA A N 1
ATOM 2194 C CA . ALA A 1 284 ? 4.723 -9.785 11.596 1.00 97.94 284 ALA A CA 1
ATOM 2195 C C . ALA A 1 284 ? 3.734 -10.615 12.423 1.00 97.94 284 ALA A C 1
ATOM 2197 O O . ALA A 1 284 ? 4.133 -11.471 13.210 1.00 97.94 284 ALA A O 1
ATOM 2198 N N . LEU A 1 285 ? 2.443 -10.357 12.214 1.00 97.56 285 LEU A N 1
ATOM 2199 C CA . LEU A 1 285 ? 1.330 -10.974 12.932 1.00 97.56 285 LEU A CA 1
ATOM 2200 C C . LEU A 1 285 ? 0.221 -11.373 11.950 1.00 97.56 285 LEU A C 1
ATOM 2202 O O . LEU A 1 285 ? -0.173 -10.567 11.101 1.00 97.56 285 LEU A O 1
ATOM 2206 N N . LEU A 1 286 ? -0.294 -12.597 12.090 1.00 97.88 286 LEU A N 1
ATOM 2207 C CA . LEU A 1 286 ? -1.459 -13.078 11.345 1.00 97.88 286 LEU A CA 1
ATOM 2208 C C . LEU A 1 286 ? -2.753 -12.806 12.113 1.00 97.88 286 LEU A C 1
ATOM 2210 O O . LEU A 1 286 ? -2.860 -13.122 13.296 1.00 97.88 286 LEU A O 1
ATOM 2214 N N . LEU A 1 287 ? -3.748 -12.265 11.416 1.00 97.44 287 LEU A N 1
ATOM 2215 C CA . LEU A 1 287 ? -5.023 -11.809 11.955 1.00 97.44 287 LEU A CA 1
ATOM 2216 C C . LEU A 1 287 ? -6.195 -12.407 11.170 1.00 97.44 287 LEU A C 1
ATOM 2218 O O . LEU A 1 287 ? -6.158 -12.502 9.942 1.00 97.44 287 LEU A O 1
ATOM 2222 N N . SER A 1 288 ? -7.262 -12.767 11.879 1.00 96.50 288 SER A N 1
ATOM 2223 C CA . SER A 1 288 ? -8.511 -13.257 11.290 1.00 96.50 288 SER A CA 1
ATOM 2224 C C . SER A 1 288 ? -9.725 -12.623 11.985 1.00 96.50 288 SER A C 1
ATOM 2226 O O . SER A 1 288 ? -9.672 -12.385 13.195 1.00 96.50 288 SER A O 1
ATOM 2228 N N . PRO A 1 289 ? -10.825 -12.347 11.262 1.00 96.81 289 PRO A N 1
ATOM 2229 C CA . PRO A 1 289 ? -10.987 -12.514 9.816 1.00 96.81 289 PRO A CA 1
ATOM 2230 C C . PRO A 1 289 ? -10.430 -11.335 9.000 1.00 96.81 289 PRO A C 1
ATOM 2232 O O . PRO A 1 289 ? -10.170 -10.255 9.527 1.00 96.81 289 PRO A O 1
ATOM 2235 N N . VAL A 1 290 ? -10.306 -11.523 7.681 1.00 96.81 290 VAL A N 1
ATOM 2236 C CA . VAL A 1 290 ? -10.114 -10.413 6.730 1.00 96.81 290 VAL A CA 1
ATOM 2237 C C . VAL A 1 290 ? -11.465 -9.774 6.417 1.00 96.81 290 VAL A C 1
ATOM 2239 O O . VAL A 1 290 ? -12.409 -10.456 6.008 1.00 96.81 290 VAL A O 1
ATOM 2242 N N . GLY A 1 291 ? -11.552 -8.456 6.576 1.00 94.62 291 GLY A N 1
ATOM 2243 C CA . GLY A 1 291 ? -12.734 -7.659 6.249 1.00 94.62 291 GLY A CA 1
ATOM 2244 C C . GLY A 1 291 ? -12.417 -6.521 5.284 1.00 94.62 291 GLY A C 1
ATOM 2245 O O . GLY A 1 291 ? -11.262 -6.282 4.927 1.00 94.62 291 GLY A O 1
ATOM 2246 N N . LYS A 1 292 ? -13.462 -5.819 4.848 1.00 94.00 292 LYS A N 1
ATOM 2247 C CA . LYS A 1 292 ? -13.336 -4.599 4.041 1.00 94.00 292 LYS A CA 1
ATOM 2248 C C . LYS A 1 292 ? -13.328 -3.377 4.960 1.00 94.00 292 LYS A C 1
ATOM 2250 O O . LYS A 1 292 ? -14.135 -3.362 5.889 1.00 94.00 292 LYS A O 1
ATOM 2255 N N . PRO A 1 293 ? -12.497 -2.353 4.702 1.00 92.94 293 PRO A N 1
ATOM 2256 C CA . PRO A 1 293 ? -12.593 -1.085 5.418 1.00 92.94 293 PRO A CA 1
ATOM 2257 C C . PRO A 1 293 ? -14.016 -0.528 5.347 1.00 92.94 293 PRO A C 1
ATOM 2259 O O . PRO A 1 293 ? -14.639 -0.542 4.278 1.00 92.94 293 PRO A O 1
ATOM 2262 N N . LEU A 1 294 ? -14.538 -0.054 6.476 1.00 93.75 294 LEU A N 1
ATOM 2263 C CA . LEU A 1 294 ? -15.864 0.546 6.501 1.00 93.75 294 LEU A CA 1
ATOM 2264 C C . LEU A 1 294 ? -15.832 1.918 5.812 1.00 93.75 294 LEU A C 1
ATOM 2266 O O . LEU A 1 294 ? -14.986 2.765 6.101 1.00 93.75 294 LEU A O 1
ATOM 2270 N N . SER A 1 295 ? -16.773 2.148 4.894 1.00 91.69 295 SER A N 1
ATOM 2271 C CA . SER A 1 295 ? -16.978 3.483 4.326 1.00 91.69 295 SER A CA 1
ATOM 2272 C C . SER A 1 295 ? -17.502 4.437 5.395 1.00 91.69 295 SER A C 1
ATOM 2274 O O . SER A 1 295 ? -18.106 4.018 6.381 1.00 91.69 295 SER A O 1
ATOM 2276 N N . ARG A 1 296 ? -17.298 5.743 5.205 1.00 90.56 296 ARG A N 1
ATOM 2277 C CA . ARG A 1 296 ? -17.877 6.733 6.115 1.00 90.56 296 ARG A CA 1
ATOM 2278 C C . ARG A 1 296 ? -19.400 6.527 6.188 1.00 90.56 296 ARG A C 1
ATOM 2280 O O . ARG A 1 296 ? -20.025 6.481 5.127 1.00 90.56 296 ARG A O 1
ATOM 2287 N N . PRO A 1 297 ? -19.990 6.418 7.393 1.00 92.94 297 PRO A N 1
ATOM 2288 C CA . PRO A 1 297 ? -21.421 6.186 7.525 1.00 92.94 297 PRO A CA 1
ATOM 2289 C C . PRO A 1 297 ? -22.198 7.366 6.934 1.00 92.94 297 PRO A C 1
ATOM 2291 O O . PRO A 1 297 ? -21.849 8.530 7.152 1.00 92.94 297 PRO A O 1
ATOM 2294 N N . SER A 1 298 ? -23.245 7.046 6.182 1.00 89.62 298 SER A N 1
ATOM 2295 C CA . SER A 1 298 ? -24.103 8.001 5.471 1.00 89.62 298 SER A CA 1
ATOM 2296 C C . SER A 1 298 ? -25.570 7.899 5.889 1.00 89.62 298 SER A C 1
ATOM 2298 O O . SER A 1 298 ? -26.334 8.850 5.720 1.00 89.62 298 SER A O 1
ATOM 2300 N N . THR A 1 299 ? -25.951 6.770 6.485 1.00 93.25 299 THR A N 1
ATOM 2301 C CA . THR A 1 299 ? -27.304 6.497 6.966 1.00 93.25 299 THR A CA 1
ATOM 2302 C C . THR A 1 299 ? -27.368 6.503 8.485 1.00 93.25 299 THR A C 1
ATOM 2304 O O . THR A 1 299 ? -26.382 6.259 9.192 1.00 93.25 299 THR A O 1
ATOM 2307 N N . ARG A 1 300 ? -28.575 6.727 9.004 1.00 94.56 300 ARG A N 1
ATOM 2308 C CA . ARG A 1 300 ? -28.842 6.675 10.442 1.00 94.56 300 ARG A CA 1
ATOM 2309 C C . ARG A 1 300 ? -28.520 5.308 11.048 1.00 94.56 300 ARG A C 1
ATOM 2311 O O . ARG A 1 300 ? -27.962 5.236 12.141 1.00 94.56 300 ARG A O 1
ATOM 2318 N N . GLN A 1 301 ? -28.826 4.228 10.328 1.00 94.38 301 GLN A N 1
ATOM 2319 C CA . GLN A 1 301 ? -28.567 2.863 10.786 1.00 94.38 301 GLN A CA 1
ATOM 2320 C C . GLN A 1 301 ? -27.069 2.552 10.891 1.00 94.38 301 GLN A C 1
ATOM 2322 O O . GLN A 1 301 ? -26.649 1.914 11.858 1.00 94.38 301 GLN A O 1
ATOM 2327 N N . GLU A 1 302 ? -26.247 3.018 9.948 1.00 94.56 302 GLU A N 1
ATOM 2328 C CA . GLU A 1 302 ? -24.790 2.825 10.000 1.00 94.56 302 GLU A CA 1
ATOM 2329 C C . GLU A 1 302 ? -24.170 3.540 11.208 1.00 94.56 302 GLU A C 1
ATOM 2331 O O . GLU A 1 302 ? -23.367 2.950 11.932 1.00 94.56 302 GLU A O 1
ATOM 2336 N N . VAL A 1 303 ? -24.587 4.784 11.476 1.00 96.69 303 VAL A N 1
ATOM 2337 C CA . VAL A 1 303 ? -24.120 5.546 12.647 1.00 96.69 303 VAL A CA 1
ATOM 2338 C C . VAL A 1 303 ? -24.510 4.838 13.945 1.00 96.69 303 VAL A C 1
ATOM 2340 O O . VAL A 1 303 ? -23.659 4.643 14.813 1.00 96.69 303 VAL A O 1
ATOM 2343 N N . ARG A 1 304 ? -25.770 4.400 14.074 1.00 95.94 304 ARG A N 1
ATOM 2344 C CA . ARG A 1 304 ? -26.227 3.649 15.257 1.00 95.94 304 ARG A CA 1
ATOM 2345 C C . ARG A 1 304 ? -25.477 2.335 15.427 1.00 95.94 304 ARG A C 1
ATOM 2347 O O . ARG A 1 304 ? -25.116 2.000 16.547 1.00 95.94 304 ARG A O 1
ATOM 2354 N N . SER A 1 305 ? -25.188 1.625 14.339 1.00 96.00 305 SER A N 1
ATOM 2355 C CA . SER A 1 305 ? -24.435 0.364 14.391 1.00 96.00 305 SER A CA 1
ATOM 2356 C C . SER A 1 305 ? -23.005 0.575 14.899 1.00 96.00 305 SER A C 1
ATOM 2358 O O . SER A 1 305 ? -22.531 -0.203 15.722 1.00 96.00 305 SER A O 1
ATOM 2360 N N . LEU A 1 306 ? -22.339 1.658 14.483 1.00 97.12 306 LEU A N 1
ATOM 2361 C CA . LEU A 1 306 ? -21.000 2.021 14.964 1.00 97.12 306 LEU A CA 1
ATOM 2362 C C . LEU A 1 306 ? -20.975 2.376 16.452 1.00 97.12 306 LEU A C 1
ATOM 2364 O O . LEU A 1 306 ? -20.123 1.888 17.194 1.00 97.12 306 LEU A O 1
ATOM 2368 N N . PHE A 1 307 ? -21.917 3.204 16.903 1.00 97.62 307 PHE A N 1
ATOM 2369 C CA . PHE A 1 307 ? -22.039 3.509 18.327 1.00 97.62 307 PHE A CA 1
ATOM 2370 C C . PHE A 1 307 ? -22.434 2.262 19.127 1.00 97.62 307 PHE A C 1
ATOM 2372 O O . PHE A 1 307 ? -21.837 1.993 20.164 1.00 97.62 307 PHE A O 1
ATOM 2379 N N . GLY A 1 308 ? -23.346 1.434 18.618 1.00 97.06 308 GLY A N 1
ATOM 2380 C CA . GLY A 1 308 ? -23.696 0.148 19.219 1.00 97.06 308 GLY A CA 1
ATOM 2381 C C . GLY A 1 308 ? -22.479 -0.759 19.410 1.00 97.06 308 GLY A C 1
ATOM 2382 O O . GLY A 1 308 ? -22.289 -1.296 20.501 1.00 97.06 308 GLY A O 1
ATOM 2383 N N . LEU A 1 309 ? -21.613 -0.861 18.397 1.00 97.06 309 LEU A N 1
ATOM 2384 C CA . LEU A 1 309 ? -20.354 -1.606 18.471 1.00 97.06 309 LEU A CA 1
ATOM 2385 C C . LEU A 1 309 ? -19.415 -1.050 19.559 1.00 97.06 309 LEU A C 1
ATOM 2387 O O . LEU A 1 309 ? -18.813 -1.818 20.311 1.00 97.06 309 LEU A O 1
ATOM 2391 N N . LEU A 1 310 ? -19.311 0.278 19.684 1.00 97.75 310 LEU A N 1
ATOM 2392 C CA . LEU A 1 310 ? -18.513 0.913 20.738 1.00 97.75 310 LEU A CA 1
ATOM 2393 C C . LEU A 1 310 ? -19.081 0.628 22.137 1.00 97.75 310 LEU A C 1
ATOM 2395 O O . LEU A 1 310 ? -18.340 0.271 23.054 1.00 97.75 310 LEU A O 1
ATOM 2399 N N . TRP A 1 311 ? -20.401 0.736 22.308 1.00 97.38 311 TRP A N 1
ATOM 2400 C CA . TRP A 1 311 ? -21.050 0.415 23.579 1.00 97.38 311 TRP A CA 1
ATOM 2401 C C . TRP A 1 311 ? -20.834 -1.043 23.980 1.00 97.38 311 TRP A 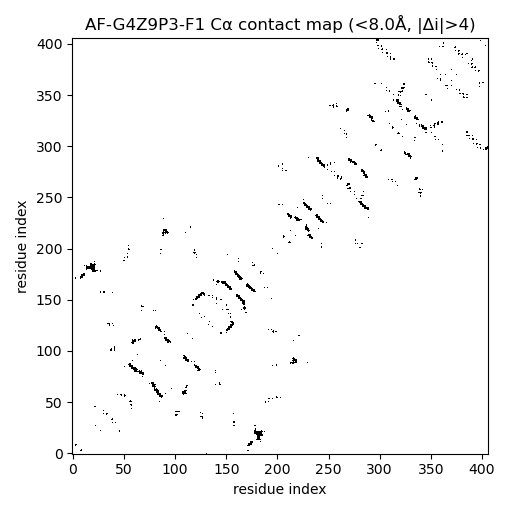C 1
ATOM 2403 O O . TRP A 1 311 ? -20.542 -1.301 25.146 1.00 97.38 311 TRP A O 1
ATOM 2413 N N . GLN A 1 312 ? -20.929 -1.986 23.038 1.00 96.56 312 GLN A N 1
ATOM 2414 C CA . GLN A 1 312 ? -20.678 -3.402 23.317 1.00 96.56 312 GLN A CA 1
ATOM 2415 C C . GLN A 1 312 ? -19.249 -3.629 23.825 1.00 96.56 312 GLN A C 1
ATOM 2417 O O . GLN A 1 312 ? -19.058 -4.388 24.776 1.00 96.56 312 GLN A O 1
ATOM 2422 N N . LEU A 1 313 ? -18.254 -2.928 23.273 1.00 96.00 313 LEU A N 1
ATOM 2423 C CA . LEU A 1 313 ? -16.876 -2.997 23.766 1.00 96.00 313 LEU A CA 1
ATOM 2424 C C . LEU A 1 313 ? -16.775 -2.464 25.207 1.00 96.00 313 LEU A C 1
ATOM 2426 O O . LEU A 1 313 ? -16.268 -3.150 26.096 1.00 96.00 313 LEU A O 1
ATOM 2430 N N . HIS A 1 314 ? -17.374 -1.297 25.465 1.00 96.75 314 HIS A N 1
ATOM 2431 C CA . HIS A 1 314 ? -17.431 -0.679 26.794 1.00 96.75 314 HIS A CA 1
ATOM 2432 C C . HIS A 1 314 ? -18.189 -1.516 27.835 1.00 96.75 314 HIS A C 1
ATOM 2434 O O . HI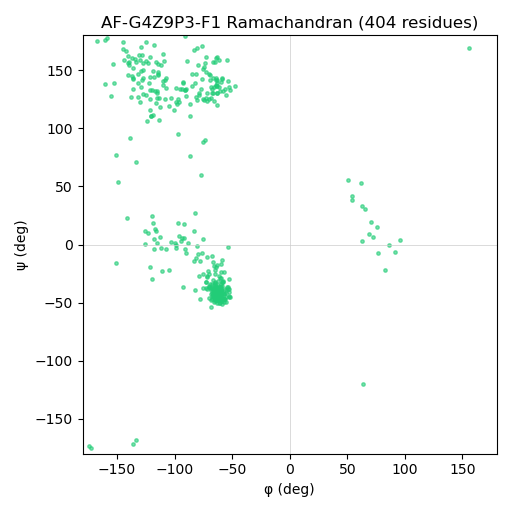S A 1 314 ? -17.876 -1.443 29.030 1.00 96.75 314 HIS A O 1
ATOM 2440 N N . ALA A 1 315 ? -19.202 -2.273 27.408 1.00 95.38 315 ALA A N 1
ATOM 2441 C CA . ALA A 1 315 ? -19.971 -3.188 28.247 1.00 95.38 315 ALA A CA 1
ATOM 2442 C C . ALA A 1 315 ? -19.158 -4.435 28.631 1.00 95.38 315 ALA A C 1
ATOM 2444 O O . ALA A 1 315 ? -19.353 -4.970 29.718 1.00 95.38 315 ALA A O 1
ATOM 2445 N N . ASN A 1 316 ? -18.195 -4.831 27.794 1.00 94.94 316 ASN A N 1
ATOM 2446 C CA . ASN A 1 316 ? -17.204 -5.867 28.098 1.00 94.94 316 ASN A CA 1
ATOM 2447 C C . ASN A 1 316 ? -15.996 -5.332 28.896 1.00 94.94 316 ASN A C 1
ATOM 2449 O O . ASN A 1 316 ? -14.991 -6.020 29.040 1.00 94.94 316 ASN A O 1
ATOM 2453 N N . GLY A 1 317 ? -16.076 -4.106 29.425 1.00 94.75 317 GLY A N 1
ATOM 2454 C CA . GLY A 1 317 ? -15.038 -3.541 30.289 1.00 94.75 317 GLY A CA 1
ATOM 2455 C C . GLY A 1 317 ? -13.782 -3.075 29.553 1.00 94.75 317 GLY A C 1
ATOM 2456 O O . GLY A 1 317 ? -12.771 -2.815 30.202 1.00 94.75 317 GLY A O 1
ATOM 2457 N N . LEU A 1 318 ? -13.840 -2.924 28.228 1.00 95.69 318 LEU A N 1
ATOM 2458 C CA . LEU A 1 318 ? -12.724 -2.455 27.406 1.00 95.69 318 LEU A CA 1
ATOM 2459 C C . LEU A 1 318 ? -13.040 -1.100 26.777 1.00 95.69 318 LEU A C 1
ATOM 2461 O O . LEU A 1 318 ? -14.186 -0.826 26.434 1.00 95.69 318 LEU A O 1
ATOM 2465 N N . VAL A 1 319 ? -12.020 -0.267 26.609 1.00 95.94 319 VAL A N 1
ATOM 2466 C CA . VAL A 1 319 ? -12.034 0.908 25.722 1.00 95.94 319 VAL A CA 1
ATOM 2467 C C . VAL A 1 319 ? -11.040 0.674 24.595 1.00 95.94 319 VAL A C 1
ATOM 2469 O O . VAL A 1 319 ? -10.006 0.043 24.810 1.00 95.94 319 VAL A O 1
ATOM 2472 N N . HIS A 1 320 ? -11.343 1.166 23.403 1.00 96.81 320 HIS A N 1
ATOM 2473 C CA . HIS A 1 320 ? -10.486 1.037 22.230 1.00 96.81 320 HIS A CA 1
ATOM 2474 C C . HIS A 1 320 ? -9.281 1.986 22.291 1.00 96.81 320 HIS A C 1
ATOM 2476 O O . HIS A 1 320 ? -8.206 1.633 21.808 1.00 96.81 320 HIS A O 1
ATOM 2482 N N . GLY A 1 321 ? -9.467 3.205 22.808 1.00 95.44 321 GLY A N 1
ATOM 2483 C CA . GLY A 1 321 ? -8.443 4.255 22.882 1.00 95.44 321 GLY A CA 1
ATOM 2484 C C . GLY A 1 321 ? -8.262 5.071 21.594 1.00 95.44 321 GLY A C 1
ATOM 2485 O O . GLY A 1 321 ? -7.796 6.209 21.640 1.00 95.44 321 GLY A O 1
ATOM 2486 N N . ASP A 1 322 ? -8.671 4.533 20.442 1.00 95.44 322 ASP A N 1
ATOM 2487 C CA . ASP A 1 322 ? -8.694 5.242 19.157 1.00 95.44 322 ASP A CA 1
ATOM 2488 C C . ASP A 1 322 ? -9.832 4.746 18.233 1.00 95.44 322 ASP A C 1
ATOM 2490 O O . ASP A 1 322 ? -9.581 4.342 17.092 1.00 95.44 322 ASP A O 1
ATOM 2494 N N . PRO A 1 323 ? -11.101 4.738 18.695 1.00 96.31 323 PRO A N 1
ATOM 2495 C CA . PRO A 1 323 ? -12.223 4.224 17.914 1.00 96.31 323 PRO A CA 1
ATOM 2496 C C . PRO A 1 323 ? -12.582 5.200 16.790 1.00 96.31 323 PRO A C 1
ATOM 2498 O O . PRO A 1 323 ? -13.392 6.115 16.939 1.00 96.31 323 PRO A O 1
ATOM 2501 N N . ARG A 1 324 ? -11.959 5.018 15.630 1.00 95.88 324 ARG A N 1
ATOM 2502 C CA . ARG A 1 324 ? -12.228 5.797 14.417 1.00 95.88 324 ARG A CA 1
ATOM 2503 C C . ARG A 1 324 ? -12.881 4.904 13.371 1.00 95.88 324 ARG A C 1
ATOM 2505 O O . ARG A 1 324 ? -12.643 3.704 13.349 1.00 95.88 324 ARG A O 1
ATOM 2512 N N . VAL A 1 325 ? -13.652 5.490 12.454 1.00 95.75 325 VAL A N 1
ATOM 2513 C CA . VAL A 1 325 ? -14.270 4.745 11.337 1.00 95.75 325 VAL A CA 1
ATOM 2514 C C . VAL A 1 325 ? -13.238 3.916 10.544 1.00 95.75 325 VAL A C 1
ATOM 2516 O O . VAL A 1 325 ? -13.535 2.762 10.253 1.00 95.75 325 VAL A O 1
ATOM 2519 N N . PRO A 1 326 ? -12.012 4.414 10.256 1.00 94.44 326 PRO A N 1
ATOM 2520 C CA . PRO A 1 326 ? -10.971 3.611 9.604 1.00 94.44 326 PRO A CA 1
ATOM 2521 C C . PRO A 1 326 ? -10.487 2.389 10.401 1.00 94.44 326 PRO A C 1
ATOM 2523 O O . PRO A 1 326 ? -9.903 1.488 9.808 1.00 94.44 326 PRO A O 1
ATOM 2526 N N . ASN A 1 327 ? -10.740 2.341 11.712 1.00 96.31 327 ASN A N 1
ATOM 2527 C CA . ASN A 1 327 ? -10.388 1.220 12.587 1.00 96.31 327 ASN A CA 1
ATOM 2528 C C . ASN A 1 327 ? -11.538 0.199 12.710 1.00 96.31 327 ASN A C 1
ATOM 2530 O O . ASN A 1 327 ? -11.548 -0.626 13.623 1.00 96.31 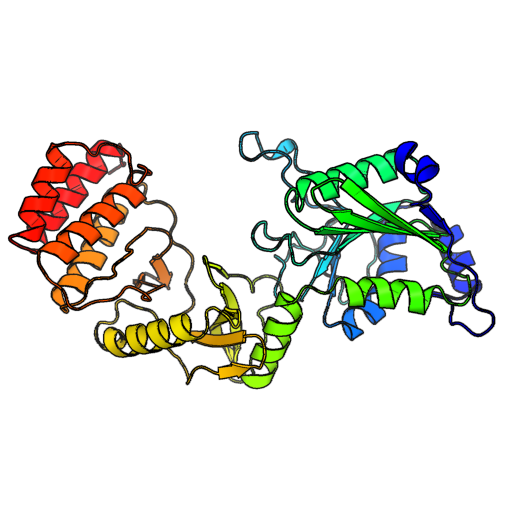327 ASN A O 1
ATOM 2534 N N . VAL A 1 328 ? -12.506 0.237 11.785 1.00 97.12 328 VAL A N 1
ATOM 2535 C CA . VAL A 1 328 ? -13.599 -0.737 11.677 1.00 97.12 328 VAL A CA 1
ATOM 2536 C C . VAL A 1 328 ? -13.549 -1.433 10.325 1.00 97.12 328 VAL A C 1
ATOM 2538 O O . VAL A 1 328 ? -13.465 -0.790 9.273 1.00 97.12 328 VAL A O 1
ATOM 2541 N N . ILE A 1 329 ? -13.674 -2.758 10.352 1.00 97.00 329 ILE A N 1
ATOM 2542 C CA . ILE A 1 329 ? -13.843 -3.579 9.153 1.00 97.00 329 ILE A CA 1
ATOM 2543 C C . ILE A 1 329 ? -15.215 -4.251 9.139 1.00 97.00 329 ILE A C 1
ATOM 2545 O O . ILE A 1 329 ? -15.761 -4.611 10.180 1.00 97.00 329 ILE A O 1
ATOM 2549 N N . LEU A 1 330 ? -15.749 -4.454 7.936 1.00 96.31 330 LEU A N 1
ATOM 2550 C CA . LEU A 1 330 ? -16.935 -5.263 7.681 1.00 96.31 330 LEU A CA 1
ATOM 2551 C C . LEU A 1 330 ? -16.510 -6.664 7.224 1.00 96.31 330 LEU A C 1
ATOM 2553 O O . LEU A 1 330 ? -15.836 -6.812 6.196 1.00 96.31 330 LEU A O 1
ATOM 2557 N N . HIS A 1 331 ? -16.926 -7.690 7.962 1.00 95.06 331 HIS A N 1
ATOM 2558 C CA . HIS A 1 331 ? -16.748 -9.095 7.603 1.00 95.06 331 HIS A CA 1
ATOM 2559 C C . HIS A 1 331 ? -18.108 -9.805 7.577 1.00 95.06 331 HIS A C 1
ATOM 2561 O O . HIS A 1 331 ? -18.717 -10.062 8.616 1.00 95.06 331 HIS A O 1
ATOM 2567 N N . GLY A 1 332 ? -18.601 -10.104 6.371 1.00 92.44 332 GLY A N 1
ATOM 2568 C CA . GLY A 1 332 ? -19.997 -10.501 6.187 1.00 92.44 332 GLY A CA 1
ATOM 2569 C C . GLY A 1 332 ? -20.920 -9.348 6.583 1.00 92.44 332 GLY A C 1
ATOM 2570 O O . GLY A 1 332 ? -20.809 -8.262 6.020 1.00 92.44 332 GLY A O 1
ATOM 2571 N N . GLU A 1 333 ? -21.784 -9.579 7.568 1.00 90.69 333 GLU A N 1
ATOM 2572 C CA . GLU A 1 333 ? -22.668 -8.560 8.159 1.00 90.69 333 GLU A CA 1
ATOM 2573 C C . GLU A 1 333 ? -22.118 -7.985 9.477 1.00 90.69 333 GLU A C 1
ATOM 2575 O O . GLU A 1 333 ? -22.711 -7.078 10.057 1.00 90.69 333 GLU A O 1
ATOM 2580 N N . ASN A 1 334 ? -20.975 -8.490 9.952 1.00 94.31 334 ASN A N 1
ATOM 2581 C CA . ASN A 1 334 ? -20.420 -8.126 11.251 1.00 94.31 334 ASN A CA 1
ATOM 2582 C C . ASN A 1 334 ? -19.408 -6.985 11.129 1.00 94.31 334 ASN A C 1
ATOM 2584 O O . ASN A 1 334 ? -18.504 -7.026 10.289 1.00 94.31 334 ASN A O 1
ATOM 2588 N N . LEU A 1 335 ? -19.532 -6.002 12.019 1.00 97.12 335 LEU A N 1
ATOM 2589 C CA . LEU A 1 335 ? -18.532 -4.960 12.223 1.00 97.12 335 LEU A CA 1
ATOM 2590 C C . LEU A 1 335 ? -17.531 -5.415 13.284 1.00 97.12 335 LEU A C 1
ATOM 2592 O O . LEU A 1 335 ? -17.933 -5.913 14.333 1.00 97.12 335 LEU A O 1
ATOM 2596 N N . LEU A 1 336 ? -16.241 -5.227 13.016 1.00 97.75 336 LEU A N 1
ATOM 2597 C CA . LEU A 1 336 ? -15.162 -5.603 13.928 1.00 97.75 336 LEU A CA 1
ATOM 2598 C C . LEU A 1 336 ? -14.171 -4.452 14.092 1.00 97.75 336 LEU A C 1
ATOM 2600 O O . LEU A 1 336 ? -13.798 -3.809 13.107 1.00 97.75 336 LEU A O 1
ATOM 2604 N N . TRP A 1 337 ? -13.712 -4.238 15.324 1.00 97.44 337 TRP A N 1
ATOM 2605 C CA . TRP A 1 337 ? -12.610 -3.332 15.637 1.00 97.44 337 TRP A CA 1
ATOM 2606 C C . TRP A 1 337 ? -11.254 -3.949 15.270 1.00 97.44 337 TRP A C 1
ATOM 2608 O O . TRP A 1 337 ? -11.014 -5.147 15.473 1.00 97.44 337 TRP A O 1
ATOM 2618 N N . ILE A 1 338 ? -10.360 -3.100 14.770 1.00 95.56 338 ILE A N 1
ATOM 2619 C CA . ILE A 1 338 ? -8.944 -3.384 14.500 1.00 95.56 338 ILE A CA 1
ATOM 2620 C C . ILE A 1 338 ? -8.068 -2.295 15.140 1.00 95.56 338 ILE A C 1
ATOM 2622 O O . ILE A 1 338 ? -8.579 -1.271 15.570 1.00 95.56 338 ILE A O 1
ATOM 2626 N N . ASP A 1 339 ? -6.747 -2.490 15.175 1.00 93.12 339 ASP A N 1
ATOM 2627 C CA . ASP A 1 339 ? -5.789 -1.509 15.719 1.00 93.12 339 ASP A CA 1
ATOM 2628 C C . ASP A 1 339 ? -5.993 -1.205 17.219 1.00 93.12 339 ASP A C 1
ATOM 2630 O O . ASP A 1 339 ? -6.100 -0.061 17.657 1.00 93.12 339 ASP A O 1
ATOM 2634 N N . LEU A 1 340 ? -6.023 -2.261 18.039 1.00 92.00 340 LEU A N 1
ATOM 2635 C CA . LEU A 1 340 ? -6.227 -2.185 19.496 1.00 92.00 340 LEU A CA 1
ATOM 2636 C C . LEU A 1 340 ? -4.952 -1.855 20.289 1.00 92.00 340 LEU A C 1
ATOM 2638 O O . LEU A 1 340 ? -4.825 -2.234 21.452 1.00 92.00 340 LEU A O 1
ATOM 2642 N N . VAL A 1 341 ? -3.990 -1.159 19.679 1.00 89.69 341 VAL A N 1
ATOM 2643 C CA . VAL A 1 341 ? -2.717 -0.808 20.337 1.00 89.69 341 VAL A CA 1
ATOM 2644 C C . VAL A 1 341 ? -2.967 -0.037 21.640 1.00 89.69 341 VAL A C 1
ATOM 2646 O O . VAL A 1 341 ? -2.294 -0.278 22.638 1.00 89.69 341 VAL A O 1
ATOM 2649 N N . GLU A 1 342 ? -3.967 0.844 21.647 1.00 89.81 342 GLU A N 1
ATOM 2650 C CA . GLU A 1 342 ? -4.294 1.733 22.769 1.00 89.81 342 GLU A CA 1
ATOM 2651 C C . GLU A 1 342 ? -5.418 1.179 23.674 1.00 89.81 342 GLU A C 1
ATOM 2653 O O . GLU A 1 342 ? -6.029 1.933 24.431 1.00 89.81 342 GLU A O 1
ATOM 2658 N N . VAL A 1 343 ? -5.713 -0.131 23.608 1.00 90.12 343 VAL A N 1
ATOM 2659 C CA . VAL A 1 343 ? -6.778 -0.734 24.428 1.00 90.12 343 VAL A CA 1
ATOM 2660 C C . VAL A 1 343 ? -6.456 -0.617 25.920 1.00 90.12 343 VAL A C 1
ATOM 2662 O O . VAL A 1 343 ? -5.324 -0.849 26.359 1.00 90.12 343 VAL A O 1
ATOM 2665 N N . MET A 1 344 ? -7.469 -0.306 26.725 1.00 91.19 344 MET A N 1
ATOM 2666 C CA . MET A 1 344 ? -7.345 -0.204 28.182 1.00 91.19 344 MET A CA 1
ATOM 2667 C C . MET A 1 344 ? -8.590 -0.749 28.887 1.00 91.19 344 MET A C 1
ATOM 2669 O O . MET A 1 344 ? -9.640 -0.952 28.274 1.00 91.19 344 MET A O 1
ATOM 2673 N N . GLU A 1 345 ? -8.480 -0.959 30.201 1.00 92.88 345 GLU A N 1
ATOM 2674 C CA . GLU A 1 345 ? -9.640 -1.225 31.051 1.00 92.88 345 GLU A CA 1
ATOM 2675 C C . GLU A 1 345 ? -10.553 0.006 31.096 1.00 92.88 345 GLU A C 1
ATOM 2677 O O . GLU A 1 345 ? -10.104 1.150 31.225 1.00 92.88 345 GLU A O 1
ATOM 2682 N N . ALA A 1 346 ? -11.854 -0.225 30.961 1.00 93.25 346 ALA A N 1
ATOM 2683 C CA . ALA A 1 346 ? -12.806 0.850 30.783 1.00 93.25 346 ALA A CA 1
ATOM 2684 C C . ALA A 1 346 ? -13.065 1.625 32.084 1.00 93.25 346 ALA A C 1
ATOM 2686 O O . ALA A 1 346 ? -13.551 1.085 33.074 1.00 93.25 346 ALA A O 1
ATOM 2687 N N . SER A 1 347 ? -12.861 2.940 32.031 1.00 94.81 347 SER A N 1
ATOM 2688 C CA . SER A 1 347 ? -13.305 3.899 33.049 1.00 94.81 347 SER A CA 1
ATOM 2689 C C . SER A 1 347 ? -14.236 4.938 32.425 1.00 94.81 347 SER A C 1
ATOM 2691 O O . SER A 1 347 ? -14.230 5.115 31.207 1.00 94.81 347 SER A O 1
ATOM 2693 N N . SER A 1 348 ? -15.023 5.655 33.233 1.00 94.00 348 SER A N 1
ATOM 2694 C CA . SER A 1 348 ? -15.906 6.727 32.739 1.00 94.00 348 SER A CA 1
ATOM 2695 C C . SER A 1 348 ? -15.161 7.737 31.863 1.00 94.00 348 SER A C 1
ATOM 2697 O O . SER A 1 348 ? -15.603 8.045 30.758 1.00 94.00 348 SER A O 1
ATOM 2699 N N . THR A 1 349 ? -13.980 8.177 32.303 1.00 95.62 349 THR A N 1
ATOM 2700 C CA . THR A 1 349 ? -13.139 9.122 31.558 1.00 95.62 349 THR A CA 1
ATOM 2701 C C . THR A 1 349 ? -12.685 8.560 30.212 1.00 95.62 349 THR A C 1
ATOM 2703 O O . THR A 1 349 ? -12.713 9.266 29.210 1.00 95.62 349 THR A O 1
ATOM 2706 N N . LEU A 1 350 ? -12.293 7.287 30.154 1.00 95.81 350 LEU A N 1
ATOM 2707 C CA . LEU A 1 350 ? -11.844 6.683 28.898 1.00 95.81 350 LEU A CA 1
ATOM 2708 C C . LEU A 1 350 ? -13.010 6.421 27.935 1.00 95.81 350 LEU A C 1
ATOM 2710 O O . LEU A 1 350 ? -12.890 6.698 26.745 1.00 95.81 350 LEU A O 1
ATOM 2714 N N . LYS A 1 351 ? -14.176 6.004 28.449 1.00 96.81 351 LYS A N 1
ATOM 2715 C CA . LYS A 1 351 ? -15.403 5.855 27.645 1.00 96.81 351 LYS A CA 1
ATOM 2716 C C . LYS A 1 351 ? -15.842 7.180 27.019 1.00 96.81 351 LYS A C 1
ATOM 2718 O O . LYS A 1 351 ? -16.325 7.187 25.887 1.00 96.81 351 LYS A O 1
ATOM 2723 N N . ARG A 1 352 ? -15.662 8.294 27.744 1.00 96.94 352 ARG A N 1
ATOM 2724 C CA . ARG A 1 352 ? -15.879 9.651 27.224 1.00 96.94 352 ARG A CA 1
ATOM 2725 C C . ARG A 1 352 ? -14.993 9.928 26.013 1.00 96.94 352 ARG A C 1
ATOM 2727 O O . ARG A 1 352 ? -15.508 10.354 24.982 1.00 96.94 352 ARG A O 1
ATOM 2734 N N . PHE A 1 353 ? -13.687 9.683 26.139 1.00 96.00 353 PHE A N 1
ATOM 2735 C CA . PHE A 1 353 ? -12.736 9.930 25.055 1.00 96.00 353 PHE A CA 1
ATOM 2736 C C . PHE A 1 353 ? -13.045 9.092 23.818 1.00 96.00 353 PHE A C 1
ATOM 2738 O O . PHE A 1 353 ? -13.077 9.633 22.716 1.00 96.00 353 PHE A O 1
ATOM 2745 N N . ASP A 1 354 ? -13.353 7.812 23.998 1.00 97.38 354 ASP A N 1
ATOM 2746 C CA . ASP A 1 354 ? -13.732 6.924 22.902 1.00 97.38 354 ASP A CA 1
ATOM 2747 C C . ASP A 1 354 ? -14.973 7.434 22.149 1.00 97.38 354 ASP A C 1
ATOM 2749 O O . ASP A 1 354 ? -14.959 7.574 20.923 1.00 97.38 354 ASP A O 1
ATOM 2753 N N . ALA A 1 355 ? -16.035 7.794 22.877 1.00 97.38 355 ALA A N 1
ATOM 2754 C CA . ALA A 1 355 ? -17.248 8.342 22.272 1.00 97.38 355 ALA A CA 1
ATOM 2755 C C . ALA A 1 355 ? -16.987 9.673 21.540 1.00 97.38 355 ALA A C 1
ATOM 2757 O O . ALA A 1 355 ? -17.549 9.911 20.465 1.00 97.38 355 ALA A O 1
ATOM 2758 N N . GLU A 1 356 ? -16.107 10.527 22.070 1.00 96.88 356 GLU A N 1
ATOM 2759 C CA . GLU A 1 356 ? -15.698 11.770 21.414 1.00 96.88 356 GLU A CA 1
ATOM 2760 C C . GLU A 1 356 ? -14.887 11.516 20.131 1.00 96.88 356 GLU A C 1
ATOM 2762 O O . GLU A 1 356 ? -15.180 12.118 19.092 1.00 96.88 356 GLU A O 1
ATOM 2767 N N . ILE A 1 357 ? -13.899 10.615 20.167 1.00 96.94 357 ILE A N 1
ATOM 2768 C CA . ILE A 1 357 ? -13.059 10.268 19.008 1.00 96.94 357 ILE A CA 1
ATOM 2769 C C . ILE A 1 357 ? -13.925 9.707 17.877 1.00 96.94 357 ILE A C 1
ATOM 2771 O O . ILE A 1 357 ? -13.801 10.166 16.734 1.00 96.94 357 ILE A O 1
ATOM 2775 N N . LEU A 1 358 ? -14.847 8.792 18.190 1.00 97.44 358 LEU A N 1
ATOM 2776 C CA . LEU A 1 358 ? -15.758 8.223 17.197 1.00 97.44 358 LEU A CA 1
ATOM 2777 C C . LEU A 1 358 ? -16.684 9.294 16.612 1.00 97.44 358 LEU A C 1
ATOM 2779 O O . LEU A 1 358 ? -16.812 9.398 15.390 1.00 97.44 358 LEU A O 1
ATOM 2783 N N . THR A 1 359 ? -17.258 10.150 17.464 1.00 96.81 359 THR A N 1
ATOM 2784 C CA . THR A 1 359 ? -18.102 11.280 17.039 1.00 96.81 359 THR A CA 1
ATOM 2785 C C . THR A 1 359 ? -17.366 12.178 16.044 1.00 96.81 359 THR A C 1
ATOM 2787 O O . THR A 1 359 ? -17.876 12.477 14.960 1.00 96.81 359 THR A O 1
ATOM 2790 N N . ARG A 1 360 ? -16.133 12.574 16.374 1.00 95.62 360 ARG A N 1
ATOM 2791 C CA . ARG A 1 360 ? -15.287 13.404 15.503 1.00 95.62 360 ARG A CA 1
ATOM 2792 C C . ARG A 1 360 ? -14.938 12.692 14.202 1.00 95.62 360 ARG A C 1
ATOM 2794 O O . ARG A 1 360 ? -15.005 13.314 13.142 1.00 95.62 360 ARG A O 1
ATOM 2801 N N . SER A 1 361 ? -14.613 11.400 14.268 1.00 95.56 361 SER A N 1
ATOM 2802 C CA . SER A 1 361 ? -14.307 10.585 13.090 1.00 95.56 361 SER A CA 1
ATOM 2803 C C . SER A 1 361 ? -15.491 10.518 12.126 1.00 95.56 361 SER A C 1
ATOM 2805 O O . SER A 1 361 ? -15.295 10.650 10.919 1.00 95.56 361 SER A O 1
ATOM 2807 N N . ILE A 1 362 ? -16.707 10.342 12.644 1.00 95.56 362 ILE A N 1
ATOM 2808 C CA . ILE A 1 362 ? -17.933 10.274 11.842 1.00 95.56 362 ILE A CA 1
ATOM 2809 C C . ILE A 1 362 ? -18.254 11.639 11.218 1.00 95.56 362 ILE A C 1
ATOM 2811 O O . ILE A 1 362 ? -18.587 11.715 10.033 1.00 95.56 362 ILE A O 1
ATOM 2815 N N . LEU A 1 363 ? -18.103 12.731 11.973 1.00 93.69 363 LEU A N 1
ATOM 2816 C CA . LEU A 1 363 ? -18.371 14.096 11.501 1.00 93.69 363 LEU A CA 1
ATOM 2817 C C . LEU A 1 363 ? -17.235 14.701 10.658 1.00 93.69 363 LEU A C 1
ATOM 2819 O O . LEU A 1 363 ? -17.435 15.739 10.032 1.00 93.69 363 LEU A O 1
ATOM 2823 N N . SER A 1 364 ? -16.076 14.040 10.575 1.00 91.81 364 SER A N 1
ATOM 2824 C CA . SER A 1 364 ? -14.847 14.576 9.966 1.00 91.81 364 SER A CA 1
ATOM 2825 C C . SER A 1 364 ? -14.430 15.925 10.557 1.00 91.81 364 SER A C 1
ATOM 2827 O O . SER A 1 364 ? -14.003 16.835 9.848 1.00 91.81 364 SER A O 1
ATOM 2829 N N . VAL A 1 365 ? -14.544 16.040 11.880 1.00 91.06 365 VAL A N 1
ATOM 2830 C CA . VAL A 1 365 ? -14.075 17.199 12.646 1.00 91.06 365 VAL A CA 1
ATOM 2831 C C . VAL A 1 365 ? -12.675 16.893 13.171 1.00 91.06 365 VAL A C 1
ATOM 2833 O O . VAL A 1 365 ? -12.427 15.814 13.708 1.00 91.06 365 VAL A O 1
ATOM 2836 N N . SER A 1 366 ? -11.742 17.837 13.028 1.00 87.25 366 SER A N 1
ATOM 2837 C CA . SER A 1 366 ? -10.380 17.665 13.544 1.00 87.25 366 SER A CA 1
ATOM 2838 C C . SER A 1 366 ? -10.364 17.549 15.076 1.00 87.25 366 SER A C 1
ATOM 2840 O O . SER A 1 366 ? -11.290 17.987 15.764 1.00 87.25 366 SER A O 1
ATOM 2842 N N . ARG A 1 367 ? -9.283 16.994 15.645 1.00 79.69 367 ARG A N 1
ATOM 2843 C CA . ARG A 1 367 ? -9.115 16.892 17.110 1.00 79.69 367 ARG A CA 1
ATOM 2844 C C . ARG A 1 367 ? -9.142 18.258 17.810 1.00 79.69 367 ARG A C 1
ATOM 2846 O O . ARG A 1 367 ? -9.615 18.349 18.932 1.00 79.69 367 ARG A O 1
ATOM 2853 N N . THR A 1 368 ? -8.665 19.309 17.145 1.00 82.44 368 THR A N 1
ATOM 2854 C CA . THR A 1 368 ? -8.647 20.686 17.667 1.00 82.44 368 THR A CA 1
ATOM 2855 C C . THR A 1 368 ? -9.904 21.486 17.321 1.00 82.44 368 THR A C 1
ATOM 2857 O O . THR A 1 368 ? -10.062 22.608 17.796 1.00 82.44 368 THR A O 1
ATOM 2860 N N . GLY A 1 369 ? -10.795 20.937 16.491 1.00 82.94 369 GLY A N 1
ATOM 2861 C CA . GLY A 1 369 ? -12.053 21.578 16.129 1.00 82.94 369 GLY A CA 1
ATOM 2862 C C . GLY A 1 369 ? -13.022 21.627 17.309 1.00 82.94 369 GLY A C 1
ATOM 2863 O O . GLY A 1 369 ? -13.080 20.703 18.123 1.00 82.94 369 GLY A O 1
ATOM 2864 N N . VAL A 1 370 ? -13.814 22.693 17.394 1.00 85.62 370 VAL A N 1
ATOM 2865 C CA . VAL A 1 370 ? -14.861 22.813 18.415 1.00 85.62 370 VAL A CA 1
ATOM 2866 C C . VAL A 1 370 ? -15.992 21.844 18.077 1.00 85.62 370 VAL A C 1
ATOM 2868 O O . VAL A 1 370 ? -16.540 21.886 16.976 1.00 85.62 370 VAL A O 1
ATOM 2871 N N . LEU A 1 371 ? -16.323 20.958 19.018 1.00 90.31 371 LEU A N 1
ATOM 2872 C CA . LEU A 1 371 ? -17.489 20.088 18.908 1.00 90.31 371 LEU A CA 1
ATOM 2873 C C . LEU A 1 371 ? -18.729 20.838 19.410 1.00 90.31 371 LEU A C 1
ATOM 2875 O O . LEU A 1 371 ? -18.633 21.661 20.317 1.00 90.31 371 LEU A O 1
ATOM 2879 N N . ASP A 1 372 ? -19.888 20.564 18.814 1.00 91.62 372 ASP A N 1
ATOM 2880 C CA . ASP A 1 372 ? -21.156 21.161 19.241 1.00 91.62 372 ASP A CA 1
ATOM 2881 C C . ASP A 1 372 ? -21.422 20.888 20.729 1.00 91.62 372 ASP A C 1
ATOM 2883 O O . ASP A 1 372 ? -21.298 19.751 21.187 1.00 91.62 372 ASP A O 1
ATOM 2887 N N . GLN A 1 373 ? -21.821 21.920 21.474 1.00 93.25 373 GLN A N 1
ATOM 2888 C CA . GLN A 1 373 ? -22.015 21.823 22.921 1.00 93.25 373 GLN A CA 1
ATOM 2889 C C . GLN A 1 373 ? -23.054 20.760 23.313 1.00 93.25 373 GLN A C 1
ATOM 2891 O O . GLN A 1 373 ? -22.906 20.115 24.349 1.00 93.25 373 GLN A O 1
ATOM 2896 N N . THR A 1 374 ? -24.069 20.538 22.475 1.00 94.62 374 THR A N 1
ATOM 2897 C CA . THR A 1 374 ? -25.089 19.501 22.691 1.00 94.62 374 THR A CA 1
ATOM 2898 C C . THR A 1 374 ? -24.469 18.110 22.610 1.00 94.62 374 THR A C 1
ATOM 2900 O O . THR A 1 374 ? -24.759 17.254 23.440 1.00 94.62 374 THR A O 1
ATOM 2903 N N . LEU A 1 375 ? -23.573 17.878 21.641 1.00 95.81 375 LEU A N 1
ATOM 2904 C CA . LEU A 1 375 ? -22.849 16.609 21.525 1.00 95.81 375 LEU A CA 1
ATOM 2905 C C . LEU A 1 375 ? -21.936 16.391 22.731 1.00 95.81 375 LEU A C 1
ATOM 2907 O O . LEU A 1 375 ? -21.924 15.298 23.285 1.00 95.81 375 LEU A O 1
ATOM 2911 N N . VAL A 1 376 ? -21.217 17.431 23.164 1.00 95.62 376 VAL A N 1
ATOM 2912 C CA . VAL A 1 376 ? -20.344 17.363 24.347 1.00 95.62 376 VAL A CA 1
ATOM 2913 C C . VAL A 1 376 ? -21.135 16.930 25.586 1.00 95.62 376 VAL A C 1
ATOM 2915 O O . VAL A 1 376 ? -20.716 15.993 26.264 1.00 95.62 376 VAL A O 1
ATOM 2918 N N . GLN A 1 377 ? -22.304 17.540 25.819 1.00 96.62 377 GLN A N 1
ATOM 2919 C CA . GLN A 1 377 ? -23.199 17.194 26.930 1.00 96.62 377 GLN A CA 1
ATOM 2920 C C . GLN A 1 377 ? -23.709 15.751 26.847 1.00 96.62 377 GLN A C 1
ATOM 2922 O O . GLN A 1 377 ? -23.653 15.028 27.835 1.00 96.62 377 GLN A O 1
ATOM 2927 N N . LEU A 1 378 ? -24.151 15.293 25.673 1.00 97.12 378 LEU A N 1
ATOM 2928 C CA . LEU A 1 378 ? -24.615 13.910 25.502 1.00 97.12 378 LEU A CA 1
ATOM 2929 C C . LEU A 1 378 ? -23.489 12.889 25.728 1.00 97.12 378 LEU A C 1
ATOM 2931 O O . LEU A 1 378 ? -23.718 11.824 26.302 1.00 97.12 378 LEU A O 1
ATOM 2935 N N . ILE A 1 379 ? -22.264 13.215 25.310 1.00 97.06 379 ILE A N 1
ATOM 2936 C CA . ILE A 1 379 ? -21.084 12.385 25.570 1.00 97.06 379 ILE A CA 1
ATOM 2937 C C . ILE A 1 379 ? -20.745 12.384 27.074 1.00 97.06 379 ILE A C 1
ATOM 2939 O O . ILE A 1 379 ? -20.350 11.345 27.605 1.00 97.06 379 ILE A O 1
ATOM 2943 N N . ASP A 1 380 ? -20.901 13.515 27.775 1.00 95.94 380 ASP A N 1
ATOM 2944 C CA . ASP A 1 380 ? -20.730 13.595 29.237 1.00 95.94 380 ASP A CA 1
ATOM 2945 C C . ASP A 1 380 ? -21.739 12.680 29.941 1.00 95.94 380 ASP A C 1
ATOM 2947 O O . ASP A 1 380 ? -21.341 11.810 30.718 1.00 95.94 380 ASP A O 1
ATOM 2951 N N . GLU A 1 381 ? -23.021 12.781 29.583 1.00 95.19 381 GLU A N 1
ATOM 2952 C CA . GLU A 1 381 ? -24.090 11.931 30.125 1.00 95.19 381 GLU A CA 1
ATOM 2953 C C . GLU A 1 381 ? -23.818 10.434 29.896 1.00 95.19 381 GLU A C 1
ATOM 2955 O O . GLU A 1 381 ? -24.003 9.611 30.800 1.00 95.19 381 GLU A O 1
ATOM 2960 N N . TYR A 1 382 ? -23.333 10.066 28.706 1.00 96.19 382 TYR A N 1
ATOM 2961 C CA . TYR A 1 382 ? -22.917 8.693 28.420 1.00 96.19 382 TYR A CA 1
ATOM 2962 C C . TYR A 1 382 ? -21.749 8.238 29.305 1.00 96.19 382 TYR A C 1
ATOM 2964 O O . TYR A 1 382 ? -21.733 7.101 29.776 1.00 96.19 382 TYR A O 1
ATOM 2972 N N . SER A 1 383 ? -20.773 9.108 29.560 1.00 92.25 383 SER A N 1
ATOM 2973 C CA . SER A 1 383 ? -19.604 8.762 30.374 1.00 92.25 383 SER A CA 1
ATOM 2974 C C . SER A 1 383 ? -19.944 8.510 31.846 1.00 92.25 383 SER A C 1
ATOM 2976 O O . SER A 1 383 ? -19.365 7.620 32.478 1.00 92.25 383 SER A O 1
ATOM 2978 N N . GLU A 1 384 ? -20.925 9.243 32.375 1.00 91.56 384 GLU A N 1
ATOM 2979 C CA . GLU A 1 384 ? -21.454 9.046 33.725 1.00 91.56 384 GLU A CA 1
ATOM 2980 C C . GLU A 1 384 ? -22.291 7.766 33.818 1.00 91.56 384 GLU A C 1
ATOM 2982 O O . GLU A 1 384 ? -22.242 7.051 34.822 1.00 91.56 384 GLU A O 1
ATOM 2987 N N . ARG A 1 385 ? -23.062 7.460 32.765 1.00 92.56 385 ARG A N 1
ATOM 2988 C CA . ARG A 1 385 ? -23.941 6.286 32.686 1.00 92.56 385 ARG A CA 1
ATOM 2989 C C . ARG A 1 385 ? -23.864 5.653 31.298 1.00 92.56 385 ARG A C 1
ATOM 2991 O O . ARG A 1 385 ? -24.650 5.982 30.410 1.00 92.56 385 ARG A O 1
ATOM 2998 N N . ALA A 1 386 ? -22.954 4.693 31.137 1.00 91.50 386 ALA A N 1
ATOM 2999 C CA . ALA A 1 386 ? -22.650 4.053 29.853 1.00 91.50 386 ALA A CA 1
ATOM 3000 C C . ALA A 1 386 ? -23.703 3.009 29.417 1.00 91.50 386 ALA A C 1
ATOM 3002 O O . ALA A 1 386 ? -23.401 1.825 29.251 1.00 91.50 386 ALA A O 1
ATOM 3003 N N . THR A 1 387 ? -24.953 3.438 29.252 1.00 93.50 387 THR A N 1
ATOM 3004 C CA . THR A 1 387 ? -26.057 2.614 28.741 1.00 93.50 387 THR A CA 1
ATOM 3005 C C . THR A 1 387 ? -26.153 2.702 27.218 1.00 93.50 387 THR A C 1
ATOM 3007 O O . THR A 1 387 ? -25.701 3.676 26.612 1.00 93.50 387 THR A O 1
ATOM 3010 N N . GLY A 1 388 ? -26.777 1.696 26.596 1.00 90.06 388 GLY A N 1
ATOM 3011 C CA . GLY A 1 388 ? -27.057 1.719 25.157 1.00 90.06 388 GLY A CA 1
ATOM 3012 C C . GLY A 1 388 ? -27.956 2.896 24.763 1.00 90.06 388 GLY A C 1
ATOM 3013 O O . GLY A 1 388 ? -27.689 3.558 23.772 1.00 90.06 388 GLY A O 1
ATOM 3014 N N . GLU A 1 389 ? -28.950 3.233 25.592 1.00 93.31 389 GLU A N 1
ATOM 3015 C CA . GLU A 1 389 ? -29.855 4.371 25.368 1.00 93.31 389 GLU A CA 1
ATOM 3016 C C . GLU A 1 389 ? -29.116 5.717 25.327 1.00 93.31 389 GLU A C 1
ATOM 3018 O O . GLU A 1 389 ? -29.365 6.542 24.448 1.00 93.31 389 GLU A O 1
ATOM 3023 N N . ASN A 1 390 ? -28.171 5.939 26.246 1.00 93.69 390 ASN A N 1
ATOM 3024 C CA . ASN A 1 390 ? -27.399 7.179 26.259 1.00 93.69 390 ASN A CA 1
ATOM 3025 C C . ASN A 1 390 ? -26.500 7.296 25.027 1.00 93.69 390 ASN A C 1
ATOM 3027 O O . ASN A 1 390 ? -26.390 8.380 24.455 1.00 93.69 390 ASN A O 1
ATOM 3031 N N . LEU A 1 391 ? -25.900 6.191 24.578 1.00 92.00 391 LEU A N 1
ATOM 3032 C CA . LEU A 1 391 ? -25.082 6.227 23.370 1.00 92.00 391 LEU A CA 1
ATOM 3033 C C . LEU A 1 391 ? -25.926 6.364 22.096 1.00 92.00 391 LEU A C 1
ATOM 3035 O O . LEU A 1 391 ? -25.516 7.053 21.166 1.00 92.00 391 LEU A O 1
ATOM 3039 N N . ASP A 1 392 ? -27.134 5.802 22.076 1.00 94.44 392 ASP A N 1
ATOM 3040 C CA . ASP A 1 392 ? -28.111 6.014 21.005 1.00 94.44 392 ASP A CA 1
ATOM 3041 C C . ASP A 1 392 ? -28.511 7.490 20.880 1.00 94.44 392 ASP A C 1
ATOM 3043 O O . ASP A 1 392 ? -28.662 7.995 19.767 1.00 94.44 392 ASP A O 1
ATOM 3047 N N . ARG A 1 393 ? -28.626 8.220 21.999 1.00 96.00 393 ARG A N 1
ATOM 3048 C CA . ARG A 1 393 ? -28.860 9.676 21.983 1.00 96.00 393 ARG A CA 1
ATOM 3049 C C . ARG A 1 393 ? -27.687 10.432 21.353 1.00 96.00 393 ARG A C 1
ATOM 3051 O O . ARG A 1 393 ? -27.921 11.370 20.589 1.00 96.00 393 ARG A O 1
ATOM 3058 N N . VAL A 1 394 ? -26.444 10.015 21.620 1.00 96.50 394 VAL A N 1
ATOM 3059 C CA . VAL A 1 394 ? -25.252 10.566 20.941 1.00 96.50 394 VAL A CA 1
ATOM 3060 C C . VAL A 1 394 ? -25.317 10.268 19.441 1.00 96.50 394 VAL A C 1
ATOM 3062 O O . VAL A 1 394 ? -25.199 11.189 18.632 1.00 96.50 394 VAL A O 1
ATOM 3065 N N . ALA A 1 395 ? -25.567 9.011 19.065 1.00 96.56 395 ALA A N 1
ATOM 3066 C CA . ALA A 1 395 ? -25.686 8.586 17.671 1.00 96.56 395 ALA A CA 1
ATOM 3067 C C . ALA A 1 395 ? -26.745 9.401 16.916 1.00 96.56 395 ALA A C 1
ATOM 3069 O O . ALA A 1 395 ? -26.518 9.844 15.789 1.00 96.56 395 ALA A O 1
ATOM 3070 N N . GLU A 1 396 ? -27.882 9.658 17.557 1.00 95.81 396 GLU A N 1
ATOM 3071 C CA . GLU A 1 396 ? -28.979 10.425 16.989 1.00 95.81 396 GLU A CA 1
ATOM 3072 C C . GLU A 1 396 ? -28.605 11.887 16.717 1.00 95.81 396 GLU A C 1
ATOM 3074 O O . GLU A 1 396 ? -28.845 12.406 15.624 1.00 95.81 396 GLU A O 1
ATOM 3079 N N . ALA A 1 397 ? -27.952 12.540 17.679 1.00 95.38 397 ALA A N 1
ATOM 3080 C CA . ALA A 1 397 ? -27.456 13.900 17.501 1.00 95.38 397 ALA A CA 1
ATOM 3081 C C . ALA A 1 397 ? -26.395 13.978 16.386 1.00 95.38 397 ALA A C 1
ATOM 3083 O O . ALA A 1 397 ? -26.381 14.932 15.604 1.00 95.38 397 ALA A O 1
ATOM 3084 N N . VAL A 1 398 ? -25.542 12.956 16.253 1.00 95.31 398 VAL A N 1
ATOM 3085 C CA . VAL A 1 398 ? -24.575 12.848 15.147 1.00 95.31 398 VAL A CA 1
ATOM 3086 C C . VAL A 1 398 ? -25.283 12.711 13.796 1.00 95.31 398 VAL A C 1
ATOM 3088 O O . VAL A 1 398 ? -24.908 13.401 12.847 1.00 95.31 398 VAL A O 1
ATOM 3091 N N . CYS A 1 399 ? -26.339 11.897 13.704 1.00 94.06 399 CYS A N 1
ATOM 3092 C CA . CYS A 1 399 ? -27.131 11.742 12.477 1.00 94.06 399 CYS A CA 1
ATOM 3093 C C . CYS A 1 399 ? -27.752 13.066 12.020 1.00 94.06 399 CYS A C 1
ATOM 3095 O O . CYS A 1 399 ? -27.684 13.408 10.837 1.00 94.06 399 CYS A O 1
ATOM 3097 N N . GLN A 1 400 ? -28.303 13.841 12.960 1.00 92.31 400 GLN A N 1
ATOM 3098 C CA . GLN A 1 400 ? -28.873 15.162 12.675 1.00 92.31 400 GLN A CA 1
ATOM 3099 C C . GLN A 1 400 ? -27.823 16.130 12.119 1.00 92.31 400 GLN A C 1
ATOM 3101 O O . GLN A 1 400 ? -28.107 16.877 11.185 1.00 92.31 400 GLN A O 1
ATOM 3106 N N . LYS A 1 401 ? -26.595 16.097 12.652 1.00 91.12 401 LYS A N 1
ATOM 3107 C CA . LYS A 1 401 ? -25.486 16.937 12.170 1.00 91.12 401 LYS A CA 1
ATOM 3108 C C . LYS A 1 401 ? -24.935 16.488 10.815 1.00 91.12 401 LYS A C 1
ATOM 3110 O O . LYS A 1 401 ? -24.498 17.336 10.044 1.00 91.12 401 LYS A O 1
ATOM 3115 N N . LEU A 1 402 ? -24.962 15.189 10.518 1.00 88.19 402 LEU A N 1
ATOM 3116 C CA . LEU A 1 402 ? -24.580 14.650 9.209 1.00 88.19 402 LEU A CA 1
ATOM 3117 C C . LEU A 1 402 ? -25.593 14.970 8.104 1.00 88.19 402 LEU A C 1
ATOM 3119 O O . LEU A 1 402 ? -25.231 14.920 6.933 1.00 88.19 402 LEU A O 1
ATOM 3123 N N . GLY A 1 403 ? -26.854 15.243 8.457 1.00 84.00 403 GLY A N 1
ATOM 3124 C CA . GLY A 1 403 ? -27.952 15.221 7.489 1.00 84.00 403 GLY A CA 1
ATOM 3125 C C . GLY A 1 403 ? -28.202 13.813 6.938 1.00 84.00 403 GLY A C 1
ATOM 3126 O O . GLY A 1 403 ? -28.590 13.671 5.781 1.00 84.00 403 GLY A O 1
ATOM 3127 N N . ALA A 1 404 ? -27.929 12.780 7.744 1.00 73.00 404 ALA A N 1
ATOM 3128 C CA . ALA A 1 404 ? -28.054 11.388 7.331 1.00 73.00 404 ALA A CA 1
ATOM 3129 C C . ALA A 1 404 ? -29.500 11.067 6.917 1.00 73.00 404 ALA A C 1
ATOM 3131 O O . ALA A 1 404 ? -30.453 11.393 7.634 1.00 73.00 404 ALA A O 1
ATOM 3132 N N . SER A 1 405 ? -29.658 10.422 5.758 1.00 63.69 405 SER A N 1
ATOM 3133 C CA . SER A 1 405 ? -30.948 9.913 5.285 1.00 63.69 405 SER A CA 1
ATOM 3134 C C . SER A 1 405 ? -31.471 8.804 6.200 1.00 63.69 405 SER A C 1
ATOM 3136 O O . SER A 1 405 ? -30.701 8.170 6.933 1.00 63.69 405 SER A O 1
ATOM 3138 N N . THR A 1 406 ? -32.794 8.618 6.159 1.00 55.81 406 THR A N 1
ATOM 3139 C CA . THR A 1 406 ? -33.523 7.661 7.000 1.00 55.81 406 THR A CA 1
ATOM 3140 C C . THR A 1 406 ? -33.018 6.238 6.849 1.00 55.81 406 THR A C 1
ATOM 3142 O O . THR A 1 406 ? -32.684 5.852 5.707 1.00 55.81 406 THR A O 1
#